Protein AF-0000000084455305 (afdb_homodimer)

InterPro domains:
  IPR021765 Mycotoxin biosynthesis protein UstYa-like [PF11807] (34-258)
  IPR021765 Mycotoxin biosynthesis protein UstYa-like [PTHR33365] (27-259)

Organism: NCBI:txid398673

Solvent-accessible surface area (backbone atoms only — not comparable to full-atom values): 34570 Å² total; per-residue (Å²): 124,93,73,87,70,77,91,76,73,86,67,73,79,70,74,70,83,78,81,81,77,76,79,75,76,79,77,73,81,69,67,64,62,62,54,54,55,52,48,51,52,51,51,48,51,50,50,49,49,52,49,50,50,50,48,52,51,50,52,49,51,50,48,51,52,46,49,53,42,45,58,50,32,46,56,46,40,59,69,58,50,50,57,36,60,54,48,50,71,67,37,44,78,42,71,57,54,78,73,45,87,61,49,77,40,83,42,77,44,84,48,53,61,77,64,86,48,57,88,48,49,70,96,44,71,69,27,50,52,53,50,52,64,67,26,46,53,48,20,36,75,43,44,44,67,54,36,42,72,70,73,42,60,56,78,56,40,44,46,37,85,98,33,87,58,32,27,53,31,31,34,43,32,29,50,51,37,32,32,53,51,49,46,54,48,50,59,41,34,69,72,73,44,67,80,54,79,81,49,69,68,56,50,33,50,48,35,36,35,53,48,50,53,50,52,51,44,41,28,62,46,43,59,42,71,31,41,32,30,35,35,56,99,46,84,42,53,39,77,40,67,45,45,79,37,45,18,40,49,36,69,61,51,50,54,50,47,64,70,72,29,46,61,42,73,56,55,53,66,48,69,86,84,72,88,72,45,63,40,83,62,57,62,69,56,51,52,48,43,67,75,34,58,73,56,71,70,46,74,78,76,74,116,130,84,78,89,76,88,74,86,72,92,73,77,87,74,75,81,81,74,78,82,80,80,79,78,77,81,76,76,82,71,68,64,65,63,54,54,56,50,49,50,53,50,51,49,50,51,51,50,50,52,49,49,50,50,48,51,52,50,52,51,50,51,47,50,51,48,48,54,42,45,60,50,30,49,56,48,40,56,68,59,50,50,57,34,60,54,49,49,72,68,36,43,79,43,72,57,55,78,73,44,89,60,49,78,40,83,40,76,45,83,48,54,63,76,62,85,50,58,86,50,50,71,96,44,71,70,28,49,52,52,49,51,65,68,25,46,53,50,20,37,75,41,44,45,65,54,37,41,71,70,74,43,58,55,77,56,40,44,47,37,86,98,33,88,56,32,25,54,30,30,35,43,31,29,50,51,37,32,33,52,50,49,47,54,49,50,58,41,35,70,73,73,44,68,79,52,80,84,49,69,68,56,50,33,49,48,35,35,34,53,47,50,52,50,52,52,43,42,27,63,46,44,60,43,72,32,42,33,28,37,34,55,98,47,81,41,51,40,77,40,68,46,46,79,38,45,18,40,48,37,70,61,50,51,53,48,47,64,70,72,29,47,63,43,72,57,56,53,65,49,69,86,84,72,87,72,42,63,40,84,60,57,63,69,55,51,52,50,43,66,76,34,58,73,56,73,66,47,76,77,76,74,118

pLDDT: mean 81.19, std 22.9, range [21.12, 98.88]

Structure (mmCIF, N/CA/C/O backbone):
data_AF-0000000084455305-model_v1
#
loop_
_entity.id
_entity.type
_entity.pdbx_description
1 polymer 'Tat pathway signal sequence'
#
loop_
_atom_site.group_PDB
_atom_site.id
_atom_site.type_symbol
_atom_site.label_atom_id
_atom_site.label_alt_id
_atom_site.label_comp_id
_atom_site.label_asym_id
_atom_site.label_entity_id
_atom_site.label_seq_id
_atom_site.pdbx_PDB_ins_code
_atom_site.Cartn_x
_atom_site.Cartn_y
_atom_site.Cartn_z
_atom_site.occupancy
_atom_site.B_iso_or_equiv
_atom_site.auth_seq_id
_atom_site.auth_comp_id
_atom_site.auth_asym_id
_atom_site.auth_atom_id
_atom_site.pdbx_PDB_model_num
ATOM 1 N N . MET A 1 1 ? 66.875 126.25 2.152 1 23.61 1 MET A N 1
ATOM 2 C CA . MET A 1 1 ? 66.312 126.75 3.385 1 23.61 1 MET A CA 1
ATOM 3 C C . MET A 1 1 ? 64.812 126.688 3.344 1 23.61 1 MET A C 1
ATOM 5 O O . MET A 1 1 ? 64.125 127.312 4.191 1 23.61 1 MET A O 1
ATOM 9 N N . PRO A 1 2 ? 64.125 125.875 2.492 1 25.73 2 PRO A N 1
ATOM 10 C CA . PRO A 1 2 ? 62.75 126.188 2.172 1 25.73 2 PRO A CA 1
ATOM 11 C C . PRO A 1 2 ? 61.812 125.875 3.318 1 25.73 2 PRO A C 1
ATOM 13 O O . PRO A 1 2 ? 61.656 124.75 3.701 1 25.73 2 PRO A O 1
ATOM 16 N N . SER A 1 3 ? 61.781 126.688 4.383 1 26.81 3 SER A N 1
ATOM 17 C CA . SER A 1 3 ? 61.344 126.75 5.773 1 26.81 3 SER A CA 1
ATOM 18 C C . SER A 1 3 ? 59.812 126.812 5.863 1 26.81 3 SER A C 1
ATOM 20 O O . SER A 1 3 ? 59.219 127.812 5.465 1 26.81 3 SER A O 1
ATOM 22 N N . PHE A 1 4 ? 59.219 125.625 5.598 1 26.62 4 PHE A N 1
ATOM 23 C CA . PHE A 1 4 ? 57.781 125.312 5.449 1 26.62 4 PHE A CA 1
ATOM 24 C C . PHE A 1 4 ? 57 125.688 6.691 1 26.62 4 PHE A C 1
ATOM 26 O O . PHE A 1 4 ? 57.25 125.188 7.785 1 26.62 4 PHE A O 1
ATOM 33 N N . VAL A 1 5 ? 56.375 126.812 6.746 1 22.62 5 VAL A N 1
ATOM 34 C CA . VAL A 1 5 ? 55.875 127.75 7.691 1 22.62 5 VAL A CA 1
ATOM 35 C C . VAL A 1 5 ? 54.719 127.188 8.484 1 22.62 5 VAL A C 1
ATOM 37 O O . VAL A 1 5 ? 54.719 127.25 9.719 1 22.62 5 VAL A O 1
ATOM 40 N N . ARG A 1 6 ? 53.531 127.312 7.887 1 21.53 6 ARG A N 1
ATOM 41 C CA . ARG A 1 6 ? 52.5 127.938 8.688 1 21.53 6 ARG A CA 1
ATOM 42 C C . ARG A 1 6 ? 51.875 127 9.703 1 21.53 6 ARG A C 1
ATOM 44 O O . ARG A 1 6 ? 51.844 127.312 10.898 1 21.53 6 ARG A O 1
ATOM 51 N N . SER A 1 7 ? 50.625 126.125 9.477 1 22.98 7 SER A N 1
ATOM 52 C CA . SER A 1 7 ? 49.344 126.688 9.891 1 22.98 7 SER A CA 1
ATOM 53 C C . SER A 1 7 ? 48.812 126 11.148 1 22.98 7 SER A C 1
ATOM 55 O O . SER A 1 7 ? 48.625 124.812 11.164 1 22.98 7 SER A O 1
ATOM 57 N N . SER A 1 8 ? 49.188 126.375 12.383 1 24.34 8 SER A N 1
ATOM 58 C CA . SER A 1 8 ? 49.156 125.75 13.727 1 24.34 8 SER A CA 1
ATOM 59 C C . SER A 1 8 ? 47.75 125.75 14.273 1 24.34 8 SER A C 1
ATOM 61 O O . SER A 1 8 ? 47.531 125.375 15.438 1 24.34 8 SER A O 1
ATOM 63 N N . ALA A 1 9 ? 46.812 126.5 13.625 1 23.28 9 ALA A N 1
ATOM 64 C CA . ALA A 1 9 ? 45.906 127.188 14.531 1 23.28 9 ALA A CA 1
ATOM 65 C C . ALA A 1 9 ? 44.969 126.25 15.234 1 23.28 9 ALA A C 1
ATOM 67 O O . ALA A 1 9 ? 44.281 126.562 16.203 1 23.28 9 ALA A O 1
ATOM 68 N N . TYR A 1 10 ? 44.562 125.062 14.68 1 23.94 10 TYR A N 1
ATOM 69 C CA . TYR A 1 10 ? 43.156 124.688 14.789 1 23.94 10 TYR A CA 1
ATOM 70 C C . TYR A 1 10 ? 42.844 124.125 16.172 1 23.94 10 TYR A C 1
ATOM 72 O O . TYR A 1 10 ? 42.906 122.938 16.406 1 23.94 10 TYR A O 1
ATOM 80 N N . ALA A 1 11 ? 43.5 124.625 17.281 1 21.12 11 ALA A N 1
ATOM 81 C CA . ALA A 1 11 ? 43.531 123.75 18.484 1 21.12 11 ALA A CA 1
ATOM 82 C C . ALA A 1 11 ? 42.156 123.688 19.109 1 21.12 11 ALA A C 1
ATOM 84 O O . ALA A 1 11 ? 41.906 122.812 19.938 1 21.12 11 ALA A O 1
ATOM 85 N N . ALA A 1 12 ? 41.344 124.75 18.953 1 23.36 12 ALA A N 1
ATOM 86 C CA . ALA A 1 12 ? 40.688 125.188 20.188 1 23.36 12 ALA A CA 1
ATOM 87 C C . ALA A 1 12 ? 39.562 124.25 20.578 1 23.36 12 ALA A C 1
ATOM 89 O O . ALA A 1 12 ? 39.125 124.312 21.734 1 23.36 12 ALA A O 1
ATOM 90 N N . LEU A 1 13 ? 38.875 123.75 19.594 1 24.19 13 LEU A N 1
ATOM 91 C CA . LEU A 1 13 ? 37.438 123.875 19.797 1 24.19 13 LEU A CA 1
ATOM 92 C C . LEU A 1 13 ? 36.969 122.875 20.844 1 24.19 13 LEU A C 1
ATOM 94 O O . LEU A 1 13 ? 35.781 122.75 21.125 1 24.19 13 LEU A O 1
ATOM 98 N N . ALA A 1 14 ? 37.844 122 21.438 1 22.69 14 ALA A N 1
ATOM 99 C CA . ALA A 1 14 ? 37.25 120.688 21.656 1 22.69 14 ALA A CA 1
ATOM 100 C C . ALA A 1 14 ? 36.25 120.688 22.797 1 22.69 14 ALA A C 1
ATOM 102 O O . ALA A 1 14 ? 35.531 119.75 23.016 1 22.69 14 ALA A O 1
ATOM 103 N N . LYS A 1 15 ? 36.406 121.688 23.719 1 24.78 15 LYS A N 1
ATOM 104 C CA . LYS A 1 15 ? 36.281 121 25.016 1 24.78 15 LYS A CA 1
ATOM 105 C C . LYS A 1 15 ? 34.812 120.75 25.312 1 24.78 15 LYS A C 1
ATOM 107 O O . LYS A 1 15 ? 34.5 119.938 26.188 1 24.78 15 LYS A O 1
ATOM 112 N N . GLN A 1 16 ? 33.938 121.5 24.719 1 22.86 16 GLN A N 1
ATOM 113 C CA . GLN A 1 16 ? 32.906 121.875 25.688 1 22.86 16 GLN A CA 1
ATOM 114 C C . GLN A 1 16 ? 32 120.688 25.984 1 22.86 16 GLN A C 1
ATOM 116 O O . GLN A 1 16 ? 31.125 120.75 26.844 1 22.86 16 GLN A O 1
ATOM 121 N N . ASP A 1 17 ? 31.891 119.688 25.172 1 24.72 17 ASP A N 1
ATOM 122 C CA . ASP A 1 17 ? 30.562 119.125 25.016 1 24.72 17 ASP A CA 1
ATOM 123 C C . ASP A 1 17 ? 30.109 118.438 26.312 1 24.72 17 ASP A C 1
ATOM 125 O O . ASP A 1 17 ? 30.859 117.688 26.922 1 24.72 17 ASP A O 1
ATOM 129 N N . GLU A 1 18 ? 29 118.938 26.969 1 25.97 18 GLU A N 1
ATOM 130 C CA . GLU A 1 18 ? 28.203 118.812 28.188 1 25.97 18 GLU A CA 1
ATOM 131 C C . GLU A 1 18 ? 27.703 117.375 28.406 1 25.97 18 GLU A C 1
ATOM 133 O O . GLU A 1 18 ? 27.656 116.625 27.469 1 25.97 18 GLU A O 1
ATOM 138 N N . ASP A 1 19 ? 27.047 117 29.672 1 25.22 19 ASP A N 1
ATOM 139 C CA . ASP A 1 19 ? 26.781 116 30.703 1 25.22 19 ASP A CA 1
ATOM 140 C C . ASP A 1 19 ? 25.594 115.125 30.312 1 25.22 19 ASP A C 1
ATOM 142 O O . ASP A 1 19 ? 24.656 114.938 31.094 1 25.22 19 ASP A O 1
ATOM 146 N N . ASP A 1 20 ? 25.312 114.75 29.203 1 26.58 20 ASP A N 1
ATOM 147 C CA . ASP A 1 20 ? 24.031 114.125 28.891 1 26.58 20 ASP A CA 1
ATOM 148 C C . ASP A 1 20 ? 23.844 112.875 29.719 1 26.58 20 ASP A C 1
ATOM 150 O O . ASP A 1 20 ? 24.656 111.938 29.656 1 26.58 20 ASP A O 1
ATOM 154 N N . ALA A 1 21 ? 23.156 113 30.875 1 30.22 21 ALA A N 1
ATOM 155 C CA . ALA A 1 21 ? 22.734 112 31.844 1 30.22 21 ALA A CA 1
ATOM 156 C C . ALA A 1 21 ? 21.953 110.875 31.156 1 30.22 21 ALA A C 1
ATOM 158 O O . ALA A 1 21 ? 21.047 111.125 30.359 1 30.22 21 ALA A O 1
ATOM 159 N N . SER A 1 22 ? 22.484 109.75 30.859 1 28.7 22 SER A N 1
ATOM 160 C CA . SER A 1 22 ? 22.078 108.5 30.234 1 28.7 22 SER A CA 1
ATOM 161 C C . SER A 1 22 ? 20.984 107.812 31.031 1 28.7 22 SER A C 1
ATOM 163 O O . SER A 1 22 ? 21.156 107.5 32.219 1 28.7 22 SER A O 1
ATOM 165 N N . SER A 1 23 ? 19.703 108.312 30.938 1 29.84 23 SER A N 1
ATOM 166 C CA . SER A 1 23 ? 18.531 107.625 31.5 1 29.84 23 SER A CA 1
ATOM 167 C C . SER A 1 23 ? 18.516 106.125 31.141 1 29.84 23 SER A C 1
ATOM 169 O O . SER A 1 23 ? 18.5 105.812 29.969 1 29.84 23 SER A O 1
ATOM 171 N N . THR A 1 24 ? 19.141 105.312 31.859 1 31.94 24 THR A N 1
ATOM 172 C CA . THR A 1 24 ? 19.203 103.875 31.703 1 31.94 24 THR A CA 1
ATOM 173 C C . THR A 1 24 ? 17.828 103.25 31.906 1 31.94 24 THR A C 1
ATOM 175 O O . THR A 1 24 ? 17.25 103.312 33 1 31.94 24 THR A O 1
ATOM 178 N N . GLU A 1 25 ? 16.844 103.5 31.031 1 31.45 25 GLU A N 1
ATOM 179 C CA . GLU A 1 25 ? 15.586 102.75 31.078 1 31.45 25 GLU A CA 1
ATOM 180 C C . GLU A 1 25 ? 15.836 101.25 31.266 1 31.45 25 GLU A C 1
ATOM 182 O O . GLU A 1 25 ? 16.75 100.688 30.656 1 31.45 25 GLU A O 1
ATOM 187 N N . THR A 1 26 ? 15.445 100.75 32.406 1 34.22 26 THR A N 1
ATOM 188 C CA . THR A 1 26 ? 15.422 99.375 32.938 1 34.22 26 THR A CA 1
ATOM 189 C C . THR A 1 26 ? 14.672 98.438 32 1 34.22 26 THR A C 1
ATOM 191 O O . THR A 1 26 ? 13.508 98.688 31.688 1 34.22 26 THR A O 1
ATOM 194 N N . LEU A 1 27 ? 15.312 98 30.969 1 34.84 27 LEU A N 1
ATOM 195 C CA . LEU A 1 27 ? 14.797 96.938 30.094 1 34.84 27 LEU A CA 1
ATOM 196 C C . LEU A 1 27 ? 14.273 95.75 30.891 1 34.84 27 LEU A C 1
ATOM 198 O O . LEU A 1 27 ? 15 95.188 31.719 1 34.84 27 LEU A O 1
ATOM 202 N N . MET A 1 28 ? 12.992 95.812 31.312 1 36 28 MET A N 1
ATOM 203 C CA . MET A 1 28 ? 12.258 94.688 31.922 1 36 28 MET A CA 1
ATOM 204 C C . MET A 1 28 ? 12.461 93.438 31.125 1 36 28 MET A C 1
ATOM 206 O O . MET A 1 28 ? 12.508 93.438 29.891 1 36 28 MET A O 1
ATOM 210 N N . PRO A 1 29 ? 13.039 92.375 31.766 1 41.41 29 PRO A N 1
ATOM 211 C CA . PRO A 1 29 ? 13.359 91.062 31.188 1 41.41 29 PRO A CA 1
ATOM 212 C C . PRO A 1 29 ? 12.125 90.312 30.672 1 41.41 29 PRO A C 1
ATOM 214 O O . PRO A 1 29 ? 11.25 90 31.453 1 41.41 29 PRO A O 1
ATOM 217 N N . MET A 1 30 ? 11.352 90.875 29.766 1 40.94 30 MET A N 1
ATOM 218 C CA . MET A 1 30 ? 10.219 90.125 29.219 1 40.94 30 MET A CA 1
ATOM 219 C C . MET A 1 30 ? 10.664 88.75 28.703 1 40.94 30 MET A C 1
ATOM 221 O O . MET A 1 30 ? 9.852 88 28.188 1 40.94 30 MET A O 1
ATOM 225 N N . SER A 1 31 ? 11.953 88.562 28.609 1 45.19 31 SER A N 1
ATOM 226 C CA . SER A 1 31 ? 12.312 87.5 27.656 1 45.19 31 SER A CA 1
ATOM 227 C C . SER A 1 31 ? 12.016 86.125 28.219 1 45.19 31 SER A C 1
ATOM 229 O O . SER A 1 31 ? 12.289 85.125 27.562 1 45.19 31 SER A O 1
ATOM 231 N N . THR A 1 32 ? 11.594 86.062 29.469 1 51.53 32 THR A N 1
ATOM 232 C CA . THR A 1 32 ? 11.742 84.688 29.969 1 51.53 32 THR A CA 1
ATOM 233 C C . THR A 1 32 ? 10.539 83.812 29.578 1 51.53 32 THR A C 1
ATOM 235 O O . THR A 1 32 ? 10.578 82.625 29.703 1 51.53 32 THR A O 1
ATOM 238 N N . GLU A 1 33 ? 9.406 84.438 29.25 1 52.19 33 GLU A N 1
ATOM 239 C CA . GLU A 1 33 ? 8.203 83.625 29.062 1 52.19 33 GLU A CA 1
ATOM 240 C C . GLU A 1 33 ? 8.242 82.875 27.719 1 52.19 33 GLU A C 1
ATOM 242 O O . GLU A 1 33 ? 7.672 81.75 27.578 1 52.19 33 GLU A O 1
ATOM 247 N N . ARG A 1 34 ? 8.898 83.5 26.75 1 54.41 34 ARG A N 1
ATOM 248 C CA . ARG A 1 34 ? 8.922 82.875 25.422 1 54.41 34 ARG A CA 1
ATOM 249 C C . ARG A 1 34 ? 9.766 81.625 25.391 1 54.41 34 ARG A C 1
ATOM 251 O O . ARG A 1 34 ? 9.477 80.688 24.641 1 54.41 34 ARG A O 1
ATOM 258 N N . THR A 1 35 ? 10.633 81.625 26.406 1 60.44 35 THR A N 1
ATOM 259 C CA . THR A 1 35 ? 11.555 80.5 26.391 1 60.44 35 THR A CA 1
ATOM 260 C C . THR A 1 35 ? 10.906 79.25 27 1 60.44 35 THR A C 1
ATOM 262 O O . THR A 1 35 ? 11.195 78.125 26.594 1 60.44 35 THR A O 1
ATOM 265 N N . ARG A 1 36 ? 9.922 79.562 27.812 1 60.22 36 ARG A N 1
ATOM 266 C CA . ARG A 1 36 ? 9.289 78.438 28.484 1 60.22 36 ARG A CA 1
ATOM 267 C C . ARG A 1 36 ? 8.289 77.75 27.562 1 60.22 36 ARG A C 1
ATOM 269 O O . ARG A 1 36 ? 8.195 76.5 27.547 1 60.22 36 ARG A O 1
ATOM 276 N N . HIS A 1 37 ? 7.66 78.562 26.734 1 60.44 37 HIS A N 1
ATOM 277 C CA . HIS A 1 37 ? 6.688 78 25.812 1 60.44 37 HIS A CA 1
ATOM 278 C C . HIS A 1 37 ? 7.379 77.188 24.703 1 60.44 37 HIS A C 1
ATOM 280 O O . HIS A 1 37 ? 6.898 76.125 24.312 1 60.44 37 HIS A O 1
ATOM 286 N N . SER A 1 38 ? 8.531 77.75 24.328 1 67 38 SER A N 1
ATOM 287 C CA . SER A 1 38 ? 9.289 77.062 23.266 1 67 38 SER A CA 1
ATOM 288 C C . SER A 1 38 ? 9.891 75.75 23.766 1 67 38 SER A C 1
ATOM 290 O O . SER A 1 38 ? 9.898 74.75 23.031 1 67 38 SER A O 1
ATOM 292 N N . ARG A 1 39 ? 10.148 75.688 24.984 1 67.69 39 ARG A N 1
ATOM 293 C CA . ARG A 1 39 ? 10.711 74.438 25.578 1 67.69 39 ARG A CA 1
ATOM 294 C C . ARG A 1 39 ? 9.633 73.375 25.75 1 67.69 39 ARG A C 1
ATOM 296 O O . ARG A 1 39 ? 9.891 72.188 25.547 1 67.69 39 ARG A O 1
ATOM 303 N N . LEU A 1 40 ? 8.469 73.812 25.953 1 67.06 40 LEU A N 1
ATOM 304 C CA . LEU A 1 40 ? 7.352 72.938 26.141 1 67.06 40 LEU A CA 1
ATOM 305 C C . LEU A 1 40 ? 6.918 72.312 24.828 1 67.06 40 LEU A C 1
ATOM 307 O O . LEU A 1 40 ? 6.602 71.125 24.766 1 67.06 40 LEU A O 1
ATOM 311 N N . VAL A 1 41 ? 7.016 73.125 23.812 1 71.12 41 VAL A N 1
ATOM 312 C CA . VAL A 1 41 ? 6.684 72.688 22.469 1 71.12 41 VAL A CA 1
ATOM 313 C C . VAL A 1 41 ? 7.75 71.688 21.984 1 71.12 41 VAL A C 1
ATOM 315 O O . VAL A 1 41 ? 7.43 70.625 21.422 1 71.12 41 VAL A O 1
ATOM 318 N N . TRP A 1 42 ? 8.977 72.062 22.281 1 75.56 42 TRP A N 1
ATOM 319 C CA . TRP A 1 42 ? 10.078 71.188 21.875 1 75.56 42 TRP A CA 1
ATOM 320 C C . TRP A 1 42 ? 10.062 69.875 22.672 1 75.56 42 TRP A C 1
ATOM 322 O O . TRP A 1 42 ? 10.32 68.812 22.109 1 75.56 42 TRP A O 1
ATOM 332 N N . CYS A 1 43 ? 9.672 69.938 23.953 1 72.06 43 CYS A N 1
ATOM 333 C CA . CYS A 1 43 ? 9.547 68.75 24.766 1 72.06 43 CYS A CA 1
ATOM 334 C C . CYS A 1 43 ? 8.391 67.875 24.297 1 72.06 43 CYS A C 1
ATOM 336 O O . CYS A 1 43 ? 8.5 66.625 24.266 1 72.06 43 CYS A O 1
ATOM 338 N N . SER A 1 44 ? 7.391 68.5 23.781 1 74.88 44 SER A N 1
ATOM 339 C CA . SER A 1 44 ? 6.25 67.75 23.266 1 74.88 44 SER A CA 1
ATOM 340 C C . SER A 1 44 ? 6.59 67.062 21.938 1 74.88 44 SER A C 1
ATOM 342 O O . SER A 1 44 ? 6.203 65.938 21.703 1 74.88 44 SER A O 1
ATOM 344 N N . ILE A 1 45 ? 7.367 67.688 21.125 1 75.31 45 ILE A N 1
ATOM 345 C CA . ILE A 1 45 ? 7.789 67.125 19.844 1 75.31 45 ILE A CA 1
ATOM 346 C C . ILE A 1 45 ? 8.75 66 20.078 1 75.31 45 ILE A C 1
ATOM 348 O O . ILE A 1 45 ? 8.641 64.938 19.438 1 75.31 45 ILE A O 1
ATOM 352 N N . MET A 1 46 ? 9.594 66.125 21.031 1 77.5 46 MET A N 1
ATOM 353 C CA . MET A 1 46 ? 10.523 65.062 21.359 1 77.5 46 MET A CA 1
ATOM 354 C C . MET A 1 46 ? 9.789 63.875 21.938 1 77.5 46 MET A C 1
ATOM 356 O O . MET A 1 46 ? 10.117 62.719 21.625 1 77.5 46 MET A O 1
ATOM 360 N N . LEU A 1 47 ? 8.734 64.125 22.703 1 74.75 47 LEU A N 1
ATOM 361 C CA . LEU A 1 47 ? 7.949 63.062 23.281 1 74.75 47 LEU A CA 1
ATOM 362 C C . LEU A 1 47 ? 7.148 62.344 22.219 1 74.75 47 LEU A C 1
ATOM 364 O O . LEU A 1 47 ? 7.043 61.094 22.234 1 74.75 47 LEU A O 1
ATOM 368 N N . ILE A 1 48 ? 6.703 63.031 21.234 1 73.94 48 ILE A N 1
ATOM 369 C CA . ILE A 1 48 ? 5.98 62.438 20.125 1 73.94 48 ILE A CA 1
ATOM 370 C C . ILE A 1 48 ? 6.938 61.625 19.266 1 73.94 48 ILE A C 1
ATOM 372 O O . ILE A 1 48 ? 6.609 60.5 18.859 1 73.94 48 ILE A O 1
ATOM 376 N N . ALA A 1 49 ? 8.117 62.156 19.109 1 78.69 49 ALA A N 1
ATOM 377 C CA . ALA A 1 49 ? 9.125 61.438 18.328 1 78.69 49 ALA A CA 1
ATOM 378 C C . ALA A 1 49 ? 9.57 60.156 19.031 1 78.69 49 ALA A C 1
ATOM 380 O O . ALA A 1 49 ? 9.672 59.125 18.406 1 78.69 49 ALA A O 1
ATOM 381 N N . VAL A 1 50 ? 9.812 60.25 20.297 1 77.12 50 VAL A N 1
ATOM 382 C CA . VAL A 1 50 ? 10.211 59.062 21.078 1 77.12 50 VAL A CA 1
ATOM 383 C C . VAL A 1 50 ? 9.078 58.062 21.109 1 77.12 50 VAL A C 1
ATOM 385 O O . VAL A 1 50 ? 9.312 56.844 20.938 1 77.12 50 VAL A O 1
ATOM 388 N N . ASN A 1 51 ? 7.863 58.562 21.188 1 75.06 51 ASN A N 1
ATOM 389 C CA . ASN A 1 51 ? 6.715 57.656 21.188 1 75.06 51 ASN A CA 1
ATOM 390 C C . ASN A 1 51 ? 6.531 57 19.812 1 75.06 51 ASN A C 1
ATOM 392 O O . ASN A 1 51 ? 6.199 55.812 19.734 1 75.06 51 ASN A O 1
ATOM 396 N N . SER A 1 52 ? 6.836 57.719 18.781 1 76.06 52 SER A N 1
ATOM 397 C CA . SER A 1 52 ? 6.734 57.188 17.438 1 76.06 52 SER A CA 1
ATOM 398 C C . SER A 1 52 ? 7.812 56.125 17.188 1 76.06 52 SER A C 1
ATOM 400 O O . SER A 1 52 ? 7.543 55.094 16.594 1 76.06 52 SER A O 1
ATOM 402 N N . ILE A 1 53 ? 8.977 56.406 17.672 1 78.62 53 ILE A N 1
ATOM 403 C CA . ILE A 1 53 ? 10.07 55.469 17.531 1 78.62 53 ILE A CA 1
ATOM 404 C C . ILE A 1 53 ? 9.773 54.219 18.359 1 78.62 53 ILE A C 1
ATOM 406 O O . ILE A 1 53 ? 9.969 53.094 17.891 1 78.62 53 ILE A O 1
ATOM 410 N N . LEU A 1 54 ? 9.227 54.406 19.531 1 75.56 54 LEU A N 1
ATOM 411 C CA . LEU A 1 54 ? 8.852 53.281 20.375 1 75.56 54 LEU A CA 1
ATOM 412 C C . LEU A 1 54 ? 7.73 52.469 19.734 1 75.56 54 LEU A C 1
ATOM 414 O O . LEU A 1 54 ? 7.73 51.25 19.812 1 75.56 54 LEU A O 1
ATOM 418 N N . LEU A 1 55 ? 6.871 53.156 19.031 1 75.81 55 LEU A N 1
ATOM 419 C CA . LEU A 1 55 ? 5.793 52.469 18.328 1 75.81 55 LEU A CA 1
ATOM 420 C C . LEU A 1 55 ? 6.336 51.656 17.156 1 75.81 55 LEU A C 1
ATOM 422 O O . LEU A 1 55 ? 5.914 50.531 16.938 1 75.81 55 LEU A O 1
ATOM 426 N N . VAL A 1 56 ? 7.324 52.156 16.469 1 76.75 56 VAL A N 1
ATOM 427 C CA . VAL A 1 56 ? 7.926 51.469 15.336 1 76.75 56 VAL A CA 1
ATOM 428 C C . VAL A 1 56 ? 8.711 50.25 15.836 1 76.75 56 VAL A C 1
ATOM 430 O O . VAL A 1 56 ? 8.633 49.156 15.258 1 76.75 56 VAL A O 1
ATOM 433 N N . ILE A 1 57 ? 9.367 50.438 16.922 1 76 57 ILE A N 1
ATOM 434 C CA . ILE A 1 57 ? 10.102 49.312 17.531 1 76 57 ILE A CA 1
ATOM 435 C C . ILE A 1 57 ? 9.125 48.25 18.016 1 76 57 ILE A C 1
ATOM 437 O O . ILE A 1 57 ? 9.352 47.062 17.828 1 76 57 ILE A O 1
ATOM 441 N N . LEU A 1 58 ? 8.031 48.688 18.562 1 75.62 58 LEU A N 1
ATOM 442 C CA . LEU A 1 58 ? 7.027 47.75 19.047 1 75.62 58 LEU A CA 1
ATOM 443 C C . LEU A 1 58 ? 6.359 47.031 17.906 1 75.62 58 LEU A C 1
ATOM 445 O O . LEU A 1 58 ? 6.145 45.812 17.984 1 75.62 58 LEU A O 1
ATOM 449 N N . VAL A 1 59 ? 6.129 47.656 16.828 1 74.12 59 VAL A N 1
ATOM 450 C CA . VAL A 1 59 ? 5.539 47.031 15.656 1 74.12 59 VAL A CA 1
ATOM 451 C C . VAL A 1 59 ? 6.539 46.062 15.039 1 74.12 59 VAL A C 1
ATOM 453 O O . VAL A 1 59 ? 6.176 44.938 14.672 1 74.12 59 VAL A O 1
ATOM 456 N N . GLY A 1 60 ? 7.805 46.469 14.945 1 74.25 60 GLY A N 1
ATOM 457 C CA . GLY A 1 60 ? 8.844 45.562 14.461 1 74.25 60 GLY A CA 1
ATOM 458 C C . GLY A 1 60 ? 9.023 44.344 15.344 1 74.25 60 GLY A C 1
ATOM 459 O O . GLY A 1 60 ? 9.156 43.219 14.844 1 74.25 60 GLY A O 1
ATOM 460 N N . ALA A 1 61 ? 9.016 44.562 16.625 1 75.5 61 ALA A N 1
ATOM 461 C CA . ALA A 1 61 ? 9.125 43.469 17.562 1 75.5 61 ALA A CA 1
ATOM 462 C C . ALA A 1 61 ? 7.93 42.531 17.469 1 75.5 61 ALA A C 1
ATOM 464 O O . ALA A 1 61 ? 8.094 41.281 17.5 1 75.5 61 ALA A O 1
ATOM 465 N N . VAL A 1 62 ? 6.797 43 17.203 1 69.81 62 VAL A N 1
ATOM 466 C CA . VAL A 1 62 ? 5.594 42.188 17.047 1 69.81 62 VAL A CA 1
ATOM 467 C C . VAL A 1 62 ? 5.672 41.406 15.742 1 69.81 62 VAL A C 1
ATOM 469 O O . VAL A 1 62 ? 5.312 40.219 15.703 1 69.81 62 VAL A O 1
ATOM 472 N N . LEU A 1 63 ? 6.262 42 14.781 1 67.94 63 LEU A N 1
ATOM 473 C CA . LEU A 1 63 ? 6.406 41.312 13.5 1 67.94 63 LEU A CA 1
ATOM 474 C C . LEU A 1 63 ? 7.445 40.188 13.586 1 67.94 63 LEU A C 1
ATOM 476 O O . LEU A 1 63 ? 7.25 39.094 13.039 1 67.94 63 LEU A O 1
ATOM 480 N N . VAL A 1 64 ? 8.531 40.5 14.133 1 66.06 64 VAL A N 1
ATOM 481 C CA . VAL A 1 64 ? 9.555 39.469 14.344 1 66.06 64 VAL A CA 1
ATOM 482 C C . VAL A 1 64 ? 9 38.344 15.234 1 66.06 64 VAL A C 1
ATOM 484 O O . VAL A 1 64 ? 9.18 37.156 14.938 1 66.06 64 VAL A O 1
ATOM 487 N N . LEU A 1 65 ? 8.367 38.688 16.25 1 62.94 65 LEU A N 1
ATOM 488 C CA . LEU A 1 65 ? 7.727 37.688 17.094 1 62.94 65 LEU A CA 1
ATOM 489 C C . LEU A 1 65 ? 6.676 36.906 16.312 1 62.94 65 LEU A C 1
ATOM 491 O O . LEU A 1 65 ? 6.551 35.719 16.484 1 62.94 65 LEU A O 1
ATOM 495 N N . PHE A 1 66 ? 6.059 37.562 15.445 1 59.31 66 PHE A N 1
ATOM 496 C CA . PHE A 1 66 ? 5.07 36.938 14.594 1 59.31 66 PHE A CA 1
ATOM 497 C C . PHE A 1 66 ? 5.742 35.969 13.617 1 59.31 66 PHE A C 1
ATOM 499 O O . PHE A 1 66 ? 5.25 34.844 13.398 1 59.31 66 PHE A O 1
ATOM 506 N N . SER A 1 67 ? 6.828 36.344 13.055 1 57.09 67 SER A N 1
ATOM 507 C CA . SER A 1 67 ? 7.559 35.5 12.117 1 57.09 67 SER A CA 1
ATOM 508 C C . SER A 1 67 ? 8.164 34.281 12.828 1 57.09 67 SER A C 1
ATOM 510 O O . SER A 1 67 ? 8.133 33.156 12.312 1 57.09 67 SER A O 1
ATOM 512 N N . ILE A 1 68 ? 8.883 34.531 13.758 1 57.5 68 ILE A N 1
ATOM 513 C CA . ILE A 1 68 ? 9.445 33.438 14.57 1 57.5 68 ILE A CA 1
ATOM 514 C C . ILE A 1 68 ? 8.312 32.562 15.102 1 57.5 68 ILE A C 1
ATOM 516 O O . ILE A 1 68 ? 8.422 31.344 15.094 1 57.5 68 ILE A O 1
ATOM 520 N N . GLN A 1 69 ? 7.328 33.125 15.469 1 53.06 69 GLN A N 1
ATOM 521 C CA . GLN A 1 69 ? 6.164 32.406 15.945 1 53.06 69 GLN A CA 1
ATOM 522 C C . GLN A 1 69 ? 5.512 31.609 14.805 1 53.06 69 GLN A C 1
ATOM 524 O O . GLN A 1 69 ? 5.039 30.484 15.016 1 53.06 69 GLN A O 1
ATOM 529 N N . ARG A 1 70 ? 5.535 32.188 13.633 1 52.25 70 ARG A N 1
ATOM 530 C CA . ARG A 1 70 ? 4.996 31.438 12.5 1 52.25 70 ARG A CA 1
ATOM 531 C C . ARG A 1 70 ? 5.84 30.203 12.203 1 52.25 70 ARG A C 1
ATOM 533 O O . ARG A 1 70 ? 5.301 29.125 11.945 1 52.25 70 ARG A O 1
ATOM 540 N N . SER A 1 71 ? 7.18 30.344 11.867 1 53.16 71 SER A N 1
ATOM 541 C CA . SER A 1 71 ? 8.047 29.188 11.656 1 53.16 71 SER A CA 1
ATOM 542 C C . SER A 1 71 ? 8 28.234 12.852 1 53.16 71 SER A C 1
ATOM 544 O O . SER A 1 71 ? 7.91 27.016 12.68 1 53.16 71 SER A O 1
ATOM 546 N N . SER A 1 72 ? 8.312 28.75 13.953 1 53.28 72 SER A N 1
ATOM 547 C CA . SER A 1 72 ? 8.164 27.984 15.18 1 53.28 72 SER A CA 1
ATOM 548 C C . SER A 1 72 ? 6.723 27.531 15.375 1 53.28 72 SER A C 1
ATOM 550 O O . SER A 1 72 ? 6.48 26.422 15.883 1 53.28 72 SER A O 1
ATOM 552 N N . GLN A 1 73 ? 5.91 28.281 14.898 1 49.91 73 GLN A N 1
ATOM 553 C CA . GLN A 1 73 ? 4.492 27.938 14.969 1 49.91 73 GLN A CA 1
ATOM 554 C C . GLN A 1 73 ? 4.16 26.797 14.016 1 49.91 73 GLN A C 1
ATOM 556 O O . GLN A 1 73 ? 3.361 25.922 14.344 1 49.91 73 GLN A O 1
ATOM 561 N N . GLN A 1 74 ? 4.805 26.906 12.734 1 51.16 74 GLN A N 1
ATOM 562 C CA . GLN A 1 74 ? 4.562 25.75 11.875 1 51.16 74 GLN A CA 1
ATOM 563 C C . GLN A 1 74 ? 5.043 24.453 12.531 1 51.16 74 GLN A C 1
ATOM 565 O O . GLN A 1 74 ? 4.348 23.438 12.508 1 51.16 74 GLN A O 1
ATOM 570 N N . GLN A 1 75 ? 6.406 24.453 12.883 1 53.94 75 GLN A N 1
ATOM 571 C CA . GLN A 1 75 ? 6.91 23.312 13.633 1 53.94 75 GLN A CA 1
ATOM 572 C C . GLN A 1 75 ? 6.07 23.062 14.875 1 53.94 75 GLN A C 1
ATOM 574 O O . GLN A 1 75 ? 5.746 21.906 15.195 1 53.94 75 GLN A O 1
ATOM 579 N N . SER A 1 76 ? 5.91 24.109 15.57 1 53.75 76 SER A N 1
ATOM 580 C CA . SER A 1 76 ? 5.066 24 16.75 1 53.75 76 SER A CA 1
ATOM 581 C C . SER A 1 76 ? 3.654 23.547 16.391 1 53.75 76 SER A C 1
ATOM 583 O O . SER A 1 76 ? 3.045 22.734 17.094 1 53.75 76 SER A O 1
ATOM 585 N N . LEU A 1 77 ? 3.244 24.078 15.32 1 53.72 77 LEU A N 1
ATOM 586 C CA . LEU A 1 77 ? 1.922 23.703 14.836 1 53.72 77 LEU A CA 1
ATOM 587 C C . LEU A 1 77 ? 1.906 22.234 14.406 1 53.72 77 LEU A C 1
ATOM 589 O O . LEU A 1 77 ? 0.96 21.5 14.711 1 53.72 77 LEU A O 1
ATOM 593 N N . LEU A 1 78 ? 2.934 21.875 13.617 1 57.47 78 LEU A N 1
ATOM 594 C CA . LEU A 1 78 ? 3.066 20.469 13.273 1 57.47 78 LEU A CA 1
ATOM 595 C C . LEU A 1 78 ? 3.16 19.609 14.523 1 57.47 78 LEU A C 1
ATOM 597 O O . LEU A 1 78 ? 2.645 18.484 14.555 1 57.47 78 LEU A O 1
ATOM 601 N N . ASP A 1 79 ? 3.889 20.234 15.422 1 58.03 79 ASP A N 1
ATOM 602 C CA . ASP A 1 79 ? 4.016 19.531 16.688 1 58.03 79 ASP A CA 1
ATOM 603 C C . ASP A 1 79 ? 2.668 19.438 17.406 1 58.03 79 ASP A C 1
ATOM 605 O O . ASP A 1 79 ? 2.453 18.531 18.219 1 58.03 79 ASP A O 1
ATOM 609 N N . THR A 1 80 ? 1.801 20.344 16.922 1 61.59 80 THR A N 1
ATOM 610 C CA . THR A 1 80 ? 0.542 20.375 17.656 1 61.59 80 THR A CA 1
ATOM 611 C C . THR A 1 80 ? -0.563 19.688 16.875 1 61.59 80 THR A C 1
ATOM 613 O O . THR A 1 80 ? -1.613 19.344 17.422 1 61.59 80 THR A O 1
ATOM 616 N N . ILE A 1 81 ? -0.156 19.453 15.641 1 71.19 81 ILE A N 1
ATOM 617 C CA . ILE A 1 81 ? -1.237 18.828 14.891 1 71.19 81 ILE A CA 1
ATOM 618 C C . ILE A 1 81 ? -1.448 17.391 15.383 1 71.19 81 ILE A C 1
ATOM 620 O O . ILE A 1 81 ? -0.491 16.625 15.516 1 71.19 81 ILE A O 1
ATOM 624 N N . ASN A 1 82 ? -2.721 17.203 15.695 1 86.31 82 ASN A N 1
ATOM 625 C CA . ASN A 1 82 ? -3.068 15.844 16.078 1 86.31 82 ASN A CA 1
ATOM 626 C C . ASN A 1 82 ? -2.967 14.875 14.906 1 86.31 82 ASN A C 1
ATOM 628 O O . ASN A 1 82 ? -3.145 15.273 13.758 1 86.31 82 ASN A O 1
ATOM 632 N N . THR A 1 83 ? -2.549 13.711 15.156 1 92.44 83 THR A N 1
ATOM 633 C CA . THR A 1 83 ? -2.301 12.664 14.164 1 92.44 83 THR A CA 1
ATOM 634 C C . THR A 1 83 ? -3.52 12.477 13.266 1 92.44 83 THR A C 1
ATOM 636 O O . THR A 1 83 ? -3.383 12.352 12.047 1 92.44 83 THR A O 1
ATOM 639 N N . ASN A 1 84 ? -4.684 12.547 13.812 1 95.31 84 ASN A N 1
ATOM 640 C CA . ASN A 1 84 ? -5.891 12.344 13.023 1 95.31 84 ASN A CA 1
ATOM 641 C C . ASN A 1 84 ? -6.094 13.453 12.008 1 95.31 84 ASN A C 1
ATOM 643 O O . ASN A 1 84 ? -6.473 13.195 10.859 1 95.31 84 ASN A O 1
ATOM 647 N N . SER A 1 85 ? -5.824 14.641 12.398 1 91.62 85 SER A N 1
ATOM 648 C CA . SER A 1 85 ? -5.965 15.766 11.477 1 91.62 85 SER A CA 1
ATOM 649 C C . SER A 1 85 ? -4.945 15.68 10.344 1 91.62 85 SER A C 1
ATOM 651 O O . SER A 1 85 ? -5.266 15.969 9.188 1 91.62 85 SER A O 1
ATOM 653 N N . LEU A 1 86 ? -3.801 15.312 10.742 1 93 86 LEU A N 1
ATOM 654 C CA . LEU A 1 86 ? -2.744 15.117 9.75 1 93 86 LEU A CA 1
ATOM 655 C C . LEU A 1 86 ? -3.148 14.078 8.719 1 93 86 LEU A C 1
ATOM 657 O O . LEU A 1 86 ? -3.037 14.312 7.516 1 93 86 LEU A O 1
ATOM 661 N N . LEU A 1 87 ? -3.666 12.977 9.18 1 95 87 LEU A N 1
ATOM 662 C CA . LEU A 1 87 ? -4.031 11.867 8.305 1 95 87 LEU A CA 1
ATOM 663 C C . LEU A 1 87 ? -5.266 12.211 7.477 1 95 87 LEU A C 1
ATOM 665 O O . LEU A 1 87 ? -5.375 11.797 6.32 1 95 87 LEU A O 1
ATOM 669 N N . GLN A 1 88 ? -6.148 12.938 8.07 1 93.88 88 GLN A N 1
ATOM 670 C CA . GLN A 1 88 ? -7.336 13.375 7.336 1 93.88 88 GLN A CA 1
ATOM 671 C C . GLN A 1 88 ? -6.957 14.227 6.129 1 93.88 88 GLN A C 1
ATOM 673 O O . GLN A 1 88 ? -7.574 14.117 5.066 1 93.88 88 GLN A O 1
ATOM 678 N N . LYS A 1 89 ? -5.957 15.016 6.324 1 91.62 89 LYS A N 1
ATOM 679 C CA . LYS A 1 89 ? -5.527 15.891 5.238 1 91.62 89 LYS A CA 1
ATOM 680 C C . LYS A 1 89 ? -4.797 15.102 4.156 1 91.62 89 LYS A C 1
ATOM 682 O O . LYS A 1 89 ? -4.855 15.461 2.977 1 91.62 89 LYS A O 1
ATOM 687 N N . ALA A 1 90 ? -4.195 14.055 4.527 1 93.06 90 ALA A N 1
ATOM 688 C CA . ALA A 1 90 ? -3.355 13.297 3.604 1 93.06 90 ALA A CA 1
ATOM 689 C C . ALA A 1 90 ? -4.129 12.141 2.977 1 93.06 90 ALA A C 1
ATOM 691 O O . ALA A 1 90 ? -3.568 11.352 2.215 1 93.06 90 ALA A O 1
ATOM 692 N N . SER A 1 91 ? -5.414 11.984 3.287 1 94.94 91 SER A N 1
ATOM 693 C CA . SER A 1 91 ? -6.188 10.836 2.834 1 94.94 91 SER A CA 1
ATOM 694 C C . SER A 1 91 ? -7.547 11.266 2.289 1 94.94 91 SER A C 1
ATOM 696 O O . SER A 1 91 ? -7.941 12.422 2.432 1 94.94 91 SER A O 1
ATOM 698 N N . GLY A 1 92 ? -8.172 10.336 1.628 1 95 92 GLY A N 1
ATOM 699 C CA . GLY A 1 92 ? -9.57 10.57 1.305 1 95 92 GLY A CA 1
ATOM 700 C C . GLY A 1 92 ? -10.469 10.609 2.529 1 95 92 GLY A C 1
ATOM 701 O O . GLY A 1 92 ? -10.055 10.219 3.621 1 95 92 GLY A O 1
ATOM 702 N N . TYR A 1 93 ? -11.688 11.078 2.342 1 96.88 93 TYR A N 1
ATOM 703 C CA . TYR A 1 93 ? -12.625 11.188 3.461 1 96.88 93 TYR A CA 1
ATOM 704 C C . TYR A 1 93 ? -12.906 9.812 4.062 1 96.88 93 TYR A C 1
ATOM 706 O O . TYR A 1 93 ? -13.156 8.852 3.334 1 96.88 93 TYR A O 1
ATOM 714 N N . SER A 1 94 ? -12.898 9.727 5.332 1 98 94 SER A N 1
ATOM 715 C CA . SER A 1 94 ? -13.328 8.578 6.117 1 98 94 SER A CA 1
ATOM 716 C C . SER A 1 94 ? -13.781 9 7.512 1 98 94 SER A C 1
ATOM 718 O O . SER A 1 94 ? -13.055 9.703 8.219 1 98 94 SER A O 1
ATOM 720 N N . PRO A 1 95 ? -14.953 8.57 7.91 1 98.31 95 PRO A N 1
ATOM 721 C CA . PRO A 1 95 ? -15.398 8.914 9.266 1 98.31 95 PRO A CA 1
ATOM 722 C C . PRO A 1 95 ? -14.547 8.25 10.344 1 98.31 95 PRO A C 1
ATOM 724 O O . PRO A 1 95 ? -14.672 8.594 11.523 1 98.31 95 PRO A O 1
ATOM 727 N N . VAL A 1 96 ? -13.719 7.316 9.969 1 98.25 96 VAL A N 1
ATOM 728 C CA . VAL A 1 96 ? -12.867 6.629 10.93 1 98.25 96 VAL A CA 1
ATOM 729 C C . VAL A 1 96 ? -11.938 7.637 11.602 1 98.25 96 VAL A C 1
ATOM 731 O O . VAL A 1 96 ? -11.602 7.488 12.781 1 98.25 96 VAL A O 1
ATOM 734 N N . PHE A 1 97 ? -11.555 8.641 10.906 1 97.38 97 PHE A N 1
ATOM 735 C CA . PHE A 1 97 ? -10.656 9.648 11.461 1 97.38 97 PHE A CA 1
ATOM 736 C C . PHE A 1 97 ? -11.312 10.391 12.617 1 97.38 97 PHE A C 1
ATOM 738 O O . PHE A 1 97 ? -10.625 10.961 13.461 1 97.38 97 PHE A O 1
ATOM 745 N N . ASP A 1 98 ? -12.641 10.391 12.711 1 96.62 98 ASP A N 1
ATOM 746 C CA . ASP A 1 98 ? -13.367 11.039 13.789 1 96.62 98 ASP A CA 1
ATOM 747 C C . ASP A 1 98 ? -13.703 10.047 14.906 1 96.62 98 ASP A C 1
ATOM 749 O O . ASP A 1 98 ? -14.008 10.445 16.031 1 96.62 98 ASP A O 1
ATOM 753 N N . ARG A 1 99 ? -13.609 8.805 14.562 1 97.62 99 ARG A N 1
ATOM 754 C CA . ARG A 1 99 ? -14.133 7.805 15.492 1 97.62 99 ARG A CA 1
ATOM 755 C C . ARG A 1 99 ? -13 7.062 16.188 1 97.62 99 ARG A C 1
ATOM 757 O O . ARG A 1 99 ? -13.211 6.426 17.219 1 97.62 99 ARG A O 1
ATOM 764 N N . TYR A 1 100 ? -11.852 7.117 15.633 1 97.75 100 TYR A N 1
ATOM 765 C CA . TYR A 1 100 ? -10.695 6.402 16.156 1 97.75 100 TYR A CA 1
ATOM 766 C C . TYR A 1 100 ? -9.477 7.32 16.234 1 97.75 100 TYR A C 1
ATOM 768 O O . TYR A 1 100 ? -9.242 8.133 15.328 1 97.75 100 TYR A O 1
ATOM 776 N N . THR A 1 101 ? -8.773 7.223 17.359 1 97.12 101 THR A N 1
ATOM 777 C CA . THR A 1 101 ? -7.555 8.016 17.516 1 97.12 101 THR A CA 1
ATOM 778 C C . THR A 1 101 ? -6.336 7.242 17.031 1 97.12 101 THR A C 1
ATOM 780 O O . THR A 1 101 ? -5.93 6.254 17.641 1 97.12 101 THR A O 1
ATOM 783 N N . PHE A 1 102 ? -5.746 7.785 15.992 1 97.19 102 PHE A N 1
ATOM 784 C CA . PHE A 1 102 ? -4.574 7.156 15.391 1 97.19 102 PHE A CA 1
ATOM 785 C C . PHE A 1 102 ? -3.307 7.566 16.125 1 97.19 102 PHE A C 1
ATOM 787 O O . PHE A 1 102 ? -3.246 8.648 16.719 1 97.19 102 PHE A O 1
ATOM 794 N N . SER A 1 103 ? -2.326 6.695 16.094 1 96.06 103 SER A N 1
ATOM 795 C CA . SER A 1 103 ? -0.966 6.984 16.531 1 96.06 103 SER A CA 1
ATOM 796 C C . SER A 1 103 ? 0.064 6.387 15.586 1 96.06 103 SER A C 1
ATOM 798 O O . SER A 1 103 ? -0.197 5.371 14.938 1 96.06 103 SER A O 1
ATOM 800 N N . PHE A 1 104 ? 1.166 7.098 15.461 1 96 104 PHE A N 1
ATOM 801 C CA . PHE A 1 104 ? 2.291 6.559 14.703 1 96 104 PHE A CA 1
ATOM 802 C C . PHE A 1 104 ? 3.211 5.746 15.609 1 96 104 PHE A C 1
ATOM 804 O O . PHE A 1 104 ? 3.334 6.039 16.797 1 96 104 PHE A O 1
ATOM 811 N N . GLU A 1 105 ? 3.789 4.758 15 1 96.5 105 GLU A N 1
ATOM 812 C CA . GLU A 1 105 ? 4.801 3.965 15.688 1 96.5 105 GLU A CA 1
ATOM 813 C C . GLU A 1 105 ? 5.984 3.66 14.773 1 96.5 105 GLU A C 1
ATOM 815 O O . GLU A 1 105 ? 5.816 3.514 13.562 1 96.5 105 GLU A O 1
ATOM 820 N N . LYS A 1 106 ? 7.125 3.611 15.398 1 95.38 106 LYS A N 1
ATOM 821 C CA . LYS A 1 106 ? 8.297 3.115 14.688 1 95.38 106 LYS A CA 1
ATOM 822 C C . LYS A 1 106 ? 8.328 1.59 14.68 1 95.38 106 LYS A C 1
ATOM 824 O O . LYS A 1 106 ? 8.273 0.958 15.734 1 95.38 106 LYS A O 1
ATOM 829 N N . VAL A 1 107 ? 8.352 1.058 13.5 1 96.25 107 VAL A N 1
ATOM 830 C CA . VAL A 1 107 ? 8.352 -0.393 13.352 1 96.25 107 VAL A CA 1
ATOM 831 C C . VAL A 1 107 ? 9.57 -0.83 12.539 1 96.25 107 VAL A C 1
ATOM 833 O O . VAL A 1 107 ? 9.852 -0.26 11.484 1 96.25 107 VAL A O 1
ATOM 836 N N . PHE A 1 108 ? 10.305 -1.821 13.102 1 95 108 PHE A N 1
ATOM 837 C CA . PHE A 1 108 ? 11.352 -2.443 12.305 1 95 108 PHE A CA 1
ATOM 838 C C . PHE A 1 108 ? 10.797 -3.59 11.469 1 95 108 PHE A C 1
ATOM 840 O O . PHE A 1 108 ? 10.383 -4.617 12.016 1 95 108 PHE A O 1
ATOM 847 N N . HIS A 1 109 ? 10.773 -3.398 10.18 1 94.62 109 HIS A N 1
ATOM 848 C CA . HIS A 1 109 ? 10.32 -4.438 9.258 1 94.62 109 HIS A CA 1
ATOM 849 C C . HIS A 1 109 ? 11.461 -5.371 8.883 1 94.62 109 HIS A C 1
ATOM 851 O O . HIS A 1 109 ? 12.453 -4.941 8.289 1 94.62 109 HIS A O 1
ATOM 857 N N . LYS A 1 110 ? 11.273 -6.609 9.234 1 92.62 110 LYS A N 1
ATOM 858 C CA . LYS A 1 110 ? 12.18 -7.652 8.758 1 92.62 110 LYS A CA 1
ATOM 859 C C . LYS A 1 110 ? 11.719 -8.211 7.414 1 92.62 110 LYS A C 1
ATOM 861 O O . LYS A 1 110 ? 10.586 -8.688 7.293 1 92.62 110 LYS A O 1
ATOM 866 N N . ASN A 1 111 ? 12.57 -8.117 6.398 1 90 111 ASN A N 1
ATOM 867 C CA . ASN A 1 111 ? 12.141 -8.602 5.094 1 90 111 ASN A CA 1
ATOM 868 C C . ASN A 1 111 ? 13.305 -9.188 4.305 1 90 111 ASN A C 1
ATOM 870 O O . ASN A 1 111 ? 13.469 -8.898 3.115 1 90 111 ASN A O 1
ATOM 874 N N . GLU A 1 112 ? 14.078 -9.984 4.98 1 87 112 GLU A N 1
ATOM 875 C CA . GLU A 1 112 ? 15.125 -10.742 4.301 1 87 112 GLU A CA 1
ATOM 876 C C . GLU A 1 112 ? 14.531 -11.766 3.336 1 87 112 GLU A C 1
ATOM 878 O O . GLU A 1 112 ? 13.367 -12.141 3.463 1 87 112 GLU A O 1
ATOM 883 N N . LEU A 1 113 ? 15.281 -12.148 2.422 1 84.62 113 LEU A N 1
ATOM 884 C CA . LEU A 1 113 ? 14.789 -13.086 1.422 1 84.62 113 LEU A CA 1
ATOM 885 C C . LEU A 1 113 ? 14.352 -14.398 2.072 1 84.62 113 LEU A C 1
ATOM 887 O O . LEU A 1 113 ? 13.273 -14.922 1.775 1 84.62 113 LEU A O 1
ATOM 891 N N . LEU A 1 114 ? 15.203 -14.891 2.979 1 83.56 114 LEU A N 1
ATOM 892 C CA . LEU A 1 114 ? 14.82 -16.094 3.719 1 83.56 114 LEU A CA 1
ATOM 893 C C . LEU A 1 114 ? 14.25 -15.727 5.086 1 83.56 114 LEU A C 1
ATOM 895 O O . LEU A 1 114 ? 14.773 -14.836 5.762 1 83.56 114 LEU A O 1
ATOM 899 N N . SER A 1 115 ? 13.148 -16.328 5.371 1 87.81 115 SER A N 1
ATOM 900 C CA . SER A 1 115 ? 12.5 -16.031 6.637 1 87.81 115 SER A CA 1
ATOM 901 C C . SER A 1 115 ? 11.742 -17.234 7.176 1 87.81 115 SER A C 1
ATOM 903 O O . SER A 1 115 ? 11.141 -18 6.406 1 87.81 115 SER A O 1
ATOM 905 N N . ASP A 1 116 ? 11.773 -17.312 8.5 1 88 116 ASP A N 1
ATOM 906 C CA . ASP A 1 116 ? 11.016 -18.375 9.148 1 88 116 ASP A CA 1
ATOM 907 C C . ASP A 1 116 ? 9.695 -17.844 9.703 1 88 116 ASP A C 1
ATOM 909 O O . ASP A 1 116 ? 9.016 -18.516 10.477 1 88 116 ASP A O 1
ATOM 913 N N . ASP A 1 117 ? 9.359 -16.688 9.336 1 93.44 117 ASP A N 1
ATOM 914 C CA . ASP A 1 117 ? 8.086 -16.109 9.75 1 93.44 117 ASP A CA 1
ATOM 915 C C . ASP A 1 117 ? 6.914 -16.969 9.289 1 93.44 117 ASP A C 1
ATOM 917 O O . ASP A 1 117 ? 6.91 -17.469 8.164 1 93.44 117 ASP A O 1
ATOM 921 N N . VAL A 1 118 ? 5.922 -17.125 10.109 1 96.75 118 VAL A N 1
ATOM 922 C CA . VAL A 1 118 ? 4.777 -18 9.836 1 96.75 118 VAL A CA 1
ATOM 923 C C . VAL A 1 118 ? 4.062 -17.531 8.57 1 96.75 118 VAL A C 1
ATOM 925 O O . VAL A 1 118 ? 3.549 -18.344 7.805 1 96.75 118 VAL A O 1
ATOM 928 N N . LEU A 1 119 ? 4.039 -16.25 8.305 1 97 119 LEU A N 1
ATOM 929 C CA . LEU A 1 119 ? 3.334 -15.695 7.156 1 97 119 LEU A CA 1
ATOM 930 C C . LEU A 1 119 ? 4.125 -15.922 5.871 1 97 119 LEU A C 1
ATOM 932 O O . LEU A 1 119 ? 3.604 -15.727 4.77 1 97 119 LEU A O 1
ATOM 936 N N . ARG A 1 120 ? 5.379 -16.438 6.004 1 95.5 120 ARG A N 1
ATOM 937 C CA . ARG A 1 120 ? 6.277 -16.609 4.867 1 95.5 120 ARG A CA 1
ATOM 938 C C . ARG A 1 120 ? 6.453 -18.094 4.52 1 95.5 120 ARG A C 1
ATOM 940 O O . ARG A 1 120 ? 7.285 -18.438 3.682 1 95.5 120 ARG A O 1
ATOM 947 N N . GLN A 1 121 ? 5.625 -18.906 5.16 1 95.19 121 GLN A N 1
ATOM 948 C CA . GLN A 1 121 ? 5.762 -20.328 4.941 1 95.19 121 GLN A CA 1
ATOM 949 C C . GLN A 1 121 ? 4.766 -20.828 3.896 1 95.19 121 GLN A C 1
ATOM 951 O O . GLN A 1 121 ? 3.732 -20.203 3.668 1 95.19 121 GLN A O 1
ATOM 956 N N . ARG A 1 122 ? 5.188 -21.969 3.299 1 95.12 122 ARG A N 1
ATOM 957 C CA . ARG A 1 122 ? 4.258 -22.656 2.414 1 95.12 122 ARG A CA 1
ATOM 958 C C . ARG A 1 122 ? 3.033 -23.156 3.18 1 95.12 122 ARG A C 1
ATOM 960 O O . ARG A 1 122 ? 3.025 -23.156 4.414 1 95.12 122 ARG A O 1
ATOM 967 N N . PRO A 1 123 ? 1.989 -23.578 2.449 1 96.81 123 PRO A N 1
ATOM 968 C CA . PRO A 1 123 ? 0.731 -23.906 3.117 1 96.81 123 PRO A CA 1
ATOM 969 C C . PRO A 1 123 ? 0.903 -24.984 4.195 1 96.81 123 PRO A C 1
ATOM 971 O O . PRO A 1 123 ? 1.462 -26.047 3.93 1 96.81 123 PRO A O 1
ATOM 974 N N . ASN A 1 124 ? 0.528 -24.703 5.375 1 97.19 124 ASN A N 1
ATOM 975 C CA . ASN A 1 124 ? 0.372 -25.578 6.531 1 97.19 124 ASN A CA 1
ATOM 976 C C . ASN A 1 124 ? -0.653 -25.031 7.52 1 97.19 124 ASN A C 1
ATOM 978 O O . ASN A 1 124 ? -1.15 -23.906 7.344 1 97.19 124 ASN A O 1
ATOM 982 N N . ASN A 1 125 ? -0.993 -25.703 8.508 1 97.62 125 ASN A N 1
ATOM 983 C CA . ASN A 1 125 ? -2.082 -25.312 9.391 1 97.62 125 ASN A CA 1
ATOM 984 C C . ASN A 1 125 ? -1.789 -23.984 10.094 1 97.62 125 ASN A C 1
ATOM 986 O O . ASN A 1 125 ? -2.65 -23.109 10.148 1 97.62 125 ASN A O 1
ATOM 990 N N . ALA A 1 126 ? -0.592 -23.844 10.578 1 98.06 126 ALA A N 1
ATOM 991 C CA . ALA A 1 126 ? -0.228 -22.625 11.305 1 98.06 126 ALA A CA 1
ATOM 992 C C . ALA A 1 126 ? -0.262 -21.406 10.383 1 98.06 126 ALA A C 1
ATOM 994 O O . ALA A 1 126 ? -0.763 -20.344 10.758 1 98.06 126 ALA A O 1
ATOM 995 N N . THR A 1 127 ? 0.244 -21.562 9.164 1 98 127 THR A N 1
ATOM 996 C CA . THR A 1 127 ? 0.265 -20.484 8.18 1 98 127 THR A CA 1
ATOM 997 C C . THR A 1 127 ? -1.151 -20.109 7.75 1 98 127 THR A C 1
ATOM 999 O O . THR A 1 127 ? -1.482 -18.938 7.637 1 98 127 THR A O 1
ATOM 1002 N N . GLU A 1 128 ? -2.002 -21.109 7.598 1 97.94 128 GLU A N 1
ATOM 1003 C CA . GLU A 1 128 ? -3.387 -20.875 7.207 1 97.94 128 GLU A CA 1
ATOM 1004 C C . GLU A 1 128 ? -4.137 -20.094 8.289 1 97.94 128 GLU A C 1
ATOM 1006 O O . GLU A 1 128 ? -4.883 -19.156 7.98 1 97.94 128 GLU A O 1
ATOM 1011 N N . GLU A 1 129 ? -3.93 -20.469 9.461 1 98.06 129 GLU A N 1
ATOM 1012 C CA . GLU A 1 129 ? -4.59 -19.781 10.562 1 98.06 129 GLU A CA 1
ATOM 1013 C C . GLU A 1 129 ? -4.121 -18.328 10.68 1 98.06 129 GLU A C 1
ATOM 1015 O O . GLU A 1 129 ? -4.934 -17.438 10.891 1 98.06 129 GLU A O 1
ATOM 1020 N N . ALA A 1 130 ? -2.83 -18.125 10.531 1 98.31 130 ALA A N 1
ATOM 1021 C CA . ALA A 1 130 ? -2.268 -16.781 10.625 1 98.31 130 ALA A CA 1
ATOM 1022 C C . ALA A 1 130 ? -2.807 -15.875 9.523 1 98.31 130 ALA A C 1
ATOM 1024 O O . ALA A 1 130 ? -3.207 -14.734 9.781 1 98.31 130 ALA A O 1
ATOM 1025 N N . TRP A 1 131 ? -2.846 -16.406 8.32 1 98.38 131 TRP A N 1
ATOM 1026 C CA . TRP A 1 131 ? -3.342 -15.625 7.191 1 98.38 131 TRP A CA 1
ATOM 1027 C C . TRP A 1 131 ? -4.844 -15.391 7.312 1 98.38 131 TRP A C 1
ATOM 1029 O O . TRP A 1 131 ? -5.34 -14.32 6.957 1 98.38 131 TRP A O 1
ATOM 1039 N N . HIS A 1 132 ? -5.555 -16.391 7.789 1 96.25 132 HIS A N 1
ATOM 1040 C CA . HIS A 1 132 ? -6.992 -16.25 7.984 1 96.25 132 HIS A CA 1
ATOM 1041 C C . HIS A 1 132 ? -7.309 -15.117 8.953 1 96.25 132 HIS A C 1
ATOM 1043 O O . HIS A 1 132 ? -8.18 -14.289 8.688 1 96.25 132 HIS A O 1
ATOM 1049 N N . GLU A 1 133 ? -6.633 -15.039 10 1 96.06 133 GLU A N 1
ATOM 1050 C CA . GLU A 1 133 ? -6.852 -13.992 10.992 1 96.06 133 GLU A CA 1
ATOM 1051 C C . GLU A 1 133 ? -6.449 -12.625 10.453 1 96.06 133 GLU A C 1
ATOM 1053 O O . GLU A 1 133 ? -7.168 -11.641 10.633 1 96.06 133 GLU A O 1
ATOM 1058 N N . LEU A 1 134 ? -5.348 -12.578 9.789 1 97.56 134 LEU A N 1
ATOM 1059 C CA . LEU A 1 134 ? -4.805 -11.32 9.297 1 97.56 134 LEU A CA 1
ATOM 1060 C C . LEU A 1 134 ? -5.691 -10.734 8.203 1 97.56 134 LEU A C 1
ATOM 1062 O O . LEU A 1 134 ? -5.867 -9.516 8.117 1 97.56 134 LEU A O 1
ATOM 1066 N N . SER A 1 135 ? -6.281 -11.609 7.391 1 97.19 135 SER A N 1
ATOM 1067 C CA . SER A 1 135 ? -6.969 -11.148 6.188 1 97.19 135 SER A CA 1
ATOM 1068 C C . SER A 1 135 ? -8.477 -11.141 6.383 1 97.19 135 SER A C 1
ATOM 1070 O O . SER A 1 135 ? -9.234 -11.055 5.414 1 97.19 135 SER A O 1
ATOM 1072 N N . LYS A 1 136 ? -8.898 -11.258 7.598 1 94.75 136 LYS A N 1
ATOM 1073 C CA . LYS A 1 136 ? -10.328 -11.188 7.883 1 94.75 136 LYS A CA 1
ATOM 1074 C C . LYS A 1 136 ? -10.906 -9.844 7.445 1 94.75 136 LYS A C 1
ATOM 1076 O O . LYS A 1 136 ? -10.344 -8.789 7.762 1 94.75 136 LYS A O 1
ATOM 1081 N N . LEU A 1 137 ? -11.984 -9.961 6.723 1 94.56 137 LEU A N 1
ATOM 1082 C CA . LEU A 1 137 ? -12.68 -8.75 6.297 1 94.56 137 LEU A CA 1
ATOM 1083 C C . LEU A 1 137 ? -13.586 -8.227 7.398 1 94.56 137 LEU A C 1
ATOM 1085 O O . LEU A 1 137 ? -14.281 -9 8.062 1 94.56 137 LEU A O 1
ATOM 1089 N N . SER A 1 138 ? -13.492 -6.977 7.629 1 91.56 138 SER A N 1
ATOM 1090 C CA . SER A 1 138 ? -14.352 -6.348 8.633 1 91.56 138 SER A CA 1
ATOM 1091 C C . SER A 1 138 ? -15.094 -5.152 8.047 1 91.56 138 SER A C 1
ATOM 1093 O O . SER A 1 138 ? -14.562 -4.43 7.203 1 91.56 138 SER A O 1
ATOM 1095 N N . THR A 1 139 ? -16.297 -5.039 8.547 1 97.12 139 THR A N 1
ATOM 1096 C CA . THR A 1 139 ? -17.203 -4.004 8.062 1 97.12 139 THR A CA 1
ATOM 1097 C C . THR A 1 139 ? -17.703 -3.146 9.219 1 97.12 139 THR A C 1
ATOM 1099 O O . THR A 1 139 ? -18.016 -3.664 10.297 1 97.12 139 THR A O 1
ATOM 1102 N N . ILE A 1 140 ? -17.719 -1.84 9 1 98.38 140 ILE A N 1
ATOM 1103 C CA . ILE A 1 140 ? -18.328 -0.928 9.961 1 98.38 140 ILE A CA 1
ATOM 1104 C C . ILE A 1 140 ? -19.594 -0.32 9.352 1 98.38 140 ILE A C 1
ATOM 1106 O O . ILE A 1 140 ? -19.859 -0.5 8.164 1 98.38 140 ILE A O 1
ATOM 1110 N N . THR A 1 141 ? -20.328 0.353 10.219 1 98.56 141 THR A N 1
ATOM 1111 C CA . THR A 1 141 ? -21.5 1.084 9.734 1 98.56 141 THR A CA 1
ATOM 1112 C C . THR A 1 141 ? -21.203 2.58 9.664 1 98.56 141 THR A C 1
ATOM 1114 O O . THR A 1 141 ? -20.531 3.131 10.547 1 98.56 141 THR A O 1
ATOM 1117 N N . ILE A 1 142 ? -21.734 3.219 8.609 1 98.69 142 ILE A N 1
ATOM 1118 C CA . ILE A 1 142 ? -21.562 4.66 8.477 1 98.69 142 ILE A CA 1
ATOM 1119 C C . ILE A 1 142 ? -22.922 5.312 8.219 1 98.69 142 ILE A C 1
ATOM 1121 O O . ILE A 1 142 ? -23.906 4.625 7.922 1 98.69 142 ILE A O 1
ATOM 1125 N N . SER A 1 143 ? -22.984 6.605 8.336 1 98.56 143 SER A N 1
ATOM 1126 C CA . SER A 1 143 ? -24.25 7.336 8.203 1 98.56 143 SER A CA 1
ATOM 1127 C C . SER A 1 143 ? -24.484 7.77 6.762 1 98.56 143 SER A C 1
ATOM 1129 O O . SER A 1 143 ? -23.578 7.711 5.93 1 98.56 143 SER A O 1
ATOM 1131 N N . ALA A 1 144 ? -25.734 8.18 6.535 1 98.5 144 ALA A N 1
ATOM 1132 C CA . ALA A 1 144 ? -26.062 8.758 5.238 1 98.5 144 ALA A CA 1
ATOM 1133 C C . ALA A 1 144 ? -25.219 9.992 4.949 1 98.5 144 ALA A C 1
ATOM 1135 O O . ALA A 1 144 ? -24.812 10.227 3.805 1 98.5 144 ALA A O 1
ATOM 1136 N N . ASP A 1 145 ? -24.969 10.734 5.938 1 98.31 145 ASP A N 1
ATOM 1137 C CA . ASP A 1 145 ? -24.125 11.906 5.777 1 98.31 145 ASP A CA 1
ATOM 1138 C C . ASP A 1 145 ? -22.703 11.516 5.348 1 98.31 145 ASP A C 1
ATOM 1140 O O . ASP A 1 145 ? -22.109 12.164 4.492 1 98.31 145 ASP A O 1
ATOM 1144 N N . ASP A 1 146 ? -22.203 10.461 5.934 1 98.44 146 ASP A N 1
ATOM 1145 C CA . ASP A 1 146 ? -20.891 9.953 5.531 1 98.44 146 ASP A CA 1
ATOM 1146 C C . ASP A 1 146 ? -20.891 9.547 4.059 1 98.44 146 ASP A C 1
ATOM 1148 O O . ASP A 1 146 ? -19.953 9.844 3.328 1 98.44 146 ASP A O 1
ATOM 1152 N N . VAL A 1 147 ? -21.922 8.828 3.627 1 98.38 147 VAL A N 1
ATOM 1153 C CA . VAL A 1 147 ? -22.047 8.406 2.236 1 98.38 147 VAL A CA 1
ATOM 1154 C C . VAL A 1 147 ? -22.031 9.625 1.319 1 98.38 147 VAL A C 1
ATOM 1156 O O . VAL A 1 147 ? -21.359 9.625 0.287 1 98.38 147 VAL A O 1
ATOM 1159 N N . ARG A 1 148 ? -22.703 10.688 1.689 1 97.88 148 ARG A N 1
ATOM 1160 C CA . ARG A 1 148 ? -22.75 11.914 0.904 1 97.88 148 ARG A CA 1
ATOM 1161 C C . ARG A 1 148 ? -21.375 12.562 0.839 1 97.88 148 ARG A C 1
ATOM 1163 O O . ARG A 1 148 ? -20.969 13.078 -0.207 1 97.88 148 ARG A O 1
ATOM 1170 N N . LYS A 1 149 ? -20.672 12.523 1.919 1 97.06 149 LYS A N 1
ATOM 1171 C CA . LYS A 1 149 ? -19.328 13.109 1.957 1 97.06 149 LYS A CA 1
ATOM 1172 C C . LYS A 1 149 ? -18.375 12.336 1.059 1 97.06 149 LYS A C 1
ATOM 1174 O O . LYS A 1 149 ? -17.328 12.867 0.645 1 97.06 149 LYS A O 1
ATOM 1179 N N . LEU A 1 150 ? -18.719 11.086 0.79 1 96.5 150 LEU A N 1
ATOM 1180 C CA . LEU A 1 150 ? -17.938 10.281 -0.137 1 96.5 150 LEU A CA 1
ATOM 1181 C C . LEU A 1 150 ? -18.312 10.578 -1.581 1 96.5 150 LEU A C 1
ATOM 1183 O O . LEU A 1 150 ? -17.766 9.977 -2.512 1 96.5 150 LEU A O 1
ATOM 1187 N N . GLY A 1 151 ? -19.234 11.461 -1.747 1 94.31 151 GLY A N 1
ATOM 1188 C CA . GLY A 1 151 ? -19.688 11.828 -3.078 1 94.31 151 GLY A CA 1
ATOM 1189 C C . GLY A 1 151 ? -20.703 10.859 -3.656 1 94.31 151 GLY A C 1
ATOM 1190 O O . GLY A 1 151 ? -20.875 10.789 -4.875 1 94.31 151 GLY A O 1
ATOM 1191 N N . GLN A 1 152 ? -21.281 10.07 -2.771 1 96.06 152 GLN A N 1
ATOM 1192 C CA . GLN A 1 152 ? -22.25 9.078 -3.234 1 96.06 152 GLN A CA 1
ATOM 1193 C C . GLN A 1 152 ? -23.656 9.406 -2.766 1 96.06 152 GLN A C 1
ATOM 1195 O O . GLN A 1 152 ? -23.844 10.211 -1.85 1 96.06 152 GLN A O 1
ATOM 1200 N N . ASP A 1 153 ? -24.609 8.844 -3.479 1 97.12 153 ASP A N 1
ATOM 1201 C CA . ASP A 1 153 ? -26.016 9.016 -3.139 1 97.12 153 ASP A CA 1
ATOM 1202 C C . ASP A 1 153 ? -26.516 7.879 -2.244 1 97.12 153 ASP A C 1
ATOM 1204 O O . ASP A 1 153 ? -26.625 6.734 -2.691 1 97.12 153 ASP A O 1
ATOM 1208 N N . PRO A 1 154 ? -26.906 8.219 -1.051 1 97.75 154 PRO A N 1
ATOM 1209 C CA . PRO A 1 154 ? -27.344 7.164 -0.139 1 97.75 154 PRO A CA 1
ATOM 1210 C C . PRO A 1 154 ? -28.5 6.332 -0.71 1 97.75 154 PRO A C 1
ATOM 1212 O O . PRO A 1 154 ? -28.609 5.145 -0.402 1 97.75 154 PRO A O 1
ATOM 1215 N N . ALA A 1 155 ? -29.266 6.902 -1.558 1 96.81 155 ALA A N 1
ATOM 1216 C CA . ALA A 1 155 ? -30.406 6.191 -2.127 1 96.81 155 ALA A CA 1
ATOM 1217 C C . ALA A 1 155 ? -29.953 5.07 -3.055 1 96.81 155 ALA A C 1
ATOM 1219 O O . ALA A 1 155 ? -30.734 4.184 -3.398 1 96.81 155 ALA A O 1
ATOM 1220 N N . LYS A 1 156 ? -28.688 5.082 -3.408 1 97.31 156 LYS A N 1
ATOM 1221 C CA . LYS A 1 156 ? -28.203 4.117 -4.387 1 97.31 156 LYS A CA 1
ATOM 1222 C C . LYS A 1 156 ? -27.203 3.152 -3.75 1 97.31 156 LYS A C 1
ATOM 1224 O O . LYS A 1 156 ? -26.531 2.4 -4.453 1 97.31 156 LYS A O 1
ATOM 1229 N N . ILE A 1 157 ? -27.062 3.238 -2.484 1 97.94 157 ILE A N 1
ATOM 1230 C CA . ILE A 1 157 ? -26.109 2.408 -1.746 1 97.94 157 ILE A CA 1
ATOM 1231 C C . ILE A 1 157 ? -26.875 1.403 -0.884 1 97.94 157 ILE A C 1
ATOM 1233 O O . ILE A 1 157 ? -27.906 1.73 -0.31 1 97.94 157 ILE A O 1
ATOM 1237 N N . THR A 1 158 ? -26.359 0.212 -0.811 1 97.94 158 THR A N 1
ATOM 1238 C CA . THR A 1 158 ? -26.953 -0.808 0.047 1 97.94 158 THR A CA 1
ATOM 1239 C C . THR A 1 158 ? -26.906 -0.379 1.51 1 97.94 158 THR A C 1
ATOM 1241 O O . THR A 1 158 ? -25.828 -0.085 2.043 1 97.94 158 THR A O 1
ATOM 1244 N N . HIS A 1 159 ? -28.078 -0.309 2.127 1 97.75 159 HIS A N 1
ATOM 1245 C CA . HIS A 1 159 ? -28.141 0.07 3.533 1 97.75 159 HIS A CA 1
ATOM 1246 C C . HIS A 1 159 ? -28.312 -1.154 4.426 1 97.75 159 HIS A C 1
ATOM 1248 O O . HIS A 1 159 ? -28.547 -2.258 3.936 1 97.75 159 HIS A O 1
ATOM 1254 N N . MET A 1 160 ? -28.125 -0.955 5.758 1 97.44 160 MET A N 1
ATOM 1255 C CA . MET A 1 160 ? -28.344 -2.008 6.742 1 97.44 160 MET A CA 1
ATOM 1256 C C . MET A 1 160 ? -29.812 -2.451 6.738 1 97.44 160 MET A C 1
ATOM 1258 O O . MET A 1 160 ? -30.719 -1.622 6.633 1 97.44 160 MET A O 1
ATOM 1262 N N . PRO A 1 161 ? -29.969 -3.807 6.809 1 95.69 161 PRO A N 1
ATOM 1263 C CA . PRO A 1 161 ? -31.359 -4.262 6.875 1 95.69 161 PRO A CA 1
ATOM 1264 C C . PRO A 1 161 ? -32.156 -3.578 7.988 1 95.69 161 PRO A C 1
ATOM 1266 O O . PRO A 1 161 ? -31.688 -3.52 9.133 1 95.69 161 PRO A O 1
ATOM 1269 N N . GLY A 1 162 ? -33.281 -3.023 7.609 1 94.81 162 GLY A N 1
ATOM 1270 C CA . GLY A 1 162 ? -34.188 -2.406 8.57 1 94.81 162 GLY A CA 1
ATOM 1271 C C . GLY A 1 162 ? -33.781 -0.989 8.938 1 94.81 162 GLY A C 1
ATOM 1272 O O . GLY A 1 162 ? -34.469 -0.329 9.727 1 94.81 162 GLY A O 1
ATOM 1273 N N . ASP A 1 163 ? -32.688 -0.497 8.438 1 95.56 163 ASP A N 1
ATOM 1274 C CA . ASP A 1 163 ? -32.219 0.854 8.75 1 95.56 163 ASP A CA 1
ATOM 1275 C C . ASP A 1 163 ? -31.703 1.561 7.504 1 95.56 163 ASP A C 1
ATOM 1277 O O . ASP A 1 163 ? -30.5 1.511 7.211 1 95.56 163 ASP A O 1
ATOM 1281 N N . PRO A 1 164 ? -32.5 2.326 6.871 1 94.56 164 PRO A N 1
ATOM 1282 C CA . PRO A 1 164 ? -32.125 2.971 5.609 1 94.56 164 PRO A CA 1
ATOM 1283 C C . PRO A 1 164 ? -31.125 4.113 5.805 1 94.56 164 PRO A C 1
ATOM 1285 O O . PRO A 1 164 ? -30.641 4.688 4.828 1 94.56 164 PRO A O 1
ATOM 1288 N N . ASN A 1 165 ? -30.766 4.422 7.012 1 95.62 165 ASN A N 1
ATOM 1289 C CA . ASN A 1 165 ? -29.844 5.52 7.258 1 95.62 165 ASN A CA 1
ATOM 1290 C C . ASN A 1 165 ? -28.484 5.012 7.75 1 95.62 165 ASN A C 1
ATOM 1292 O O . ASN A 1 165 ? -27.641 5.801 8.164 1 95.62 165 ASN A O 1
ATOM 1296 N N . SER A 1 166 ? -28.344 3.719 7.699 1 98 166 SER A N 1
ATOM 1297 C CA . SER A 1 166 ? -27.109 3.072 8.102 1 98 166 SER A CA 1
ATOM 1298 C C . SER A 1 166 ? -26.562 2.184 6.988 1 98 166 SER A C 1
ATOM 1300 O O . SER A 1 166 ? -27.297 1.409 6.383 1 98 166 SER A O 1
ATOM 1302 N N . PHE A 1 167 ? -25.266 2.316 6.742 1 98.69 167 PHE A N 1
ATOM 1303 C CA . PHE A 1 167 ? -24.688 1.666 5.578 1 98.69 167 PHE A CA 1
ATOM 1304 C C . PHE A 1 167 ? -23.453 0.858 5.969 1 98.69 167 PHE A C 1
ATOM 1306 O O . PHE A 1 167 ? -22.609 1.338 6.719 1 98.69 167 PHE A O 1
ATOM 1313 N N . PRO A 1 168 ? -23.359 -0.408 5.461 1 98.62 168 PRO A N 1
ATOM 1314 C CA . PRO A 1 168 ? -22.109 -1.161 5.668 1 98.62 168 PRO A CA 1
ATOM 1315 C C . PRO A 1 168 ? -20.953 -0.636 4.824 1 98.62 168 PRO A C 1
ATOM 1317 O O . PRO A 1 168 ? -21.156 -0.264 3.662 1 98.62 168 PRO A O 1
ATOM 1320 N N . ALA A 1 169 ? -19.797 -0.535 5.395 1 98.5 169 ALA A N 1
ATOM 1321 C CA . ALA A 1 169 ? -18.594 -0.071 4.711 1 98.5 169 ALA A CA 1
ATOM 1322 C C . ALA A 1 169 ? -17.375 -0.899 5.117 1 98.5 169 ALA A C 1
ATOM 1324 O O . ALA A 1 169 ? -17.094 -1.057 6.309 1 98.5 169 ALA A O 1
ATOM 1325 N N . MET A 1 170 ? -16.719 -1.425 4.121 1 97.69 170 MET A N 1
ATOM 1326 C CA . MET A 1 170 ? -15.492 -2.182 4.34 1 97.69 170 MET A CA 1
ATOM 1327 C C . MET A 1 170 ? -14.266 -1.27 4.273 1 97.69 170 MET A C 1
ATOM 1329 O O . MET A 1 170 ? -14.219 -0.346 3.461 1 97.69 170 MET A O 1
ATOM 1333 N N . LEU A 1 171 ? -13.305 -1.55 5.098 1 96.81 171 LEU A N 1
ATOM 1334 C CA . LEU A 1 171 ? -12.094 -0.741 5.09 1 96.81 171 LEU A CA 1
ATOM 1335 C C . LEU A 1 171 ? -11.117 -1.24 4.027 1 96.81 171 LEU A C 1
ATOM 1337 O O . LEU A 1 171 ? -10.938 -2.449 3.863 1 96.81 171 LEU A O 1
ATOM 1341 N N . SER A 1 172 ? -10.438 -0.289 3.418 1 97.12 172 SER A N 1
ATOM 1342 C CA . SER A 1 172 ? -9.492 -0.591 2.348 1 97.12 172 SER A CA 1
ATOM 1343 C C . SER A 1 172 ? -8.375 -1.507 2.838 1 97.12 172 SER A C 1
ATOM 1345 O O . SER A 1 172 ? -7.973 -2.436 2.135 1 97.12 172 SER A O 1
ATOM 1347 N N . VAL A 1 173 ? -7.867 -1.31 4.039 1 98.19 173 VAL A N 1
ATOM 1348 C CA . VAL A 1 173 ? -6.742 -2.102 4.531 1 98.19 173 VAL A CA 1
ATOM 1349 C C . VAL A 1 173 ? -7.16 -3.564 4.66 1 98.19 173 VAL A C 1
ATOM 1351 O O . VAL A 1 173 ? -6.371 -4.469 4.375 1 98.19 173 VAL A O 1
ATOM 1354 N N . THR A 1 174 ? -8.375 -3.838 5.102 1 97.62 174 THR A N 1
ATOM 1355 C CA . THR A 1 174 ? -8.805 -5.227 5.234 1 97.62 174 THR A CA 1
ATOM 1356 C C . THR A 1 174 ? -8.938 -5.883 3.863 1 97.62 174 THR A C 1
ATOM 1358 O O . THR A 1 174 ? -8.586 -7.051 3.691 1 97.62 174 THR A O 1
ATOM 1361 N N . HIS A 1 175 ? -9.414 -5.121 2.918 1 97.5 175 HIS A N 1
ATOM 1362 C CA . HIS A 1 175 ? -9.508 -5.664 1.565 1 97.5 175 HIS A CA 1
ATOM 1363 C C . HIS A 1 175 ? -8.125 -5.898 0.972 1 97.5 175 HIS A C 1
ATOM 1365 O O . HIS A 1 175 ? -7.906 -6.887 0.269 1 97.5 175 HIS A O 1
ATOM 1371 N N . GLN A 1 176 ? -7.172 -4.961 1.207 1 98.5 176 GLN A N 1
ATOM 1372 C CA . GLN A 1 176 ? -5.801 -5.152 0.755 1 98.5 176 GLN A CA 1
ATOM 1373 C C . GLN A 1 176 ? -5.227 -6.465 1.283 1 98.5 176 GLN A C 1
ATOM 1375 O O . GLN A 1 176 ? -4.672 -7.258 0.52 1 98.5 176 GLN A O 1
ATOM 1380 N N . LEU A 1 177 ? -5.426 -6.691 2.541 1 98.75 177 LEU A N 1
ATOM 1381 C CA . LEU A 1 177 ? -4.895 -7.898 3.17 1 98.75 177 LEU A CA 1
ATOM 1382 C C . LEU A 1 177 ? -5.602 -9.141 2.643 1 98.75 177 LEU A C 1
ATOM 1384 O O . LEU A 1 177 ? -4.973 -10.188 2.455 1 98.75 177 LEU A O 1
ATOM 1388 N N . HIS A 1 178 ? -6.859 -9.023 2.426 1 98.06 178 HIS A N 1
ATOM 1389 C CA . HIS A 1 178 ? -7.617 -10.102 1.798 1 98.06 178 HIS A CA 1
ATOM 1390 C C . HIS A 1 178 ? -7.066 -10.43 0.413 1 98.06 178 HIS A C 1
ATOM 1392 O O . HIS A 1 178 ? -6.867 -11.602 0.078 1 98.06 178 HIS A O 1
ATOM 1398 N N . CYS A 1 179 ? -6.812 -9.391 -0.37 1 98.38 179 CYS A N 1
ATOM 1399 C CA . CYS A 1 179 ? -6.258 -9.562 -1.707 1 98.38 179 CYS A CA 1
ATOM 1400 C C . CYS A 1 179 ? -4.887 -10.227 -1.648 1 98.38 179 CYS A C 1
ATOM 1402 O O . CYS A 1 179 ? -4.59 -11.117 -2.447 1 98.38 179 CYS A O 1
ATOM 1404 N N . ILE A 1 180 ? -4.027 -9.805 -0.722 1 98.88 180 ILE A N 1
ATOM 1405 C CA . ILE A 1 180 ? -2.688 -10.367 -0.611 1 98.88 180 ILE A CA 1
ATOM 1406 C C . ILE A 1 180 ? -2.785 -11.859 -0.274 1 98.88 180 ILE A C 1
ATOM 1408 O O . ILE A 1 180 ? -2.072 -12.68 -0.855 1 98.88 180 ILE A O 1
ATOM 1412 N N . ASN A 1 181 ? -3.678 -12.172 0.627 1 98.62 181 ASN A N 1
ATOM 1413 C CA . ASN A 1 181 ? -3.887 -13.586 0.953 1 98.62 181 ASN A CA 1
ATOM 1414 C C . ASN A 1 181 ? -4.41 -14.367 -0.249 1 98.62 181 ASN A C 1
ATOM 1416 O O . ASN A 1 181 ? -4.004 -15.508 -0.478 1 98.62 181 ASN A O 1
ATOM 1420 N N . HIS A 1 182 ? -5.305 -13.766 -0.98 1 98.06 182 HIS A N 1
ATOM 1421 C CA . HIS A 1 182 ? -5.844 -14.43 -2.158 1 98.06 182 HIS A CA 1
ATOM 1422 C C . HIS A 1 182 ? -4.754 -14.672 -3.201 1 98.06 182 HIS A C 1
ATOM 1424 O O . HIS A 1 182 ? -4.727 -15.719 -3.852 1 98.06 182 HIS A O 1
ATOM 1430 N N . LEU A 1 183 ? -3.879 -13.727 -3.373 1 98.69 183 LEU A N 1
ATOM 1431 C CA . LEU A 1 183 ? -2.742 -13.906 -4.27 1 98.69 183 LEU A CA 1
ATOM 1432 C C . LEU A 1 183 ? -1.845 -15.047 -3.789 1 98.69 183 LEU A C 1
ATOM 1434 O O . LEU A 1 183 ? -1.376 -15.852 -4.594 1 98.69 183 LEU A O 1
ATOM 1438 N N . ARG A 1 184 ? -1.589 -15.055 -2.459 1 98.62 184 ARG A N 1
ATOM 1439 C CA . ARG A 1 184 ? -0.811 -16.141 -1.882 1 98.62 184 ARG A CA 1
ATOM 1440 C C . ARG A 1 184 ? -1.423 -17.5 -2.23 1 98.62 184 ARG A C 1
ATOM 1442 O O . ARG A 1 184 ? -0.722 -18.406 -2.693 1 98.62 184 ARG A O 1
ATOM 1449 N N . MET A 1 185 ? -2.695 -17.641 -2.035 1 97.94 185 MET A N 1
ATOM 1450 C CA . MET A 1 185 ? -3.391 -18.891 -2.338 1 97.94 185 MET A CA 1
ATOM 1451 C C . MET A 1 185 ? -3.354 -19.188 -3.834 1 97.94 185 MET A C 1
ATOM 1453 O O . MET A 1 185 ? -3.262 -20.344 -4.238 1 97.94 185 MET A O 1
ATOM 1457 N N . GLY A 1 186 ? -3.438 -18.094 -4.617 1 97.88 186 GLY A N 1
ATOM 1458 C CA . GLY A 1 186 ? -3.336 -18.266 -6.059 1 97.88 186 GLY A CA 1
ATOM 1459 C C . GLY A 1 186 ? -1.996 -18.812 -6.504 1 97.88 186 GLY A C 1
ATOM 1460 O O . GLY A 1 186 ? -1.933 -19.641 -7.422 1 97.88 186 GLY A O 1
ATOM 1461 N N . LEU A 1 187 ? -0.943 -18.344 -5.918 1 97.75 187 LEU A N 1
ATOM 1462 C CA . LEU A 1 187 ? 0.402 -18.812 -6.23 1 97.75 187 LEU A CA 1
ATOM 1463 C C . LEU A 1 187 ? 0.549 -20.297 -5.914 1 97.75 187 LEU A C 1
ATOM 1465 O O . LEU A 1 187 ? 1.255 -21.016 -6.621 1 97.75 187 LEU A O 1
ATOM 1469 N N . GLU A 1 188 ? -0.17 -20.719 -4.871 1 96.56 188 GLU A N 1
ATOM 1470 C CA . GLU A 1 188 ? -0.165 -22.125 -4.441 1 96.56 188 GLU A CA 1
ATOM 1471 C C . GLU A 1 188 ? -1.329 -22.891 -5.055 1 96.56 188 GLU A C 1
ATOM 1473 O O . GLU A 1 188 ? -1.988 -23.672 -4.375 1 96.56 188 GLU A O 1
ATOM 1478 N N . GLY A 1 189 ? -1.62 -22.594 -6.309 1 93.38 189 GLY A N 1
ATOM 1479 C CA . GLY A 1 189 ? -2.758 -23.172 -7 1 93.38 189 GLY A CA 1
ATOM 1480 C C . GLY A 1 189 ? -2.799 -24.688 -6.91 1 93.38 189 GLY A C 1
ATOM 1481 O O . GLY A 1 189 ? -3.869 -25.281 -6.75 1 93.38 189 GLY A O 1
ATOM 1482 N N . ALA A 1 190 ? -1.636 -25.375 -7.023 1 91 190 ALA A N 1
ATOM 1483 C CA . ALA A 1 190 ? -1.594 -26.828 -6.945 1 91 190 ALA A CA 1
ATOM 1484 C C . ALA A 1 190 ? -2.193 -27.328 -5.633 1 91 190 ALA A C 1
ATOM 1486 O O . ALA A 1 190 ? -2.875 -28.359 -5.605 1 91 190 ALA A O 1
ATOM 1487 N N . HIS A 1 191 ? -1.943 -26.594 -4.594 1 93.94 191 HIS A N 1
ATOM 1488 C CA . HIS A 1 191 ? -2.443 -26.969 -3.277 1 93.94 191 HIS A CA 1
ATOM 1489 C C . HIS A 1 191 ? -3.939 -26.703 -3.158 1 93.94 191 HIS A C 1
ATOM 1491 O O . HIS A 1 191 ? -4.695 -27.578 -2.713 1 93.94 191 HIS A O 1
ATOM 1497 N N . TYR A 1 192 ? -4.406 -25.594 -3.66 1 95.25 192 TYR A N 1
ATOM 1498 C CA . TYR A 1 192 ? -5.754 -25.141 -3.332 1 95.25 192 TYR A CA 1
ATOM 1499 C C . TYR A 1 192 ? -6.75 -25.578 -4.398 1 95.25 192 TYR A C 1
ATOM 1501 O O . TYR A 1 192 ? -7.941 -25.734 -4.117 1 95.25 192 TYR A O 1
ATOM 1509 N N . LEU A 1 193 ? -6.242 -25.766 -5.594 1 93.5 193 LEU A N 1
ATOM 1510 C CA . LEU A 1 193 ? -7.148 -26.188 -6.656 1 93.5 193 LEU A CA 1
ATOM 1511 C C . LEU A 1 193 ? -7.215 -27.703 -6.742 1 93.5 193 LEU A C 1
ATOM 1513 O O . LEU A 1 193 ? -8.078 -28.25 -7.43 1 93.5 193 LEU A O 1
ATOM 1517 N N . ARG A 1 194 ? -6.293 -28.375 -6.082 1 92.31 194 ARG A N 1
ATOM 1518 C CA . ARG A 1 194 ? -6.273 -29.828 -5.977 1 92.31 194 ARG A CA 1
ATOM 1519 C C . ARG A 1 194 ? -6.359 -30.484 -7.355 1 92.31 194 ARG A C 1
ATOM 1521 O O . ARG A 1 194 ? -7.184 -31.359 -7.578 1 92.31 194 ARG A O 1
ATOM 1528 N N . GLY A 1 195 ? -5.629 -29.969 -8.328 1 87.69 195 GLY A N 1
ATOM 1529 C CA . GLY A 1 195 ? -5.516 -30.562 -9.641 1 87.69 195 GLY A CA 1
ATOM 1530 C C . GLY A 1 195 ? -6.48 -29.969 -10.656 1 87.69 195 GLY A C 1
ATOM 1531 O O . GLY A 1 195 ? -6.426 -30.312 -11.836 1 87.69 195 GLY A O 1
ATOM 1532 N N . LYS A 1 196 ? -7.328 -29.109 -10.266 1 91.62 196 LYS A N 1
ATOM 1533 C CA . LYS A 1 196 ? -8.266 -28.469 -11.188 1 91.62 196 LYS A CA 1
ATOM 1534 C C . LYS A 1 196 ? -7.645 -27.219 -11.82 1 91.62 196 LYS A C 1
ATOM 1536 O O . LYS A 1 196 ? -6.727 -26.625 -11.258 1 91.62 196 LYS A O 1
ATOM 1541 N N . GLU A 1 197 ? -8.219 -26.984 -13 1 90.44 197 GLU A N 1
ATOM 1542 C CA . GLU A 1 197 ? -7.812 -25.734 -13.648 1 90.44 197 GLU A CA 1
ATOM 1543 C C . GLU A 1 197 ? -8.469 -24.531 -12.992 1 90.44 197 GLU A C 1
ATOM 1545 O O . GLU A 1 197 ? -9.609 -24.609 -12.531 1 90.44 197 GLU A O 1
ATOM 1550 N N . ARG A 1 198 ? -7.75 -23.469 -13.023 1 92 198 ARG A N 1
ATOM 1551 C CA . ARG A 1 198 ? -8.297 -22.234 -12.469 1 92 198 ARG A CA 1
ATOM 1552 C C . ARG A 1 198 ? -9.414 -21.672 -13.344 1 92 198 ARG A C 1
ATOM 1554 O O . ARG A 1 198 ? -9.266 -21.578 -14.562 1 92 198 ARG A O 1
ATOM 1561 N N . SER A 1 199 ? -10.508 -21.297 -12.727 1 87.81 199 SER A N 1
ATOM 1562 C CA . SER A 1 199 ? -11.633 -20.75 -13.477 1 87.81 199 SER A CA 1
ATOM 1563 C C . SER A 1 199 ? -11.344 -19.328 -13.945 1 87.81 199 SER A C 1
ATOM 1565 O O . SER A 1 199 ? -10.484 -18.641 -13.375 1 87.81 199 SER A O 1
ATOM 1567 N N . ARG A 1 200 ? -12.016 -18.875 -14.945 1 86 200 ARG A N 1
ATOM 1568 C CA . ARG A 1 200 ? -11.906 -17.5 -15.398 1 86 200 ARG A CA 1
ATOM 1569 C C . ARG A 1 200 ? -12.25 -16.516 -14.273 1 86 200 ARG A C 1
ATOM 1571 O O . ARG A 1 200 ? -11.609 -15.484 -14.125 1 86 200 ARG A O 1
ATOM 1578 N N . HIS A 1 201 ? -13.266 -16.859 -13.5 1 86.69 201 HIS A N 1
ATOM 1579 C CA . HIS A 1 201 ? -13.68 -16.031 -12.375 1 86.69 201 HIS A CA 1
ATOM 1580 C C . HIS A 1 201 ? -12.547 -15.867 -11.367 1 86.69 201 HIS A C 1
ATOM 1582 O O . HIS A 1 201 ? -12.305 -14.758 -10.875 1 86.69 201 HIS A O 1
ATOM 1588 N N . ASP A 1 202 ? -11.906 -16.938 -11.117 1 91.56 202 ASP A N 1
ATOM 1589 C CA . ASP A 1 202 ? -10.781 -16.891 -10.188 1 91.56 202 ASP A CA 1
ATOM 1590 C C . ASP A 1 202 ? -9.641 -16.031 -10.75 1 91.56 202 ASP A C 1
ATOM 1592 O O . ASP A 1 202 ? -9.023 -15.266 -10.016 1 91.56 202 ASP A O 1
ATOM 1596 N N . TRP A 1 203 ? -9.391 -16.156 -12.062 1 93.06 203 TRP A N 1
ATOM 1597 C CA . TRP A 1 203 ? -8.375 -15.32 -12.695 1 93.06 203 TRP A CA 1
ATOM 1598 C C . TRP A 1 203 ? -8.75 -13.844 -12.594 1 93.06 203 TRP A C 1
ATOM 1600 O O . TRP A 1 203 ? -7.898 -13 -12.289 1 93.06 203 TRP A O 1
ATOM 1610 N N . GLU A 1 204 ? -10 -13.539 -12.812 1 90.94 204 GLU A N 1
ATOM 1611 C CA . GLU A 1 204 ? -10.453 -12.156 -12.727 1 90.94 204 GLU A CA 1
ATOM 1612 C C . GLU A 1 204 ? -10.266 -11.602 -11.312 1 90.94 204 GLU A C 1
ATOM 1614 O O . GLU A 1 204 ? -9.914 -10.438 -11.141 1 90.94 204 GLU A O 1
ATOM 1619 N N . HIS A 1 205 ? -10.492 -12.492 -10.352 1 93.56 205 HIS A N 1
ATOM 1620 C CA . HIS A 1 205 ? -10.289 -12.07 -8.969 1 93.56 205 HIS A CA 1
ATOM 1621 C C . HIS A 1 205 ? -8.812 -11.789 -8.688 1 93.56 205 HIS A C 1
ATOM 1623 O O . HIS A 1 205 ? -8.477 -10.789 -8.055 1 93.56 205 HIS A O 1
ATOM 1629 N N . LEU A 1 206 ? -7.965 -12.641 -9.164 1 97.31 206 LEU A N 1
ATOM 1630 C CA . LEU A 1 206 ? -6.535 -12.461 -8.953 1 97.31 206 LEU A CA 1
ATOM 1631 C C . LEU A 1 206 ? -6.047 -11.172 -9.609 1 97.31 206 LEU A C 1
ATOM 1633 O O . LEU A 1 206 ? -5.301 -10.398 -9 1 97.31 206 LEU A O 1
ATOM 1637 N N . TYR A 1 207 ? -6.52 -10.906 -10.797 1 96.5 207 TYR A N 1
ATOM 1638 C CA . TYR A 1 207 ? -6.086 -9.703 -11.5 1 96.5 207 TYR A CA 1
ATOM 1639 C C . TYR A 1 207 ? -6.727 -8.461 -10.883 1 96.5 207 TYR A C 1
ATOM 1641 O O . TYR A 1 207 ? -6.133 -7.379 -10.906 1 96.5 207 TYR A O 1
ATOM 1649 N N . HIS A 1 208 ? -7.922 -8.602 -10.359 1 95.75 208 HIS A N 1
ATOM 1650 C CA . HIS A 1 208 ? -8.5 -7.535 -9.547 1 95.75 208 HIS A CA 1
ATOM 1651 C C . HIS A 1 208 ? -7.594 -7.188 -8.367 1 95.75 208 HIS A C 1
ATOM 1653 O O . HIS A 1 208 ? -7.344 -6.008 -8.102 1 95.75 208 HIS A O 1
ATOM 1659 N N . CYS A 1 209 ? -7.113 -8.242 -7.66 1 98.06 209 CYS A N 1
ATOM 1660 C CA . CYS A 1 209 ? -6.246 -8.047 -6.504 1 98.06 209 CYS A CA 1
ATOM 1661 C C . CYS A 1 209 ? -4.949 -7.355 -6.906 1 98.06 209 CYS A C 1
ATOM 1663 O O . CYS A 1 209 ? -4.52 -6.402 -6.258 1 98.06 209 CYS A O 1
ATOM 1665 N N . LEU A 1 210 ? -4.344 -7.777 -8.039 1 98.56 210 LEU A N 1
ATOM 1666 C CA . LEU A 1 210 ? -3.105 -7.184 -8.531 1 98.56 210 LEU A CA 1
ATOM 1667 C C . LEU A 1 210 ? -3.309 -5.711 -8.875 1 98.56 210 LEU A C 1
ATOM 1669 O O . LEU A 1 210 ? -2.504 -4.863 -8.484 1 98.56 210 LEU A O 1
ATOM 1673 N N . HIS A 1 211 ? -4.355 -5.461 -9.508 1 97.88 211 HIS A N 1
ATOM 1674 C CA . HIS A 1 211 ? -4.641 -4.098 -9.938 1 97.88 211 HIS A CA 1
ATOM 1675 C C . HIS A 1 211 ? -4.938 -3.189 -8.75 1 97.88 211 HIS A C 1
ATOM 1677 O O . HIS A 1 211 ? -4.465 -2.053 -8.695 1 97.88 211 HIS A O 1
ATOM 1683 N N . PHE A 1 212 ? -5.723 -3.697 -7.855 1 98 212 PHE A N 1
ATOM 1684 C CA . PHE A 1 212 ? -6.062 -2.928 -6.664 1 98 212 PHE A CA 1
ATOM 1685 C C . PHE A 1 212 ? -4.805 -2.564 -5.879 1 98 212 PHE A C 1
ATOM 1687 O O . PHE A 1 212 ? -4.617 -1.407 -5.5 1 98 212 PHE A O 1
ATOM 1694 N N . LEU A 1 213 ? -3.896 -3.514 -5.68 1 98.75 213 LEU A N 1
ATOM 1695 C CA . LEU A 1 213 ? -2.658 -3.268 -4.949 1 98.75 213 LEU A CA 1
ATOM 1696 C C . LEU A 1 213 ? -1.758 -2.303 -5.715 1 98.75 213 LEU A C 1
ATOM 1698 O O . LEU A 1 213 ? -1.046 -1.498 -5.109 1 98.75 213 LEU A O 1
ATOM 1702 N N . THR A 1 214 ? -1.769 -2.357 -7.062 1 98.69 214 THR A N 1
ATOM 1703 C CA . THR A 1 214 ? -1.032 -1.405 -7.887 1 98.69 214 THR A CA 1
ATOM 1704 C C . THR A 1 214 ? -1.547 0.014 -7.668 1 98.69 214 THR A C 1
ATOM 1706 O O . THR A 1 214 ? -0.759 0.945 -7.488 1 98.69 214 THR A O 1
ATOM 1709 N N . GLN A 1 215 ? -2.859 0.122 -7.629 1 98.12 215 GLN A N 1
ATOM 1710 C CA . GLN A 1 215 ? -3.475 1.426 -7.406 1 98.12 215 GLN A CA 1
ATOM 1711 C C . GLN A 1 215 ? -3.135 1.965 -6.02 1 98.12 215 GLN A C 1
ATOM 1713 O O . GLN A 1 215 ? -2.848 3.154 -5.863 1 98.12 215 GLN A O 1
ATOM 1718 N N . ILE A 1 216 ? -3.104 1.071 -5.043 1 98.5 216 ILE A N 1
ATOM 1719 C CA . ILE A 1 216 ? -2.77 1.474 -3.68 1 98.5 216 ILE A CA 1
ATOM 1720 C C . ILE A 1 216 ? -1.307 1.908 -3.615 1 98.5 216 ILE A C 1
ATOM 1722 O O . ILE A 1 216 ? -0.986 2.947 -3.033 1 98.5 216 ILE A O 1
ATOM 1726 N N . ALA A 1 217 ? -0.403 1.149 -4.246 1 98.69 217 ALA A N 1
ATOM 1727 C CA . ALA A 1 217 ? 1.023 1.462 -4.234 1 98.69 217 ALA A CA 1
ATOM 1728 C C . ALA A 1 217 ? 1.297 2.807 -4.898 1 98.69 217 ALA A C 1
ATOM 1730 O O . ALA A 1 217 ? 2.012 3.646 -4.348 1 98.69 217 ALA A O 1
ATOM 1731 N N . THR A 1 218 ? 0.7 3.057 -6.07 1 98.38 218 THR A N 1
ATOM 1732 C CA . THR A 1 218 ? 0.931 4.309 -6.781 1 98.38 218 THR A CA 1
ATOM 1733 C C . THR A 1 218 ? 0.257 5.473 -6.062 1 98.38 218 THR A C 1
ATOM 1735 O O . THR A 1 218 ? 0.759 6.598 -6.086 1 98.38 218 THR A O 1
ATOM 1738 N N . CYS A 1 219 ? -0.854 5.184 -5.387 1 98.44 219 CYS A N 1
ATOM 1739 C CA . CYS A 1 219 ? -1.554 6.234 -4.652 1 98.44 219 CYS A CA 1
ATOM 1740 C C . CYS A 1 219 ? -0.708 6.742 -3.492 1 98.44 219 CYS A C 1
ATOM 1742 O O . CYS A 1 219 ? -0.608 7.953 -3.277 1 98.44 219 CYS A O 1
ATOM 1744 N N . HIS A 1 220 ? -0.086 5.852 -2.777 1 98.06 220 HIS A N 1
ATOM 1745 C CA . HIS A 1 220 ? 0.738 6.238 -1.638 1 98.06 220 HIS A CA 1
ATOM 1746 C C . HIS A 1 220 ? 2.09 6.777 -2.094 1 98.06 220 HIS A C 1
ATOM 1748 O O . HIS A 1 220 ? 2.615 7.727 -1.505 1 98.06 220 HIS A O 1
ATOM 1754 N N . SER A 1 221 ? 2.662 6.133 -3.174 1 97.94 221 SER A N 1
ATOM 1755 C CA . SER A 1 221 ? 3.951 6.547 -3.717 1 97.94 221 SER A CA 1
ATOM 1756 C C . SER A 1 221 ? 4.996 6.695 -2.613 1 97.94 221 SER A C 1
ATOM 1758 O O . SER A 1 221 ? 5.637 7.742 -2.498 1 97.94 221 SER A O 1
ATOM 1760 N N . ASP A 1 222 ? 5.227 5.586 -1.917 1 97.69 222 ASP A N 1
ATOM 1761 C CA . ASP A 1 222 ? 6.109 5.566 -0.753 1 97.69 222 ASP A CA 1
ATOM 1762 C C . ASP A 1 222 ? 7.551 5.875 -1.151 1 97.69 222 ASP A C 1
ATOM 1764 O O . ASP A 1 222 ? 8.094 5.25 -2.062 1 97.69 222 ASP A O 1
ATOM 1768 N N . VAL A 1 223 ? 8.172 6.77 -0.363 1 97.88 223 VAL A N 1
ATOM 1769 C CA . VAL A 1 223 ? 9.539 7.148 -0.705 1 97.88 223 VAL A CA 1
ATOM 1770 C C . VAL A 1 223 ? 10.484 6.73 0.418 1 97.88 223 VAL A C 1
ATOM 1772 O O . VAL A 1 223 ? 11.539 7.34 0.608 1 97.88 223 VAL A O 1
ATOM 1775 N N . ASP A 1 224 ? 10.039 5.785 1.226 1 97.19 224 ASP A N 1
ATOM 1776 C CA . ASP A 1 224 ? 11.016 5.102 2.072 1 97.19 224 ASP A CA 1
ATOM 1777 C C . ASP A 1 224 ? 12.141 4.496 1.236 1 97.19 224 ASP A C 1
ATOM 1779 O O . ASP A 1 224 ? 11.938 4.168 0.065 1 97.19 224 ASP A O 1
ATOM 1783 N N . LEU A 1 225 ? 13.305 4.359 1.896 1 97.44 225 LEU A N 1
ATOM 1784 C CA . LEU A 1 225 ? 14.477 4.02 1.095 1 97.44 225 LEU A CA 1
ATOM 1785 C C . LEU A 1 225 ? 14.977 2.621 1.435 1 97.44 225 LEU A C 1
ATOM 1787 O O . LEU A 1 225 ? 14.969 2.219 2.602 1 97.44 225 LEU A O 1
ATOM 1791 N N . ILE A 1 226 ? 15.414 1.926 0.412 1 97.25 226 ILE A N 1
ATOM 1792 C CA . ILE A 1 226 ? 16.109 0.643 0.516 1 97.25 226 ILE A CA 1
ATOM 1793 C C . ILE A 1 226 ? 17.562 0.809 0.115 1 97.25 226 ILE A C 1
ATOM 1795 O O . ILE A 1 226 ? 17.875 1.209 -1.012 1 97.25 226 ILE A O 1
ATOM 1799 N N . LEU A 1 227 ? 18.422 0.537 1.066 1 97.88 227 LEU A N 1
ATOM 1800 C CA . LEU A 1 227 ? 19.859 0.679 0.821 1 97.88 227 LEU A CA 1
ATOM 1801 C C . LEU A 1 227 ? 20.484 -0.654 0.411 1 97.88 227 LEU A C 1
ATOM 1803 O O . LEU A 1 227 ? 19.766 -1.627 0.169 1 97.88 227 LEU A O 1
ATOM 1807 N N . TRP A 1 228 ? 21.812 -0.643 0.207 1 97.44 228 TRP A N 1
ATOM 1808 C CA . TRP A 1 228 ? 22.516 -1.797 -0.336 1 97.44 228 TRP A CA 1
ATOM 1809 C C . TRP A 1 228 ? 23.672 -2.201 0.571 1 97.44 228 TRP A C 1
ATOM 1811 O O . TRP A 1 228 ? 24.359 -1.344 1.146 1 97.44 228 TRP A O 1
ATOM 1821 N N . HIS A 1 229 ? 23.875 -3.506 0.637 1 96.19 229 HIS A N 1
ATOM 1822 C CA . HIS A 1 229 ? 24.938 -4.066 1.468 1 96.19 229 HIS A CA 1
ATOM 1823 C C . HIS A 1 229 ? 25.828 -5.004 0.665 1 96.19 229 HIS A C 1
ATOM 1825 O O . HIS A 1 229 ? 25.359 -5.691 -0.243 1 96.19 229 HIS A O 1
ATOM 1831 N N . TRP A 1 230 ? 27.078 -4.973 1.016 1 95.44 230 TRP A N 1
ATOM 1832 C CA . TRP A 1 230 ? 27.969 -6.07 0.632 1 95.44 230 TRP A CA 1
ATOM 1833 C C . TRP A 1 230 ? 27.875 -7.219 1.635 1 95.44 230 TRP A C 1
ATOM 1835 O O . TRP A 1 230 ? 27.828 -6.988 2.846 1 95.44 230 TRP A O 1
ATOM 1845 N N . TYR A 1 231 ? 27.75 -8.398 1.119 1 91.38 231 TYR A N 1
ATOM 1846 C CA . TYR A 1 231 ? 27.719 -9.578 1.972 1 91.38 231 TYR A CA 1
ATOM 1847 C C . TYR A 1 231 ? 28.938 -10.461 1.715 1 91.38 231 TYR A C 1
ATOM 1849 O O . TYR A 1 231 ? 29.453 -10.508 0.593 1 91.38 231 TYR A O 1
ATOM 1857 N N . GLU A 1 232 ? 29.25 -11.133 2.822 1 88.56 232 GLU A N 1
ATOM 1858 C CA . GLU A 1 232 ? 30.359 -12.07 2.703 1 88.56 232 GLU A CA 1
ATOM 1859 C C . GLU A 1 232 ? 30.094 -13.109 1.617 1 88.56 232 GLU A C 1
ATOM 1861 O O . GLU A 1 232 ? 28.969 -13.602 1.486 1 88.56 232 GLU A O 1
ATOM 1866 N N . ASN A 1 233 ? 31.094 -13.344 0.782 1 79.56 233 ASN A N 1
ATOM 1867 C CA . ASN A 1 233 ? 31.094 -14.406 -0.223 1 79.56 233 ASN A CA 1
ATOM 1868 C C . ASN A 1 233 ? 30.109 -14.102 -1.354 1 79.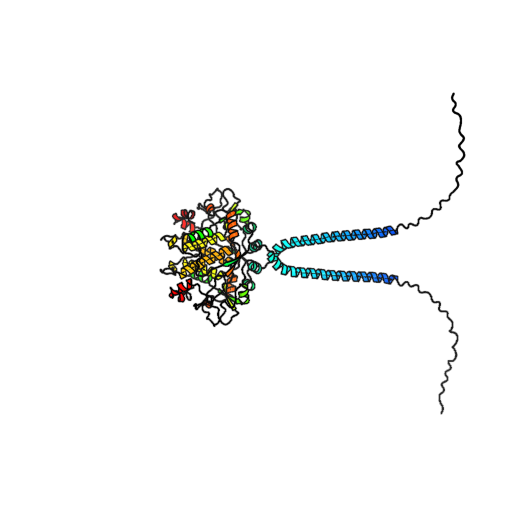56 233 ASN A C 1
ATOM 1870 O O . ASN A 1 233 ? 29.672 -15.016 -2.059 1 79.56 233 ASN A O 1
ATOM 1874 N N . MET A 1 234 ? 29.672 -12.867 -1.418 1 83.31 234 MET A N 1
ATOM 1875 C CA . MET A 1 234 ? 28.859 -12.477 -2.559 1 83.31 234 MET A CA 1
ATOM 1876 C C . MET A 1 234 ? 29.578 -11.477 -3.445 1 83.31 234 MET A C 1
ATOM 1878 O O . MET A 1 234 ? 30.281 -10.594 -2.945 1 83.31 234 MET A O 1
ATOM 1882 N N . ILE A 1 235 ? 29.359 -11.617 -4.684 1 83.81 235 ILE A N 1
ATOM 1883 C CA . ILE A 1 235 ? 30.094 -10.812 -5.66 1 83.81 235 ILE A CA 1
ATOM 1884 C C . ILE A 1 235 ? 29.375 -9.469 -5.852 1 83.81 235 ILE A C 1
ATOM 1886 O O . ILE A 1 235 ? 30.031 -8.43 -5.984 1 83.81 235 ILE A O 1
ATOM 1890 N N . GLN A 1 236 ? 28.094 -9.516 -5.797 1 90.06 236 GLN A N 1
ATOM 1891 C CA . GLN A 1 236 ? 27.312 -8.312 -6.016 1 90.06 236 GLN A CA 1
ATOM 1892 C C . GLN A 1 236 ? 26.703 -7.797 -4.711 1 90.06 236 GLN A C 1
ATOM 1894 O O . GLN A 1 236 ? 26.391 -8.586 -3.812 1 90.06 236 GLN A O 1
ATOM 1899 N N . PRO A 1 237 ? 26.594 -6.465 -4.641 1 94.88 237 PRO A N 1
ATOM 1900 C CA . PRO A 1 237 ? 25.828 -5.984 -3.494 1 94.88 237 PRO A CA 1
ATOM 1901 C C . PRO A 1 237 ? 24.359 -6.41 -3.547 1 94.88 237 PRO A C 1
ATOM 1903 O O . PRO A 1 237 ? 23.828 -6.672 -4.629 1 94.88 237 PRO A O 1
ATOM 1906 N N . GLN A 1 238 ? 23.812 -6.531 -2.363 1 92.06 238 GLN A N 1
ATOM 1907 C CA . GLN A 1 238 ? 22.406 -6.93 -2.256 1 92.06 238 GLN A CA 1
ATOM 1908 C C . GLN A 1 238 ? 21.578 -5.84 -1.586 1 92.06 238 GLN A C 1
ATOM 1910 O O . GLN A 1 238 ? 22.047 -5.168 -0.664 1 92.06 238 GLN A O 1
ATOM 1915 N N . PRO A 1 239 ? 20.344 -5.691 -2.082 1 94.56 239 PRO A N 1
ATOM 1916 C CA . PRO A 1 239 ? 19.469 -4.758 -1.371 1 94.56 239 PRO A CA 1
ATOM 1917 C C . PRO A 1 239 ? 19.125 -5.227 0.039 1 94.56 239 PRO A C 1
ATOM 1919 O O . PRO A 1 239 ? 18.953 -6.426 0.265 1 94.56 239 PRO A O 1
ATOM 1922 N N . GLU A 1 240 ? 19.109 -4.289 0.926 1 93.94 240 GLU A N 1
ATOM 1923 C CA . GLU A 1 240 ? 18.656 -4.555 2.289 1 93.94 240 GLU A CA 1
ATOM 1924 C C . GLU A 1 240 ? 17.219 -4.125 2.488 1 93.94 240 GLU A C 1
ATOM 1926 O O . GLU A 1 240 ? 16.938 -2.943 2.703 1 93.94 240 GLU A O 1
ATOM 1931 N N . PHE A 1 241 ? 16.328 -5.09 2.58 1 93.62 241 PHE A N 1
ATOM 1932 C CA . PHE A 1 241 ? 14.898 -4.789 2.564 1 93.62 241 PHE A CA 1
ATOM 1933 C C . PHE A 1 241 ? 14.383 -4.531 3.977 1 93.62 241 PHE A C 1
ATOM 1935 O O . PHE A 1 241 ? 13.273 -4.027 4.156 1 93.62 241 PHE A O 1
ATOM 1942 N N . SER A 1 242 ? 15.188 -4.906 4.969 1 93.12 242 SER A N 1
ATOM 1943 C CA . SER A 1 242 ? 14.781 -4.656 6.348 1 93.12 242 SER A CA 1
ATOM 1944 C C . SER A 1 242 ? 15.156 -3.242 6.781 1 93.12 242 SER A C 1
ATOM 1946 O O . SER A 1 242 ? 16.172 -2.703 6.355 1 93.12 242 SER A O 1
ATOM 1948 N N . GLY A 1 243 ? 14.328 -2.664 7.613 1 92.44 243 GLY A N 1
ATOM 1949 C CA . GLY A 1 243 ? 14.617 -1.322 8.094 1 92.44 243 GLY A CA 1
ATOM 1950 C C . GLY A 1 243 ? 13.492 -0.73 8.922 1 92.44 243 GLY A C 1
ATOM 1951 O O . GLY A 1 243 ? 12.477 -1.389 9.156 1 92.44 243 GLY A O 1
ATOM 1952 N N . ASP A 1 244 ? 13.742 0.508 9.312 1 92.94 244 ASP A N 1
ATOM 1953 C CA . ASP A 1 244 ? 12.781 1.219 10.148 1 92.94 244 ASP A CA 1
ATOM 1954 C C . ASP A 1 244 ? 11.742 1.945 9.297 1 92.94 244 ASP A C 1
ATOM 1956 O O . ASP A 1 244 ? 12.086 2.572 8.297 1 92.94 244 ASP A O 1
ATOM 1960 N N . PHE A 1 245 ? 10.539 1.792 9.742 1 95.44 245 PHE A N 1
ATOM 1961 C CA . PHE A 1 245 ? 9.414 2.488 9.133 1 95.44 245 PHE A CA 1
ATOM 1962 C C . PHE A 1 245 ? 8.602 3.236 10.18 1 95.44 245 PHE A C 1
ATOM 1964 O O . PHE A 1 245 ? 8.617 2.873 11.359 1 95.44 245 PHE A O 1
ATOM 1971 N N . GLN A 1 246 ? 7.992 4.316 9.742 1 96.81 246 GLN A N 1
ATOM 1972 C CA . GLN A 1 246 ? 6.949 4.949 10.539 1 96.81 246 GLN A CA 1
ATOM 1973 C C . GLN A 1 246 ? 5.562 4.504 10.086 1 96.81 246 GLN A C 1
ATOM 1975 O O . GLN A 1 246 ? 5.152 4.781 8.961 1 96.81 246 GLN A O 1
ATOM 1980 N N . CYS A 1 247 ? 4.934 3.807 11.031 1 98.06 247 CYS A N 1
ATOM 1981 C CA . CYS A 1 247 ? 3.676 3.174 10.641 1 98.06 247 CYS A CA 1
ATOM 1982 C C . CYS A 1 247 ? 2.527 3.662 11.516 1 98.06 247 CYS A C 1
ATOM 1984 O O . CYS A 1 247 ? 2.74 4.074 12.656 1 98.06 247 CYS A O 1
ATOM 1986 N N . ARG A 1 248 ? 1.312 3.686 10.867 1 97.75 248 ARG A N 1
ATOM 1987 C CA . ARG A 1 248 ? 0.115 3.752 11.703 1 97.75 248 ARG A CA 1
ATOM 1988 C C . ARG A 1 248 ? -0.03 2.494 12.555 1 97.75 248 ARG A C 1
ATOM 1990 O O . ARG A 1 248 ? 0.387 1.409 12.141 1 97.75 248 ARG A O 1
ATOM 1997 N N . ASN A 1 249 ? -0.583 2.639 13.75 1 97.69 249 ASN A N 1
ATOM 1998 C CA . ASN A 1 249 ? -0.787 1.492 14.633 1 97.69 249 ASN A CA 1
ATOM 1999 C C . ASN A 1 249 ? -1.908 0.589 14.125 1 97.69 249 ASN A C 1
ATOM 2001 O O . ASN A 1 249 ? -3.072 0.775 14.484 1 97.69 249 ASN A O 1
ATOM 2005 N N . PHE A 1 250 ? -1.562 -0.4 13.367 1 98.12 250 PHE A N 1
ATOM 2006 C CA . PHE A 1 250 ? -2.531 -1.294 12.742 1 98.12 250 PHE A CA 1
ATOM 2007 C C . PHE A 1 250 ? -3.26 -2.121 13.797 1 98.12 250 PHE A C 1
ATOM 2009 O O . PHE A 1 250 ? -4.473 -2.326 13.695 1 98.12 250 PHE A O 1
ATOM 2016 N N . ASP A 1 251 ? -2.512 -2.658 14.758 1 97.38 251 ASP A N 1
ATOM 2017 C CA . ASP A 1 251 ? -3.117 -3.508 15.773 1 97.38 251 ASP A CA 1
ATOM 2018 C C . ASP A 1 251 ? -4.211 -2.762 16.531 1 97.38 251 ASP A C 1
ATOM 2020 O O . ASP A 1 251 ? -5.27 -3.324 16.828 1 97.38 251 ASP A O 1
ATOM 2024 N N . GLY A 1 252 ? -3.945 -1.516 16.875 1 97.81 252 GLY A N 1
ATOM 2025 C CA . GLY A 1 252 ? -4.965 -0.697 17.5 1 97.81 252 GLY A CA 1
ATOM 2026 C C . GLY A 1 252 ? -6.191 -0.49 16.625 1 97.81 252 GLY A C 1
ATOM 2027 O O . GLY A 1 252 ? -7.324 -0.612 17.109 1 97.81 252 GLY A O 1
ATOM 2028 N N . LEU A 1 253 ? -5.965 -0.181 15.367 1 97.94 253 LEU A N 1
ATOM 2029 C CA . LEU A 1 253 ? -7.07 0.012 14.438 1 97.94 253 LEU A CA 1
ATOM 2030 C C . LEU A 1 253 ? -7.887 -1.269 14.289 1 97.94 253 LEU A C 1
ATOM 2032 O O . LEU A 1 253 ? -9.117 -1.236 14.352 1 97.94 253 LEU A O 1
ATOM 2036 N N . LYS A 1 254 ? -7.188 -2.359 14.086 1 97.19 254 LYS A N 1
ATOM 2037 C CA . LYS A 1 254 ? -7.859 -3.645 13.922 1 97.19 254 LYS A CA 1
ATOM 2038 C C . LYS A 1 254 ? -8.719 -3.98 15.133 1 97.19 254 LYS A C 1
ATOM 2040 O O . LYS A 1 254 ? -9.867 -4.414 14.992 1 97.19 254 LYS A O 1
ATOM 2045 N N . SER A 1 255 ? -8.188 -3.832 16.281 1 96.69 255 SER A N 1
ATOM 2046 C CA . SER A 1 255 ? -8.938 -4.078 17.516 1 96.69 255 SER A CA 1
ATOM 2047 C C . SER A 1 255 ? -10.188 -3.205 17.578 1 96.69 255 SER A C 1
ATOM 2049 O O . SER A 1 255 ? -11.266 -3.678 17.953 1 96.69 255 SER A O 1
ATOM 2051 N N . TRP A 1 256 ? -10.023 -1.975 17.25 1 98.12 256 TRP A N 1
ATOM 2052 C CA . TRP A 1 256 ? -11.164 -1.058 17.266 1 98.12 256 TRP A CA 1
ATOM 2053 C C . TRP A 1 256 ? -12.219 -1.487 16.25 1 98.12 256 TRP A C 1
ATOM 2055 O O . TRP A 1 256 ? -13.406 -1.55 16.562 1 98.12 256 TRP A O 1
ATOM 2065 N N . VAL A 1 257 ? -11.812 -1.811 15.031 1 97.31 257 VAL A N 1
ATOM 2066 C CA . VAL A 1 257 ? -12.734 -2.223 13.977 1 97.31 257 VAL A CA 1
ATOM 2067 C C . VAL A 1 257 ? -13.484 -3.479 14.406 1 97.31 257 VAL A C 1
ATOM 2069 O O . VAL A 1 257 ? -14.695 -3.586 14.203 1 97.31 257 VAL A O 1
ATOM 2072 N N . ASP A 1 258 ? -12.797 -4.375 15.039 1 94.31 258 ASP A N 1
ATOM 2073 C CA . ASP A 1 258 ? -13.414 -5.613 15.5 1 94.31 258 ASP A CA 1
ATOM 2074 C C . ASP A 1 258 ? -14.438 -5.336 16.609 1 94.31 258 ASP A C 1
ATOM 2076 O O . ASP A 1 258 ? -15.414 -6.07 16.75 1 94.31 258 ASP A O 1
ATOM 2080 N N . SER A 1 259 ? -14.227 -4.355 17.359 1 96.38 259 SER A N 1
ATOM 2081 C CA . SER A 1 259 ? -15.109 -4.047 18.469 1 96.38 259 SER A CA 1
ATOM 2082 C C . SER A 1 259 ? -16.375 -3.357 18 1 96.38 259 SER A C 1
ATOM 2084 O O . SER A 1 259 ? -17.453 -3.57 18.578 1 96.38 259 SER A O 1
ATOM 2086 N N . VAL A 1 260 ? -16.281 -2.539 16.969 1 96.94 260 VAL A N 1
ATOM 2087 C CA . VAL A 1 260 ? -17.438 -1.719 16.594 1 96.94 260 VAL A CA 1
ATOM 2088 C C . VAL A 1 260 ? -18.109 -2.297 15.352 1 96.94 260 VAL A C 1
ATOM 2090 O O . VAL A 1 260 ? -19.25 -1.937 15.031 1 96.94 260 VAL A O 1
ATOM 2093 N N . GLY A 1 261 ? -17.359 -3.125 14.641 1 96.56 261 GLY A N 1
ATOM 2094 C CA . GLY A 1 261 ? -17.859 -3.613 13.359 1 96.56 261 GLY A CA 1
ATOM 2095 C C . GLY A 1 261 ? -18.438 -5.008 13.445 1 96.56 261 GLY A C 1
ATOM 2096 O O . GLY A 1 261 ? -18.906 -5.434 14.508 1 96.56 261 GLY A O 1
ATOM 2097 N N . PHE A 1 262 ? -18.609 -5.629 12.266 1 96 262 PHE A N 1
ATOM 2098 C CA . PHE A 1 262 ? -19.156 -6.98 12.148 1 96 262 PHE A CA 1
ATOM 2099 C C . PHE A 1 262 ? -18.547 -7.691 10.938 1 96 262 PHE A C 1
ATOM 2101 O O . PHE A 1 262 ? -17.922 -7.062 10.086 1 96 262 PHE A O 1
ATOM 2108 N N . PRO A 1 263 ? -18.688 -9.023 10.906 1 93.69 263 PRO A N 1
ATOM 2109 C CA . PRO A 1 263 ? -18.109 -9.766 9.781 1 93.69 263 PRO A CA 1
ATOM 2110 C C . PRO A 1 263 ? -18.703 -9.359 8.438 1 93.69 263 PRO A C 1
ATOM 2112 O O . PRO A 1 263 ? -19.922 -9.305 8.289 1 93.69 263 PRO A O 1
ATOM 2115 N N . THR A 1 264 ? -17.781 -9.094 7.531 1 95.12 264 THR A N 1
ATOM 2116 C CA . THR A 1 264 ? -18.203 -8.672 6.199 1 95.12 264 THR A CA 1
ATOM 2117 C C . THR A 1 264 ? -19.094 -9.734 5.555 1 95.12 264 THR A C 1
ATOM 2119 O O . THR A 1 264 ? -19.984 -9.414 4.758 1 95.12 264 THR A O 1
ATOM 2122 N N . SER A 1 265 ? -18.922 -10.984 5.891 1 92.31 265 SER A N 1
ATOM 2123 C CA . SER A 1 265 ? -19.703 -12.086 5.336 1 92.31 265 SER A CA 1
ATOM 2124 C C . SER A 1 265 ? -21.188 -11.891 5.59 1 92.31 265 SER A C 1
ATOM 2126 O O . SER A 1 265 ? -22.031 -12.367 4.812 1 92.31 265 SER A O 1
ATOM 2128 N N . ASP A 1 266 ? -21.531 -11.148 6.598 1 94.75 266 ASP A N 1
ATOM 2129 C CA . ASP A 1 266 ? -22.938 -10.914 6.922 1 94.75 266 ASP A CA 1
ATOM 2130 C C . ASP A 1 266 ? -23.625 -10.078 5.848 1 94.75 266 ASP A C 1
ATOM 2132 O O . ASP A 1 266 ? -24.828 -10.188 5.637 1 94.75 266 ASP A O 1
ATOM 2136 N N . VAL A 1 267 ? -22.859 -9.25 5.199 1 95.88 267 VAL A N 1
ATOM 2137 C CA . VAL A 1 267 ? -23.438 -8.359 4.195 1 95.88 267 VAL A CA 1
ATOM 2138 C C . VAL A 1 267 ? -23.969 -9.172 3.021 1 95.88 267 VAL A C 1
ATOM 2140 O O . VAL A 1 267 ? -25 -8.836 2.439 1 95.88 267 VAL A O 1
ATOM 2143 N N . TRP A 1 268 ? -23.328 -10.219 2.764 1 91.81 268 TRP A N 1
ATOM 2144 C CA . TRP A 1 268 ? -23.719 -11.062 1.639 1 91.81 268 TRP A CA 1
ATOM 2145 C C . TRP A 1 268 ? -25.062 -11.75 1.916 1 91.81 268 TRP A C 1
ATOM 2147 O O . TRP A 1 268 ? -25.688 -12.289 1.003 1 91.81 268 TRP A O 1
ATOM 2157 N N . TYR A 1 269 ? -25.5 -11.703 3.16 1 92 269 TYR A N 1
ATOM 2158 C CA . TYR A 1 269 ? -26.766 -12.336 3.52 1 92 269 TYR A CA 1
ATOM 2159 C C . TYR A 1 269 ? -27.875 -11.305 3.635 1 92 269 TYR A C 1
ATOM 2161 O O . TYR A 1 269 ? -29 -11.641 4 1 92 269 TYR A O 1
ATOM 2169 N N . PHE A 1 270 ? -27.547 -10.102 3.326 1 95.69 270 PHE A N 1
ATOM 2170 C CA . PHE A 1 270 ? -28.609 -9.102 3.314 1 95.69 270 PHE A CA 1
ATOM 2171 C C . PHE A 1 270 ? -29.688 -9.477 2.311 1 95.69 270 PHE A C 1
ATOM 2173 O O . PHE A 1 270 ? -29.391 -9.992 1.229 1 95.69 270 PHE A O 1
ATOM 2180 N N . LYS A 1 271 ? -30.922 -9.281 2.715 1 93.31 271 LYS A N 1
ATOM 2181 C CA . LYS A 1 271 ? -32.062 -9.492 1.827 1 93.31 271 LYS A CA 1
ATOM 2182 C C . LYS A 1 271 ? -32.656 -8.164 1.376 1 93.31 271 LYS A C 1
ATOM 2184 O O . LYS A 1 271 ? -32.688 -7.195 2.141 1 93.31 271 LYS A O 1
ATOM 2189 N N . ARG A 1 272 ? -33.156 -8.203 0.193 1 92.88 272 ARG A N 1
ATOM 2190 C CA . ARG A 1 272 ? -33.812 -7.02 -0.33 1 92.88 272 ARG A CA 1
ATOM 2191 C C . ARG A 1 272 ? -35.125 -6.754 0.425 1 92.88 272 ARG A C 1
ATOM 2193 O O . ARG A 1 272 ? -35.844 -7.688 0.771 1 92.88 272 ARG A O 1
ATOM 2200 N N . GLU A 1 273 ? -35.344 -5.496 0.687 1 92 273 GLU A N 1
ATOM 2201 C CA . GLU A 1 273 ? -36.531 -5.098 1.402 1 92 273 GLU A CA 1
ATOM 2202 C C . GLU A 1 273 ? -37.531 -4.406 0.47 1 92 273 GLU A C 1
ATOM 2204 O O . GLU A 1 273 ? -38.656 -4.078 0.876 1 92 273 GLU A O 1
ATOM 2209 N N . GLY A 1 274 ? -37.156 -4.242 -0.728 1 90.94 274 GLY A N 1
ATOM 2210 C CA . GLY A 1 274 ? -38 -3.525 -1.685 1 90.94 274 GLY A CA 1
ATOM 2211 C C . GLY A 1 274 ? -37.594 -2.062 -1.825 1 90.94 274 GLY A C 1
ATOM 2212 O O . GLY A 1 274 ? -37.281 -1.405 -0.836 1 90.94 274 GLY A O 1
ATOM 2213 N N . GLY A 1 275 ? -37.562 -1.586 -3.035 1 89.38 275 GLY A N 1
ATOM 2214 C CA . GLY A 1 275 ? -37.312 -0.176 -3.291 1 89.38 275 GLY A CA 1
ATOM 2215 C C . GLY A 1 275 ? -35.844 0.147 -3.477 1 89.38 275 GLY A C 1
ATOM 2216 O O . GLY A 1 275 ? -35.469 1.303 -3.707 1 89.38 275 GLY A O 1
ATOM 2217 N N . GLU A 1 276 ? -34.969 -0.808 -3.363 1 92.38 276 GLU A N 1
ATOM 2218 C CA . GLU A 1 276 ? -33.531 -0.581 -3.541 1 92.38 276 GLU A CA 1
ATOM 2219 C C . GLU A 1 276 ? -33.219 -0.211 -4.984 1 92.38 276 GLU A C 1
ATOM 2221 O O . GLU A 1 276 ? -33.875 -0.65 -5.914 1 92.38 276 GLU A O 1
ATOM 2226 N N . HIS A 1 277 ? -32.219 0.653 -5.09 1 94.88 277 HIS A N 1
ATOM 2227 C CA . HIS A 1 277 ? -31.703 0.951 -6.418 1 94.88 277 HIS A CA 1
ATOM 2228 C C . HIS A 1 277 ? -30.891 -0.213 -6.961 1 94.88 277 HIS A C 1
ATOM 2230 O O . HIS A 1 277 ? -29.984 -0.714 -6.281 1 94.88 277 HIS A O 1
ATOM 2236 N N . ASP A 1 278 ? -31.172 -0.605 -8.227 1 94.44 278 ASP A N 1
ATOM 2237 C CA . ASP A 1 278 ? -30.422 -1.658 -8.906 1 94.44 278 ASP A CA 1
ATOM 2238 C C . ASP A 1 278 ? -29.438 -1.068 -9.922 1 94.44 278 ASP A C 1
ATOM 2240 O O . ASP A 1 278 ? -29.859 -0.505 -10.938 1 94.44 278 ASP A O 1
ATOM 2244 N N . TRP A 1 279 ? -28.188 -1.26 -9.664 1 94.12 279 TRP A N 1
ATOM 2245 C CA . TRP A 1 279 ? -27.188 -0.849 -10.648 1 94.12 279 TRP A CA 1
ATOM 2246 C C . TRP A 1 279 ? -27.156 -1.819 -11.828 1 94.12 279 TRP A C 1
ATOM 2248 O O . TRP A 1 279 ? -27.406 -3.018 -11.656 1 94.12 279 TRP A O 1
ATOM 2258 N N . PRO A 1 280 ? -26.859 -1.271 -12.992 1 89.94 280 PRO A N 1
ATOM 2259 C CA . PRO A 1 280 ? -26.734 -2.195 -14.117 1 89.94 280 PRO A CA 1
ATOM 2260 C C . PRO A 1 280 ? -25.484 -3.074 -14.023 1 89.94 280 PRO A C 1
ATOM 2262 O O . PRO A 1 280 ? -24.453 -2.641 -13.5 1 89.94 280 PRO A O 1
ATOM 2265 N N . VAL A 1 281 ? -25.625 -4.293 -14.445 1 85.25 281 VAL A N 1
ATOM 2266 C CA . VAL A 1 281 ? -24.5 -5.215 -14.484 1 85.25 281 VAL A CA 1
ATOM 2267 C C . VAL A 1 281 ? -23.75 -5.055 -15.805 1 85.25 281 VAL A C 1
ATOM 2269 O O . VAL A 1 281 ? -24.359 -4.836 -16.859 1 85.25 281 VAL A O 1
ATOM 2272 N N . ASP A 1 282 ? -22.453 -5.07 -15.625 1 79.44 282 ASP A N 1
ATOM 2273 C CA . ASP A 1 282 ? -21.656 -5.105 -16.859 1 79.44 282 ASP A CA 1
ATOM 2274 C C . ASP A 1 282 ? -22.109 -6.238 -17.766 1 79.44 282 ASP A C 1
ATOM 2276 O O . ASP A 1 282 ? -22.141 -7.402 -17.359 1 79.44 282 ASP A O 1
ATOM 2280 N N . PRO A 1 283 ? -22.422 -5.859 -18.984 1 79.19 283 PRO A N 1
ATOM 2281 C CA . PRO A 1 283 ? -22.922 -6.887 -19.906 1 79.19 283 PRO A CA 1
ATOM 2282 C C . PRO A 1 283 ? -21.953 -8.055 -20.062 1 79.19 283 PRO A C 1
ATOM 2284 O O . PRO A 1 283 ? -22.391 -9.211 -20.188 1 79.19 283 PRO A O 1
ATOM 2287 N N . ALA A 1 284 ? -20.734 -7.703 -20.078 1 75.81 284 ALA A N 1
ATOM 2288 C CA . ALA A 1 284 ? -19.734 -8.766 -20.203 1 75.81 284 ALA A CA 1
ATOM 2289 C C . ALA A 1 284 ? -19.797 -9.719 -19.016 1 75.81 284 ALA A C 1
ATOM 2291 O O . ALA A 1 284 ? -19.656 -10.938 -19.188 1 75.81 284 ALA A O 1
ATOM 2292 N N . TYR A 1 285 ? -20.047 -9.234 -17.922 1 77.94 285 TYR A N 1
ATOM 2293 C CA . TYR A 1 285 ? -20.141 -10.062 -16.734 1 77.94 285 TYR A CA 1
ATOM 2294 C C . TYR A 1 285 ? -21.406 -10.891 -16.734 1 77.94 285 TYR A C 1
ATOM 2296 O O . TYR A 1 285 ? -21.406 -12.062 -16.344 1 77.94 285 TYR A O 1
ATOM 2304 N N . LEU A 1 286 ? -22.422 -10.297 -17.234 1 76.06 286 LEU A N 1
ATOM 2305 C CA . LEU A 1 286 ? -23.688 -11.016 -17.344 1 76.06 286 LEU A CA 1
ATOM 2306 C C . LEU A 1 286 ? -23.562 -12.203 -18.297 1 76.06 286 LEU A C 1
ATOM 2308 O O . LEU A 1 286 ? -24.078 -13.289 -18 1 76.06 286 LEU A O 1
ATOM 2312 N N . GLU A 1 287 ? -22.922 -11.867 -19.344 1 78.19 287 GLU A N 1
ATOM 2313 C CA . GLU A 1 287 ? -22.688 -12.938 -20.312 1 78.19 287 GLU A CA 1
ATOM 2314 C C . GLU A 1 287 ? -21.844 -14.055 -19.703 1 78.19 287 GLU A C 1
ATOM 2316 O O . GLU A 1 287 ? -22.125 -15.242 -19.906 1 78.19 287 GLU A O 1
ATOM 2321 N N . TYR A 1 288 ? -20.891 -13.703 -18.969 1 76.44 288 TYR A N 1
ATOM 2322 C CA . TYR A 1 288 ? -20.062 -14.688 -18.297 1 76.44 288 TYR A CA 1
ATOM 2323 C C . TYR A 1 288 ? -20.875 -15.523 -17.312 1 76.44 288 TYR A C 1
ATOM 2325 O O . TYR A 1 288 ? -20.75 -16.75 -17.281 1 76.44 288 TYR A O 1
ATOM 2333 N N . LEU A 1 289 ? -21.688 -14.891 -16.531 1 74.62 289 LEU A N 1
ATOM 2334 C CA . LEU A 1 289 ? -22.5 -15.586 -15.547 1 74.62 289 LEU A CA 1
ATOM 2335 C C . LEU A 1 289 ? -23.484 -16.531 -16.234 1 74.62 289 LEU A C 1
ATOM 2337 O O . LEU A 1 289 ? -23.797 -17.609 -15.711 1 74.62 289 LEU A O 1
ATOM 2341 N N . ARG A 1 290 ? -23.922 -16.109 -17.391 1 76.88 290 ARG A N 1
ATOM 2342 C CA . ARG A 1 290 ? -24.828 -16.953 -18.156 1 76.88 290 ARG A CA 1
ATOM 2343 C C . ARG A 1 290 ? -24.141 -18.219 -18.641 1 76.88 290 ARG A C 1
ATOM 2345 O O . ARG A 1 290 ? -24.734 -19.297 -18.625 1 76.88 290 ARG A O 1
ATOM 2352 N N . GLN A 1 291 ? -22.938 -18.062 -18.969 1 79.19 291 GLN A N 1
ATOM 2353 C CA . GLN A 1 291 ? -22.172 -19.172 -19.516 1 79.19 291 GLN A CA 1
ATOM 2354 C C . GLN A 1 291 ? -21.656 -20.094 -18.406 1 79.19 291 GLN A C 1
A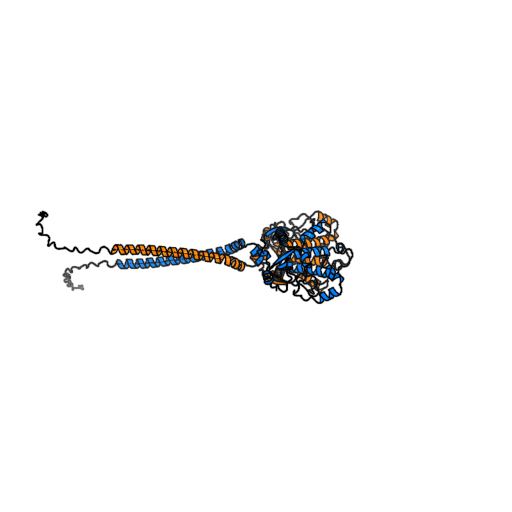TOM 2356 O O . GLN A 1 291 ? -21.297 -21.234 -18.656 1 79.19 291 GLN A O 1
ATOM 2361 N N . HIS A 1 292 ? -21.609 -19.562 -17.234 1 76.44 292 HIS A N 1
ATOM 2362 C CA . HIS A 1 292 ? -21.078 -20.328 -16.109 1 76.44 292 HIS A CA 1
ATOM 2363 C C . HIS A 1 292 ? -22.031 -20.297 -14.922 1 76.44 292 HIS A C 1
ATOM 2365 O O . HIS A 1 292 ? -21.672 -19.797 -13.859 1 76.44 292 HIS A O 1
ATOM 2371 N N . PRO A 1 293 ? -23.172 -20.922 -15.031 1 70.44 293 PRO A N 1
ATOM 2372 C CA . PRO A 1 293 ? -24.188 -20.844 -13.984 1 70.44 293 PRO A CA 1
ATOM 2373 C C . PRO A 1 293 ? -23.719 -21.422 -12.648 1 70.44 293 PRO A C 1
ATOM 2375 O O . PRO A 1 293 ? -24.219 -21.047 -11.594 1 70.44 293 PRO A O 1
ATOM 2378 N N . GLU A 1 294 ? -22.734 -22.297 -12.742 1 65 294 GLU A N 1
ATOM 2379 C CA . GLU A 1 294 ? -22.188 -22.891 -11.523 1 65 294 GLU A CA 1
ATOM 2380 C C . GLU A 1 294 ? -21.484 -21.844 -10.672 1 65 294 GLU A C 1
ATOM 2382 O O . GLU A 1 294 ? -21.344 -22 -9.461 1 65 294 GLU A O 1
ATOM 2387 N N . GLU A 1 295 ? -21.062 -20.859 -11.375 1 60.44 295 GLU A N 1
ATOM 2388 C CA . GLU A 1 295 ? -20.328 -19.812 -10.672 1 60.44 295 GLU A CA 1
ATOM 2389 C C . GLU A 1 295 ? -21.266 -18.844 -9.969 1 60.44 295 GLU A C 1
ATOM 2391 O O . GLU A 1 295 ? -20.859 -18.094 -9.086 1 60.44 295 GLU A O 1
ATOM 2396 N N . ASN A 1 296 ? -22.484 -18.672 -10.453 1 56.22 296 ASN A N 1
ATOM 2397 C CA . ASN A 1 296 ? -23.469 -17.797 -9.82 1 56.22 296 ASN A CA 1
ATOM 2398 C C . ASN A 1 296 ? -23.719 -18.203 -8.367 1 56.22 296 ASN A C 1
ATOM 2400 O O . ASN A 1 296 ? -24.047 -17.359 -7.531 1 56.22 296 ASN A O 1
ATOM 2404 N N . LYS A 1 297 ? -23.625 -19.547 -8.039 1 48.84 297 LYS A N 1
ATOM 2405 C CA . LYS A 1 297 ? -23.938 -20.078 -6.719 1 48.84 297 LYS A CA 1
ATOM 2406 C C . LYS A 1 297 ? -22.719 -20.016 -5.805 1 48.84 297 LYS A C 1
ATOM 2408 O O . LYS A 1 297 ? -22.828 -20.234 -4.594 1 48.84 297 LYS A O 1
ATOM 2413 N N . SER A 1 298 ? -21.547 -20 -6.316 1 45.34 298 SER A N 1
ATOM 2414 C CA . SER A 1 298 ? -20.344 -20.297 -5.551 1 45.34 298 SER A CA 1
ATOM 2415 C C . SER A 1 298 ? -19.812 -19.047 -4.867 1 45.34 298 SER A C 1
ATOM 2417 O O . SER A 1 298 ? -18.922 -19.125 -4.008 1 45.34 298 SER A O 1
ATOM 2419 N N . ASP A 1 299 ? -19.906 -17.859 -5.312 1 46.41 299 ASP A N 1
ATOM 2420 C CA . ASP A 1 299 ? -19.312 -16.703 -4.645 1 46.41 299 ASP A CA 1
ATOM 2421 C C . ASP A 1 299 ? -19.781 -16.609 -3.195 1 46.41 299 ASP A C 1
ATOM 2423 O O . ASP A 1 299 ? -19.297 -15.758 -2.439 1 46.41 299 ASP A O 1
ATOM 2427 N N . SER A 1 300 ? -20.844 -17.297 -2.754 1 41.06 300 SER A N 1
ATOM 2428 C CA . SER A 1 300 ? -21.391 -17.188 -1.411 1 41.06 300 SER A CA 1
ATOM 2429 C C . SER A 1 300 ? -20.531 -17.922 -0.391 1 41.06 300 SER A C 1
ATOM 2431 O O . SER A 1 300 ? -20.516 -17.562 0.788 1 41.06 300 SER A O 1
ATOM 2433 N N . GLU A 1 301 ? -19.906 -19.094 -0.721 1 38.81 301 GLU A N 1
ATOM 2434 C CA . GLU A 1 301 ? -19.422 -20 0.319 1 38.81 301 GLU A CA 1
ATOM 2435 C C . GLU A 1 301 ? -17.922 -19.828 0.542 1 38.81 301 GLU A C 1
ATOM 2437 O O . GLU A 1 301 ? -17.391 -20.234 1.587 1 38.81 301 GLU A O 1
ATOM 2442 N N . GLU A 1 302 ? -17.062 -19.516 -0.479 1 40.47 302 GLU A N 1
ATOM 2443 C CA . GLU A 1 302 ? -15.641 -19.797 -0.292 1 40.47 302 GLU A CA 1
ATOM 2444 C C . GLU A 1 302 ? -14.852 -18.531 -0.003 1 40.47 302 GLU A C 1
ATOM 2446 O O . GLU A 1 302 ? -13.625 -18.578 0.167 1 40.47 302 GLU A O 1
ATOM 2451 N N . ASP A 1 303 ? -15.281 -17.406 -0.331 1 38.62 303 ASP A N 1
ATOM 2452 C CA . ASP A 1 303 ? -14.352 -16.328 0.01 1 38.62 303 ASP A CA 1
ATOM 2453 C C . ASP A 1 303 ? -14.531 -15.891 1.464 1 38.62 303 ASP A C 1
ATOM 2455 O O . ASP A 1 303 ? -15.656 -15.742 1.941 1 38.62 303 ASP A O 1
ATOM 2459 N N . MET B 1 1 ? -68.312 81.875 94.75 1 24.22 1 MET B N 1
ATOM 2460 C CA . MET B 1 1 ? -67.938 82.688 93.625 1 24.22 1 MET B CA 1
ATOM 2461 C C . MET B 1 1 ? -66.5 83.25 93.812 1 24.22 1 MET B C 1
ATOM 2463 O O . MET B 1 1 ? -66.125 84.188 93.062 1 24.22 1 MET B O 1
ATOM 2467 N N . PRO B 1 2 ? -65.562 82.625 94.25 1 25.53 2 PRO B N 1
ATOM 2468 C CA . PRO B 1 2 ? -64.5 83.312 94.938 1 25.53 2 PRO B CA 1
ATOM 2469 C C . PRO B 1 2 ? -63.375 83.75 94 1 25.53 2 PRO B C 1
ATOM 2471 O O . PRO B 1 2 ? -62.344 84.312 94.438 1 25.53 2 PRO B O 1
ATOM 2474 N N . SER B 1 3 ? -63.531 83.812 92.625 1 23.92 3 SER B N 1
ATOM 2475 C CA . SER B 1 3 ? -62.438 83.062 92 1 23.92 3 SER B CA 1
ATOM 2476 C C . SER B 1 3 ? -61.125 83.812 92.125 1 23.92 3 SER B C 1
ATOM 2478 O O . SER B 1 3 ? -61.125 85.062 92.375 1 23.92 3 SER B O 1
ATOM 2480 N N . PHE B 1 4 ? -60.094 83.375 91.25 1 24.3 4 PHE B N 1
ATOM 2481 C CA . PHE B 1 4 ? -58.688 83.062 91.25 1 24.3 4 PHE B CA 1
ATOM 2482 C C . PHE B 1 4 ? -57.844 84.312 91 1 24.3 4 PHE B C 1
ATOM 2484 O O . PHE B 1 4 ? -58.219 85.188 90.188 1 24.3 4 PHE B O 1
ATOM 2491 N N . VAL B 1 5 ? -56.688 84.562 91.562 1 24.44 5 VAL B N 1
ATOM 2492 C CA . VAL B 1 5 ? -55.75 85.312 92.375 1 24.44 5 VAL B CA 1
ATOM 2493 C C . VAL B 1 5 ? -54.594 85.812 91.5 1 24.44 5 VAL B C 1
ATOM 2495 O O . VAL B 1 5 ? -53.812 86.688 91.875 1 24.44 5 VAL B O 1
ATOM 2498 N N . ARG B 1 6 ? -54.5 85.25 90.188 1 25.98 6 ARG B N 1
ATOM 2499 C CA . ARG B 1 6 ? -53.062 85.062 90 1 25.98 6 ARG B CA 1
ATOM 2500 C C . ARG B 1 6 ? -52.375 86.438 89.688 1 25.98 6 ARG B C 1
ATOM 2502 O O . ARG B 1 6 ? -52.875 87.25 88.875 1 25.98 6 ARG B O 1
ATOM 2509 N N . SER B 1 7 ? -51.344 86.875 90.375 1 23.78 7 SER B N 1
ATOM 2510 C CA . SER B 1 7 ? -50.719 88.188 90.688 1 23.78 7 SER B CA 1
ATOM 2511 C C . SER B 1 7 ? -49.75 88.625 89.625 1 23.78 7 SER B C 1
ATOM 2513 O O . SER B 1 7 ? -49.312 89.812 89.625 1 23.78 7 SER B O 1
ATOM 2515 N N . SER B 1 8 ? -49.281 87.75 88.688 1 23.94 8 SER B N 1
ATOM 2516 C CA . SER B 1 8 ? -47.812 87.75 88.5 1 23.94 8 SER B CA 1
ATOM 2517 C C . SER B 1 8 ? -47.375 89.062 87.875 1 23.94 8 SER B C 1
ATOM 2519 O O . SER B 1 8 ? -48.031 89.625 87 1 23.94 8 SER B O 1
ATOM 2521 N N . ALA B 1 9 ? -46.219 89.75 88.25 1 23.67 9 ALA B N 1
ATOM 2522 C CA . ALA B 1 9 ? -45.531 91 88.438 1 23.67 9 ALA B CA 1
ATOM 2523 C C . ALA B 1 9 ? -44.812 91.375 87.125 1 23.67 9 ALA B C 1
ATOM 2525 O O . ALA B 1 9 ? -44.562 92.562 86.875 1 23.67 9 ALA B O 1
ATOM 2526 N N . TYR B 1 10 ? -44.281 90.375 86.312 1 24.52 10 TYR B N 1
ATOM 2527 C CA . TYR B 1 10 ? -42.938 90.562 85.812 1 24.52 10 TYR B CA 1
ATOM 2528 C C . TYR B 1 10 ? -42.938 91.562 84.688 1 24.52 10 TYR B C 1
ATOM 2530 O O . TYR B 1 10 ? -43.469 91.312 83.625 1 24.52 10 TYR B O 1
ATOM 2538 N N . ALA B 1 11 ? -42.969 92.812 84.875 1 21.16 11 ALA B N 1
ATOM 2539 C CA . ALA B 1 11 ? -43.312 94 84.062 1 21.16 11 ALA B CA 1
ATOM 2540 C C . ALA B 1 11 ? -42.281 94.188 82.938 1 21.16 11 ALA B C 1
ATOM 2542 O O . ALA B 1 11 ? -42.688 94.312 81.812 1 21.16 11 ALA B O 1
ATOM 2543 N N . ALA B 1 12 ? -41.031 94.75 83.188 1 22.95 12 ALA B N 1
ATOM 2544 C CA . ALA B 1 12 ? -40.719 96.062 82.688 1 22.95 12 ALA B CA 1
ATOM 2545 C C . ALA B 1 12 ? -39.812 96 81.438 1 22.95 12 ALA B C 1
ATOM 2547 O O . ALA B 1 12 ? -39.594 97 80.75 1 22.95 12 ALA B O 1
ATOM 2548 N N . LEU B 1 13 ? -38.969 95 81.25 1 25.11 13 LEU B N 1
ATOM 2549 C CA . LEU B 1 13 ? -37.594 95.312 80.812 1 25.11 13 LEU B CA 1
ATOM 2550 C C . LEU B 1 13 ? -37.562 95.625 79.312 1 25.11 13 LEU B C 1
ATOM 2552 O O . LEU B 1 13 ? -37.406 94.688 78.5 1 25.11 13 LEU B O 1
ATOM 2556 N N . ALA B 1 14 ? -38.312 96.375 78.625 1 25.47 14 ALA B N 1
ATOM 2557 C CA . ALA B 1 14 ? -38.531 96.312 77.188 1 25.47 14 ALA B CA 1
ATOM 2558 C C . ALA B 1 14 ? -37.344 96.938 76.438 1 25.47 14 ALA B C 1
ATOM 2560 O O . ALA B 1 14 ? -37.438 97.188 75.188 1 25.47 14 ALA B O 1
ATOM 2561 N N . LYS B 1 15 ? -36.312 97.438 77.25 1 27.16 15 LYS B N 1
ATOM 2562 C CA . LYS B 1 15 ? -35.812 98.688 76.625 1 27.16 15 LYS B CA 1
ATOM 2563 C C . LYS B 1 15 ? -35.188 98.375 75.312 1 27.16 15 LYS B C 1
ATOM 2565 O O . LYS B 1 15 ? -35.5 99 74.25 1 27.16 15 LYS B O 1
ATOM 2570 N N . GLN B 1 16 ? -33.781 98.312 75.188 1 25.56 16 GLN B N 1
ATOM 2571 C CA . GLN B 1 16 ? -32.844 99.188 74.5 1 25.56 16 GLN B CA 1
ATOM 2572 C C . GLN B 1 16 ? -32.312 98.625 73.25 1 25.56 16 GLN B C 1
ATOM 2574 O O . GLN B 1 16 ? -31.266 99.062 72.75 1 25.56 16 GLN B O 1
ATOM 2579 N N . ASP B 1 17 ? -32.75 97.625 72.625 1 24.83 17 ASP B N 1
ATOM 2580 C CA . ASP B 1 17 ? -31.875 96.688 71.875 1 24.83 17 ASP B CA 1
ATOM 2581 C C . ASP B 1 17 ? -31.469 97.312 70.5 1 24.83 17 ASP B C 1
ATOM 2583 O O . ASP B 1 17 ? -30.969 96.562 69.688 1 24.83 17 ASP B O 1
ATOM 2587 N N . GLU B 1 18 ? -31.734 98.5 70.125 1 23.11 18 GLU B N 1
ATOM 2588 C CA . GLU B 1 18 ? -32.031 98.562 68.688 1 23.11 18 GLU B CA 1
ATOM 2589 C C . GLU B 1 18 ? -30.781 98.312 67.875 1 23.11 18 GLU B C 1
ATOM 2591 O O . GLU B 1 18 ? -30.812 97.562 66.875 1 23.11 18 GLU B O 1
ATOM 2596 N N . ASP B 1 19 ? -29.734 99.188 67.812 1 26.16 19 ASP B N 1
ATOM 2597 C CA . ASP B 1 19 ? -29.359 99.812 66.5 1 26.16 19 ASP B CA 1
ATOM 2598 C C . ASP B 1 19 ? -28.188 99.062 65.875 1 26.16 19 ASP B C 1
ATOM 2600 O O . ASP B 1 19 ? -27.594 99.5 64.938 1 26.16 19 ASP B O 1
ATOM 2604 N N . ASP B 1 20 ? -27.625 98 66.312 1 27.61 20 ASP B N 1
ATOM 2605 C CA . ASP B 1 20 ? -26.219 97.75 66 1 27.61 20 ASP B CA 1
ATOM 2606 C C . ASP B 1 20 ? -26.031 97.438 64.562 1 27.61 20 ASP B C 1
ATOM 2608 O O . ASP B 1 20 ? -26.734 96.625 63.969 1 27.61 20 ASP B O 1
ATOM 2612 N N . ALA B 1 21 ? -25.266 98.375 63.781 1 32.34 21 ALA B N 1
ATOM 2613 C CA . ALA B 1 21 ? -24.859 98.562 62.406 1 32.34 21 ALA B CA 1
ATOM 2614 C C . ALA B 1 21 ? -24 97.375 61.906 1 32.34 21 ALA B C 1
ATOM 2616 O O . ALA B 1 21 ? -23.109 96.938 62.625 1 32.34 21 ALA B O 1
ATOM 2617 N N . SER B 1 22 ? -24.469 96.562 61 1 29.23 22 SER B N 1
ATOM 2618 C CA . SER B 1 22 ? -24.109 95.25 60.344 1 29.23 22 SER B CA 1
ATOM 2619 C C . SER B 1 22 ? -22.875 95.438 59.469 1 29.23 22 SER B C 1
ATOM 2621 O O . SER B 1 22 ? -22.906 96.188 58.5 1 29.23 22 SER B O 1
ATOM 2623 N N . SER B 1 23 ? -21.641 95.75 60 1 29.77 23 SER B N 1
ATOM 2624 C CA . SER B 1 23 ? -20.438 95.875 59.188 1 29.77 23 SER B CA 1
ATOM 2625 C C . SER B 1 23 ? -20.25 94.625 58.312 1 29.77 23 SER B C 1
ATOM 2627 O O . SER B 1 23 ? -20.203 93.5 58.844 1 29.77 23 SER B O 1
ATOM 2629 N N . THR B 1 24 ? -20.734 94.562 57.062 1 32.22 24 THR B N 1
ATOM 2630 C CA . THR B 1 24 ? -20.703 93.562 56.062 1 32.22 24 THR B CA 1
ATOM 2631 C C . THR B 1 24 ? -19.281 93.25 55.594 1 32.22 24 THR B C 1
ATOM 2633 O O . THR B 1 24 ? -18.609 94.125 55.031 1 32.22 24 THR B O 1
ATOM 2636 N N . GLU B 1 25 ? -18.375 92.688 56.375 1 32 25 GLU B N 1
ATOM 2637 C CA . GLU B 1 25 ? -17.047 92.312 55.906 1 32 25 GLU B CA 1
ATOM 2638 C C . GLU B 1 25 ? -17.125 91.438 54.688 1 32 25 GLU B C 1
ATOM 2640 O O . GLU B 1 25 ? -17.969 90.562 54.562 1 32 25 GLU B O 1
ATOM 2645 N N . THR B 1 26 ? -16.641 91.938 53.5 1 35.53 26 THR B N 1
ATOM 2646 C CA . THR B 1 26 ? -16.484 91.438 52.156 1 35.53 26 THR B CA 1
ATOM 2647 C C . THR B 1 26 ? -15.641 90.188 52.156 1 35.53 26 THR B C 1
ATOM 2649 O O . THR B 1 26 ? -14.5 90.188 52.625 1 35.53 26 THR B O 1
ATOM 2652 N N . LEU B 1 27 ? -16.188 89.062 52.469 1 35.53 27 LEU B N 1
ATOM 2653 C CA . LEU B 1 27 ? -15.578 87.75 52.375 1 35.53 27 LEU B CA 1
ATOM 2654 C C . LEU B 1 27 ? -14.984 87.5 51 1 35.53 27 LEU B C 1
ATOM 2656 O O . LEU B 1 27 ? -15.68 87.625 49.969 1 35.53 27 LEU B O 1
ATOM 2660 N N . MET B 1 28 ? -13.711 87.875 50.75 1 37.06 28 MET B N 1
ATOM 2661 C CA . MET B 1 28 ? -12.898 87.562 49.562 1 37.06 28 MET B CA 1
ATOM 2662 C C . MET B 1 28 ? -13 86.125 49.188 1 37.06 28 MET B C 1
ATOM 2664 O O . MET B 1 28 ? -13.023 85.25 50.062 1 37.06 28 MET B O 1
ATOM 2668 N N . PRO B 1 29 ? -13.477 85.75 47.906 1 41.81 29 PRO B N 1
ATOM 2669 C CA . PRO B 1 29 ? -13.75 84.438 47.344 1 41.81 29 PRO B CA 1
ATOM 2670 C C . PRO B 1 29 ? -12.492 83.562 47.219 1 41.81 29 PRO B C 1
ATOM 2672 O O . PRO B 1 29 ? -11.594 83.938 46.438 1 41.81 29 PRO B O 1
ATOM 2675 N N . MET B 1 30 ? -11.758 83.25 48.188 1 40.97 30 MET B N 1
ATOM 2676 C CA . MET B 1 30 ? -10.602 82.375 48.094 1 40.97 30 MET B CA 1
ATOM 2677 C C . MET B 1 30 ? -10.984 81.062 47.438 1 40.97 30 MET B C 1
ATOM 2679 O O . MET B 1 30 ? -10.141 80.188 47.25 1 40.97 30 MET B O 1
ATOM 2683 N N . SER B 1 31 ? -12.25 80.812 47.219 1 45.88 31 SER B N 1
ATOM 2684 C CA . SER B 1 31 ? -12.586 79.375 47.125 1 45.88 31 SER B CA 1
ATOM 2685 C C . SER B 1 31 ? -12.242 78.812 45.75 1 45.88 31 SER B C 1
ATOM 2687 O O . SER B 1 31 ? -12.484 77.625 45.469 1 45.88 31 SER B O 1
ATOM 2689 N N . THR B 1 32 ? -11.773 79.688 44.812 1 51.31 32 THR B N 1
ATOM 2690 C CA . THR B 1 32 ? -11.898 79.125 43.469 1 51.31 32 THR B CA 1
ATOM 2691 C C . THR B 1 32 ? -10.703 78.188 43.156 1 51.31 32 THR B C 1
ATOM 2693 O O . THR B 1 32 ? -10.734 77.438 42.188 1 51.31 32 THR B O 1
ATOM 2696 N N . GLU B 1 33 ? -9.562 78.375 43.75 1 51.84 33 GLU B N 1
ATOM 2697 C CA . GLU B 1 33 ? -8.359 77.688 43.281 1 51.84 33 GLU B CA 1
ATOM 2698 C C . GLU B 1 33 ? -8.406 76.188 43.656 1 51.84 33 GLU B C 1
ATOM 2700 O O . GLU B 1 33 ? -7.809 75.312 42.969 1 51.84 33 GLU B O 1
ATOM 2705 N N . ARG B 1 34 ? -9.078 75.875 44.719 1 55.59 34 ARG B N 1
ATOM 2706 C CA . ARG B 1 34 ? -9.109 74.438 45.188 1 55.59 34 ARG B CA 1
ATOM 2707 C C . ARG B 1 34 ? -9.953 73.625 44.25 1 55.59 34 ARG B C 1
ATOM 2709 O O . ARG B 1 34 ? -9.68 72.438 44.062 1 55.59 34 ARG B O 1
ATOM 2716 N N . THR B 1 35 ? -10.797 74.375 43.5 1 60.06 35 THR B N 1
ATOM 2717 C CA . THR B 1 35 ? -11.711 73.625 42.688 1 60.06 35 THR B CA 1
ATOM 2718 C C . THR B 1 35 ? -11.047 73.188 41.375 1 60.06 35 THR B C 1
ATOM 2720 O O . THR B 1 35 ? -11.344 72.125 40.812 1 60.06 35 THR B O 1
ATOM 2723 N N . ARG B 1 36 ? -10.047 74 41.031 1 60.16 36 ARG B N 1
ATOM 2724 C CA . ARG B 1 36 ? -9.406 73.688 39.75 1 60.16 36 ARG B CA 1
ATOM 2725 C C . ARG B 1 36 ? -8.43 72.562 39.906 1 60.16 36 ARG B C 1
ATOM 2727 O O . ARG B 1 36 ? -8.336 71.688 39 1 60.16 36 ARG B O 1
ATOM 2734 N N . HIS B 1 37 ? -7.809 72.5 41.031 1 60.47 37 HIS B N 1
ATOM 2735 C CA . HIS B 1 37 ? -6.859 71.438 41.281 1 60.47 37 HIS B CA 1
ATOM 2736 C C . HIS B 1 37 ? -7.578 70.062 41.438 1 60.47 37 HIS B C 1
ATOM 2738 O O . HIS B 1 37 ? -7.105 69.062 40.938 1 60.47 37 HIS B O 1
ATOM 2744 N N . SER B 1 38 ? -8.742 70.188 42.062 1 66.69 38 SER B N 1
ATOM 2745 C CA . SER B 1 38 ? -9.523 69 42.281 1 66.69 38 SER B CA 1
ATOM 2746 C C . SER B 1 38 ? -10.117 68.438 41 1 66.69 38 SER B C 1
ATOM 2748 O O . SER B 1 38 ? -10.156 67.25 40.781 1 66.69 38 SER B O 1
ATOM 2750 N N . ARG B 1 39 ? -10.352 69.25 40.094 1 67.62 39 ARG B N 1
ATOM 2751 C CA . ARG B 1 39 ? -10.914 68.875 38.781 1 67.62 39 ARG B CA 1
ATOM 2752 C C . ARG B 1 39 ? -9.844 68.25 37.906 1 67.62 39 ARG B C 1
ATOM 2754 O O . ARG B 1 39 ? -10.109 67.312 37.188 1 67.62 39 ARG B O 1
ATOM 2761 N N . LEU B 1 40 ? -8.672 68.688 38.094 1 66.75 40 LEU B N 1
ATOM 2762 C CA . LEU B 1 40 ? -7.562 68.188 37.312 1 66.75 40 LEU B CA 1
ATOM 2763 C C . LEU B 1 40 ? -7.156 66.75 37.75 1 66.75 40 LEU B C 1
ATOM 2765 O O . LEU B 1 40 ? -6.848 65.938 36.938 1 66.75 40 LEU B O 1
ATOM 2769 N N . VAL B 1 41 ? -7.25 66.625 39.031 1 71.06 41 VAL B N 1
ATOM 2770 C CA . VAL B 1 41 ? -6.941 6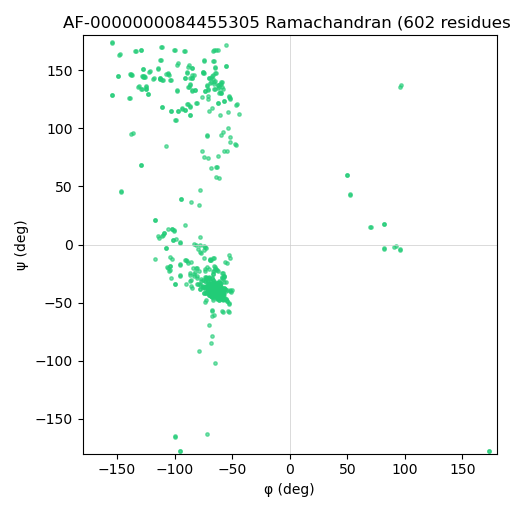5.312 39.625 1 71.06 41 VAL B CA 1
ATOM 2771 C C . VAL B 1 41 ? -8.023 64.312 39.219 1 71.06 41 VAL B C 1
ATOM 2773 O O . VAL B 1 41 ? -7.719 63.156 38.844 1 71.06 41 VAL B O 1
ATOM 2776 N N . TRP B 1 42 ? -9.234 64.75 39.25 1 75.56 42 TRP B N 1
ATOM 2777 C CA . TRP B 1 42 ? -10.352 63.906 38.906 1 75.56 42 TRP B CA 1
ATOM 2778 C C . TRP B 1 42 ? -10.32 63.562 37.406 1 75.56 42 TRP B C 1
ATOM 2780 O O . TRP B 1 42 ? -10.602 62.438 37 1 75.56 42 TRP B O 1
ATOM 2790 N N . CYS B 1 43 ? -9.922 64.562 36.594 1 71.75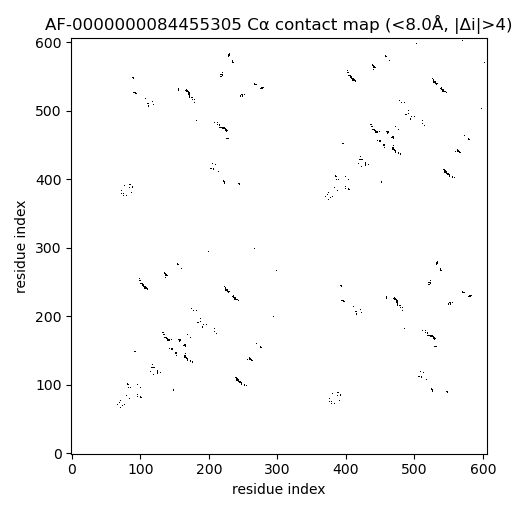 43 CYS B N 1
ATOM 2791 C CA . CYS B 1 43 ? -9.781 64.312 35.156 1 71.75 43 CYS B CA 1
ATOM 2792 C C . CYS B 1 43 ? -8.641 63.344 34.875 1 71.75 43 CYS B C 1
ATOM 2794 O O . CYS B 1 43 ? -8.758 62.5 34 1 71.75 43 CYS B O 1
ATOM 2796 N N . SER B 1 44 ? -7.621 63.406 35.656 1 74.44 44 SER B N 1
ATOM 2797 C CA . SER B 1 44 ? -6.496 62.5 35.5 1 74.44 44 SER B CA 1
ATOM 2798 C C . SER B 1 44 ? -6.867 61.062 35.906 1 74.44 44 SER B C 1
ATOM 2800 O O . SER B 1 44 ? -6.492 60.094 35.25 1 74.44 44 SER B O 1
ATOM 2802 N N . ILE B 1 45 ? -7.676 60.906 36.906 1 75.31 45 ILE B N 1
ATOM 2803 C CA . ILE B 1 45 ? -8.125 59.594 37.375 1 75.31 45 ILE B CA 1
ATOM 2804 C C . ILE B 1 45 ? -9.086 59 36.375 1 75.31 45 ILE B C 1
ATOM 2806 O O . ILE B 1 45 ? -9 57.812 36.062 1 75.31 45 ILE B O 1
ATOM 2810 N N . MET B 1 46 ? -9.922 59.812 35.844 1 77.38 46 MET B N 1
ATOM 2811 C CA . MET B 1 46 ? -10.852 59.344 34.812 1 77.38 46 MET B CA 1
ATOM 2812 C C . MET B 1 46 ? -10.102 58.906 33.562 1 77.38 46 MET B C 1
ATOM 2814 O O . MET B 1 46 ? -10.445 57.906 32.938 1 77.38 46 MET B O 1
ATOM 2818 N N . LEU B 1 47 ? -9.031 59.625 33.25 1 74.38 47 LEU B N 1
ATOM 2819 C CA . LEU B 1 47 ? -8.234 59.312 32.062 1 74.38 47 LEU B CA 1
ATOM 2820 C C . LEU B 1 47 ? -7.457 58 32.281 1 74.38 47 LEU B C 1
ATOM 2822 O O . LEU B 1 47 ? -7.359 57.188 31.375 1 74.38 47 LEU B O 1
ATOM 2826 N N . ILE B 1 48 ? -7.031 57.781 33.469 1 73.62 48 ILE B N 1
ATOM 2827 C CA . ILE B 1 48 ? -6.332 56.531 33.812 1 73.62 48 ILE B CA 1
ATOM 2828 C C . ILE B 1 48 ? -7.309 55.375 33.781 1 73.62 48 ILE B C 1
ATOM 2830 O O . ILE B 1 48 ? -6.992 54.281 33.281 1 73.62 48 ILE B O 1
ATOM 2834 N N . ALA B 1 49 ? -8.484 55.625 34.281 1 78.75 49 ALA B N 1
ATOM 2835 C CA . ALA B 1 49 ? -9.5 54.594 34.281 1 78.75 49 ALA B CA 1
ATOM 2836 C C . ALA B 1 49 ? -9.938 54.25 32.875 1 78.75 49 ALA B C 1
ATOM 2838 O O . ALA B 1 49 ? -10.055 53.062 32.531 1 78.75 49 ALA B O 1
ATOM 2839 N N . VAL B 1 50 ? -10.164 55.188 32.031 1 76.56 50 VAL B N 1
ATOM 2840 C CA . VAL B 1 50 ? -10.555 54.969 30.656 1 76.56 50 VAL B CA 1
ATOM 2841 C C . VAL B 1 50 ? -9.422 54.281 29.906 1 76.56 50 VAL B C 1
ATOM 2843 O O . VAL B 1 50 ? -9.656 53.312 29.156 1 76.56 50 VAL B O 1
ATOM 2846 N N . ASN B 1 51 ? -8.203 54.656 30.219 1 74.12 51 ASN B N 1
ATOM 2847 C CA . ASN B 1 51 ? -7.055 54 29.578 1 74.12 51 ASN B CA 1
ATOM 2848 C C . ASN B 1 51 ? -6.895 52.562 30.047 1 74.12 51 ASN B C 1
ATOM 2850 O O . ASN B 1 51 ? -6.562 51.688 29.25 1 74.12 51 ASN B O 1
ATOM 2854 N N . SER B 1 52 ? -7.203 52.344 31.281 1 75.5 52 SER B N 1
ATOM 2855 C CA . SER B 1 52 ? -7.121 50.969 31.812 1 75.5 52 SER B CA 1
ATOM 2856 C C . SER B 1 52 ? -8.211 50.094 31.203 1 75.5 52 SER B C 1
ATOM 2858 O O . SER B 1 52 ? -7.949 48.938 30.859 1 75.5 52 SER B O 1
ATOM 2860 N N . ILE B 1 53 ? -9.367 50.625 31.094 1 78.19 53 ILE B N 1
ATOM 2861 C CA . ILE B 1 53 ? -10.469 49.875 30.484 1 78.19 53 ILE B CA 1
ATOM 2862 C C . ILE B 1 53 ? -10.156 49.625 29.016 1 78.19 53 ILE B C 1
ATOM 2864 O O . ILE B 1 53 ? -10.367 48.5 28.516 1 78.19 53 ILE B O 1
ATOM 2868 N N . LEU B 1 54 ? -9.609 50.594 28.375 1 75 54 LEU B N 1
ATOM 2869 C CA . LEU B 1 54 ? -9.219 50.438 26.969 1 75 54 LEU B CA 1
ATOM 2870 C C . LEU B 1 54 ? -8.109 49.406 26.828 1 75 54 LEU B C 1
ATOM 2872 O O . LEU B 1 54 ? -8.109 48.594 25.891 1 75 54 LEU B O 1
ATOM 2876 N N . LEU B 1 55 ? -7.262 49.312 27.812 1 75.38 55 LEU B N 1
ATOM 2877 C CA . LEU B 1 55 ? -6.195 48.312 27.828 1 75.38 55 LEU B CA 1
ATOM 2878 C C . LEU B 1 55 ? -6.762 46.938 28.047 1 75.38 55 LEU B C 1
ATOM 2880 O O . LEU B 1 55 ? -6.348 45.969 27.375 1 75.38 55 LEU B O 1
ATOM 2884 N N . VAL B 1 56 ? -7.762 46.781 28.891 1 76.19 56 VAL B N 1
ATOM 2885 C CA . VAL B 1 56 ? -8.383 45.5 29.156 1 76.19 56 VAL B CA 1
ATOM 2886 C C . VAL B 1 56 ? -9.164 45.031 27.922 1 76.19 56 VAL B C 1
ATOM 2888 O O . VAL B 1 56 ? -9.109 43.875 27.547 1 76.19 56 VAL B O 1
ATOM 2891 N N . ILE B 1 57 ? -9.82 45.938 27.297 1 75.5 57 ILE B N 1
ATOM 2892 C CA . ILE B 1 57 ? -10.555 45.625 26.078 1 75.5 57 ILE B CA 1
ATOM 2893 C C . ILE B 1 57 ? -9.57 45.25 24.984 1 75.5 57 ILE B C 1
ATOM 2895 O O . ILE B 1 57 ? -9.797 44.281 24.25 1 75.5 57 ILE B O 1
ATOM 2899 N N . LEU B 1 58 ? -8.461 45.906 24.922 1 74.94 58 LEU B N 1
ATOM 2900 C CA . LEU B 1 58 ? -7.453 45.625 23.906 1 74.94 58 LEU B CA 1
ATOM 2901 C C . LEU B 1 58 ? -6.801 44.25 24.188 1 74.94 58 LEU B C 1
ATOM 2903 O O . LEU B 1 58 ? -6.586 43.469 23.25 1 74.94 58 LEU B O 1
ATOM 2907 N N . VAL B 1 59 ? -6.582 43.938 25.406 1 73.44 59 VAL B N 1
ATOM 2908 C CA . VAL B 1 59 ? -6.008 42.656 25.766 1 73.44 59 VAL B CA 1
ATOM 2909 C C . VAL B 1 59 ? -7.016 41.531 25.469 1 73.44 59 VAL B C 1
ATOM 2911 O O . VAL B 1 59 ? -6.66 40.5 24.922 1 73.44 59 VAL B O 1
ATOM 2914 N N . GLY B 1 60 ? -8.273 41.75 25.828 1 74.06 60 GLY B N 1
ATOM 2915 C CA . GLY B 1 60 ? -9.32 40.781 25.516 1 74.06 60 GLY B CA 1
ATOM 2916 C C . GLY B 1 60 ? -9.5 40.594 24.016 1 74.06 60 GLY B C 1
ATOM 2917 O O . GLY B 1 60 ? -9.641 39.438 23.562 1 74.06 60 GLY B O 1
ATOM 2918 N N . ALA B 1 61 ? -9.477 41.625 23.312 1 75.12 61 ALA B N 1
ATOM 2919 C CA . ALA B 1 61 ? -9.586 41.562 21.844 1 75.12 61 ALA B CA 1
ATOM 2920 C C . ALA B 1 61 ? -8.391 40.812 21.25 1 75.12 61 ALA B C 1
ATOM 2922 O O . ALA B 1 61 ? -8.555 40 20.344 1 75.12 61 ALA B O 1
ATOM 2923 N N . VAL B 1 62 ? -7.262 40.969 21.781 1 69.44 62 VAL B N 1
ATOM 2924 C CA . VAL B 1 62 ? -6.066 40.25 21.312 1 69.44 62 VAL B CA 1
ATOM 2925 C C . VAL B 1 62 ? -6.164 38.781 21.656 1 69.44 62 VAL B C 1
ATOM 2927 O O . VAL B 1 62 ? -5.812 37.938 20.844 1 69.44 62 VAL B O 1
ATOM 2930 N N . LEU B 1 63 ? -6.777 38.5 22.734 1 67.75 63 LEU B N 1
ATOM 2931 C CA . LEU B 1 63 ? -6.938 37.125 23.141 1 67.75 63 LEU B CA 1
ATOM 2932 C C . LEU B 1 63 ? -7.984 36.438 22.266 1 67.75 63 LEU B C 1
ATOM 2934 O O . LEU B 1 63 ? -7.801 35.281 21.875 1 67.75 63 LEU B O 1
ATOM 2938 N N . VAL B 1 64 ? -9.062 37.031 22.125 1 66.06 64 VAL B N 1
ATOM 2939 C CA . VAL B 1 64 ? -10.086 36.469 21.234 1 66.06 64 VAL B CA 1
ATOM 2940 C C . VAL B 1 64 ? -9.531 36.344 19.812 1 66.06 64 VAL B C 1
ATOM 2942 O O . VAL B 1 64 ? -9.719 35.312 19.172 1 66.06 64 VAL B O 1
ATOM 2945 N N 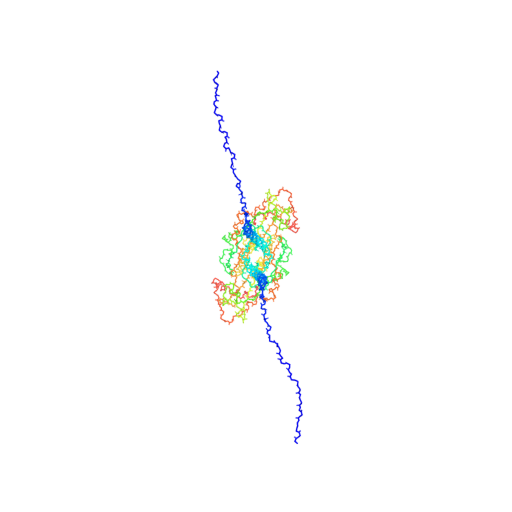. LEU B 1 65 ? -8.891 37.281 19.359 1 62.53 65 LEU B N 1
ATOM 2946 C CA . LEU B 1 65 ? -8.242 37.219 18.062 1 62.53 65 LEU B CA 1
ATOM 2947 C C . LEU B 1 65 ? -7.203 36.094 18.047 1 62.53 65 LEU B C 1
ATOM 2949 O O . LEU B 1 65 ? -7.086 35.375 17.047 1 62.53 65 LEU B O 1
ATOM 2953 N N . PHE B 1 66 ? -6.602 35.906 19.109 1 59.25 66 PHE B N 1
ATOM 2954 C CA . PHE B 1 66 ? -5.633 34.844 19.25 1 59.25 66 PHE B CA 1
ATOM 2955 C C . PHE B 1 66 ? -6.324 33.469 19.219 1 59.25 66 PHE B C 1
ATOM 2957 O O . PHE B 1 66 ? -5.84 32.531 18.578 1 59.25 66 PHE B O 1
ATOM 2964 N N . SER B 1 67 ? -7.398 33.344 19.891 1 57.38 67 SER B N 1
ATOM 2965 C CA . SER B 1 67 ? -8.141 32.094 19.922 1 57.38 67 SER B CA 1
ATOM 2966 C C . SER B 1 67 ? -8.75 31.781 18.562 1 57.38 67 SER B C 1
ATOM 2968 O O . SER B 1 67 ? -8.734 30.625 18.109 1 57.38 67 SER B O 1
ATOM 2970 N N . ILE B 1 68 ? -9.477 32.594 18.094 1 56.88 68 ILE B N 1
ATOM 2971 C CA . ILE B 1 68 ? -10.031 32.438 16.75 1 56.88 68 ILE B CA 1
ATOM 2972 C C . ILE B 1 68 ? -8.898 32.219 15.75 1 56.88 68 ILE B C 1
ATOM 2974 O O . ILE B 1 68 ? -9.016 31.359 14.859 1 56.88 68 ILE B O 1
ATOM 2978 N N . GLN B 1 69 ? -7.891 32.844 15.898 1 52.5 69 GLN B N 1
ATOM 2979 C CA . GLN B 1 69 ? -6.723 32.656 15.047 1 52.5 69 GLN B CA 1
ATOM 2980 C C . GLN B 1 69 ? -6.094 31.297 15.273 1 52.5 69 GLN B C 1
ATOM 2982 O O . GLN B 1 69 ? -5.613 30.656 14.328 1 52.5 69 GLN B O 1
ATOM 2987 N N . ARG B 1 70 ? -6.16 30.812 16.484 1 51.41 70 ARG B N 1
ATOM 2988 C CA . ARG B 1 70 ? -5.633 29.484 16.734 1 51.41 70 ARG B CA 1
ATOM 2989 C C . ARG B 1 70 ? -6.477 28.422 16.031 1 51.41 70 ARG B C 1
ATOM 2991 O O . ARG B 1 70 ? -5.938 27.484 15.43 1 51.41 70 ARG B O 1
ATOM 2998 N N . SER B 1 71 ? -7.805 28.266 16.359 1 52.22 71 SER B N 1
ATOM 2999 C CA . SER B 1 71 ? -8.656 27.328 15.656 1 52.22 71 SER B CA 1
ATOM 3000 C C . SER B 1 71 ? -8.609 27.547 14.148 1 52.22 71 SER B C 1
ATOM 3002 O O . SER B 1 71 ? -8.508 26.594 13.375 1 52.22 71 SER B O 1
ATOM 3004 N N . SER B 1 72 ? -8.945 28.703 13.758 1 52.5 72 SER B N 1
ATOM 3005 C CA . SER B 1 72 ? -8.781 29.094 12.359 1 52.5 72 SER B CA 1
ATOM 3006 C C . SER B 1 72 ? -7.328 28.953 11.914 1 52.5 72 SER B C 1
ATOM 3008 O O . SER B 1 72 ? -7.055 28.609 10.758 1 52.5 72 SER B O 1
ATOM 3010 N N . GLN B 1 73 ? -6.516 29.078 12.797 1 48.78 73 GLN B N 1
ATOM 3011 C CA . GLN B 1 73 ? -5.09 28.922 12.539 1 48.78 73 GLN B CA 1
ATOM 3012 C C . GLN B 1 73 ? -4.719 27.469 12.312 1 48.78 73 GLN B C 1
ATOM 3014 O O . GLN B 1 73 ? -3.885 27.156 11.461 1 48.78 73 GLN B O 1
ATOM 3019 N N . GLN B 1 74 ? -5.367 26.562 13.219 1 50.03 74 GLN B N 1
ATOM 3020 C CA . GLN B 1 74 ? -5.078 25.156 12.898 1 50.03 74 GLN B CA 1
ATOM 3021 C C . GLN B 1 74 ? -5.512 24.812 11.477 1 50.03 74 GLN B C 1
ATOM 3023 O O . GLN B 1 74 ? -4.777 24.156 10.742 1 50.03 74 GLN B O 1
ATOM 3028 N N . GLN B 1 75 ? -6.883 25.031 11.211 1 53.09 75 GLN B N 1
ATOM 3029 C CA . GLN B 1 75 ? -7.34 24.859 9.836 1 53.09 75 GLN B CA 1
ATOM 3030 C C . GLN B 1 75 ? -6.504 25.688 8.867 1 53.09 75 GLN B C 1
ATOM 3032 O O . GLN B 1 75 ? -6.129 25.219 7.797 1 53.09 75 GLN B O 1
ATOM 3037 N N . SER B 1 76 ? -6.391 26.922 9.219 1 53.22 76 SER B N 1
ATOM 3038 C CA . SER B 1 76 ? -5.551 27.781 8.406 1 53.22 76 SER B CA 1
ATOM 3039 C C . SER B 1 76 ? -4.113 27.281 8.359 1 53.22 76 SER B C 1
ATOM 3041 O O . SER B 1 76 ? -3.457 27.344 7.32 1 53.22 76 SER B O 1
ATOM 3043 N N . LEU B 1 77 ? -3.715 26.812 9.453 1 53.09 77 LEU B N 1
ATOM 3044 C CA . LEU B 1 77 ? -2.367 26.266 9.516 1 53.09 77 LEU B CA 1
ATOM 3045 C C . LEU B 1 77 ? -2.264 25 8.656 1 53.09 77 LEU B C 1
ATOM 3047 O O . LEU B 1 77 ? -1.277 24.812 7.941 1 53.09 77 LEU B O 1
ATOM 3051 N N . LEU B 1 78 ? -3.295 24.125 8.844 1 57.03 78 LEU B N 1
ATOM 3052 C CA . LEU B 1 78 ? -3.34 22.969 7.969 1 57.03 78 LEU B CA 1
ATOM 3053 C C . LEU B 1 78 ? -3.385 23.391 6.504 1 57.03 78 LEU B C 1
ATOM 3055 O O . LEU B 1 78 ? -2.801 22.734 5.641 1 57.03 78 LEU B O 1
ATOM 3059 N N . ASP B 1 79 ? -4.16 24.453 6.406 1 57.97 79 ASP B N 1
ATOM 3060 C CA . ASP B 1 79 ? -4.25 24.984 5.047 1 57.97 79 ASP B CA 1
ATOM 3061 C C . ASP B 1 79 ? -2.9 25.516 4.582 1 57.97 79 ASP B C 1
ATOM 3063 O O . ASP B 1 79 ? -2.637 25.594 3.381 1 57.97 79 ASP B O 1
ATOM 3067 N N . THR B 1 80 ? -2.084 25.75 5.617 1 60.75 80 THR B N 1
ATOM 3068 C CA . THR B 1 80 ? -0.825 26.391 5.234 1 60.75 80 THR B CA 1
ATOM 3069 C C . THR B 1 80 ? 0.305 25.359 5.211 1 60.75 80 THR B C 1
ATOM 3071 O O . THR B 1 80 ? 1.38 25.625 4.668 1 60.75 80 THR B O 1
ATOM 3074 N N . ILE B 1 81 ? -0.081 24.234 5.785 1 69.69 81 ILE B N 1
ATOM 3075 C CA . ILE B 1 81 ? 1.021 23.281 5.785 1 69.69 81 ILE B CA 1
ATOM 3076 C C . ILE B 1 81 ? 1.271 22.781 4.363 1 69.69 81 ILE B C 1
ATOM 3078 O O . ILE B 1 81 ? 0.338 22.375 3.672 1 69.69 81 ILE B O 1
ATOM 3082 N N . ASN B 1 82 ? 2.525 22.969 4.031 1 86.12 82 ASN B N 1
ATOM 3083 C CA . ASN B 1 82 ? 2.908 22.438 2.723 1 86.12 82 ASN B CA 1
ATOM 3084 C C . ASN B 1 82 ? 2.848 20.922 2.688 1 86.12 82 ASN B C 1
ATOM 3086 O O . ASN B 1 82 ? 3.031 20.266 3.715 1 86.12 82 ASN B O 1
ATOM 3090 N N . THR B 1 83 ? 2.439 20.375 1.626 1 92.31 83 THR B N 1
ATOM 3091 C CA . THR B 1 83 ? 2.234 18.953 1.41 1 92.31 83 THR B CA 1
ATOM 3092 C C . THR B 1 83 ? 3.469 18.156 1.829 1 92.31 83 THR B C 1
ATOM 3094 O O . THR B 1 83 ? 3.354 17.125 2.48 1 92.31 83 THR B O 1
ATOM 3097 N N . ASN B 1 84 ? 4.621 18.672 1.562 1 95.25 84 ASN B N 1
ATOM 3098 C CA . ASN B 1 84 ? 5.848 17.953 1.899 1 95.25 84 ASN B CA 1
ATOM 3099 C C . ASN B 1 84 ? 6.035 17.844 3.41 1 95.25 84 ASN B C 1
ATOM 3101 O O . ASN B 1 84 ? 6.438 16.797 3.912 1 95.25 84 ASN B O 1
ATOM 3105 N N . SER B 1 85 ? 5.727 18.875 4.102 1 91.44 85 SER B N 1
ATOM 3106 C CA . SER B 1 85 ? 5.852 18.844 5.555 1 91.44 85 SER B CA 1
ATOM 3107 C C . SER B 1 85 ? 4.852 17.859 6.168 1 91.44 85 SER B C 1
ATOM 3109 O O . SER B 1 85 ? 5.18 17.141 7.109 1 91.44 85 SER B O 1
ATOM 3111 N N . LEU B 1 86 ? 3.703 17.922 5.621 1 92.88 86 LEU B N 1
ATOM 3112 C CA . LEU B 1 86 ? 2.666 17 6.07 1 92.88 86 LEU B CA 1
ATOM 3113 C C . LEU B 1 86 ? 3.107 15.555 5.887 1 92.88 86 LEU B C 1
ATOM 3115 O O . LEU B 1 86 ? 3.006 14.75 6.812 1 92.88 86 LEU B O 1
ATOM 3119 N N . LEU B 1 87 ? 3.65 15.258 4.746 1 94.94 87 LEU B N 1
ATOM 3120 C CA . LEU B 1 87 ? 4.059 13.898 4.414 1 94.94 87 LEU B CA 1
ATOM 3121 C C . LEU B 1 87 ? 5.289 13.484 5.211 1 94.94 87 LEU B C 1
ATOM 3123 O O . LEU B 1 87 ? 5.43 12.328 5.602 1 94.94 87 LEU B O 1
ATOM 3127 N N . GLN B 1 88 ? 6.148 14.422 5.422 1 93.81 88 GLN B N 1
ATOM 3128 C CA . GLN B 1 88 ? 7.332 14.148 6.227 1 93.81 88 GLN B CA 1
ATOM 3129 C C . GLN B 1 88 ? 6.953 13.711 7.637 1 93.81 88 GLN B C 1
ATOM 3131 O O . GLN B 1 88 ? 7.582 12.82 8.211 1 93.81 88 GLN B O 1
ATOM 3136 N N . LYS B 1 89 ? 5.941 14.336 8.141 1 91.62 89 LYS B N 1
ATOM 3137 C CA . LYS B 1 89 ? 5.504 14.008 9.492 1 91.62 89 LYS B CA 1
ATOM 3138 C C . LYS B 1 89 ? 4.812 12.648 9.531 1 91.62 89 LYS B C 1
ATOM 3140 O O . LYS B 1 89 ? 4.879 11.938 10.539 1 91.62 89 LYS B O 1
ATOM 3145 N N . ALA B 1 90 ? 4.227 12.273 8.469 1 93.12 90 ALA B N 1
ATOM 3146 C CA . ALA B 1 90 ? 3.422 11.062 8.438 1 93.12 90 ALA B CA 1
ATOM 3147 C C . ALA B 1 90 ? 4.238 9.875 7.926 1 93.12 90 ALA B C 1
ATOM 3149 O O . ALA B 1 90 ? 3.711 8.773 7.773 1 93.12 90 ALA B O 1
ATOM 3150 N N . SER B 1 91 ? 5.516 10.055 7.613 1 94.94 91 SER B N 1
ATOM 3151 C CA . SER B 1 91 ? 6.328 9.016 6.996 1 94.94 91 SER B CA 1
ATOM 3152 C C . SER B 1 91 ? 7.684 8.883 7.688 1 94.94 91 SER B C 1
ATOM 3154 O O . SER B 1 91 ? 8.047 9.727 8.516 1 94.94 91 SER B O 1
ATOM 3156 N N . GLY B 1 92 ? 8.352 7.809 7.379 1 94.94 92 GLY B N 1
ATOM 3157 C CA . GLY B 1 92 ? 9.75 7.734 7.777 1 94.94 92 GLY B CA 1
ATOM 3158 C C . GLY B 1 92 ? 10.625 8.75 7.07 1 94.94 92 GLY B C 1
ATOM 3159 O O . GLY B 1 92 ? 10.211 9.352 6.078 1 94.94 92 GLY B O 1
ATOM 3160 N N . TYR B 1 93 ? 11.836 8.914 7.566 1 96.81 93 TYR B N 1
ATOM 3161 C CA . TYR B 1 93 ? 12.742 9.883 6.973 1 96.81 93 TYR B CA 1
ATOM 3162 C C . TYR B 1 93 ? 13.062 9.516 5.527 1 96.81 93 TYR B C 1
ATOM 3164 O O . TYR B 1 93 ? 13.344 8.359 5.219 1 96.81 93 TYR B O 1
ATOM 3172 N N . SER B 1 94 ? 13.023 10.477 4.68 1 97.94 94 SER B N 1
ATOM 3173 C CA . SER B 1 94 ? 13.477 10.398 3.295 1 97.94 94 SER B CA 1
ATOM 3174 C C . SER B 1 94 ? 13.891 11.766 2.77 1 97.94 94 SER B C 1
ATOM 3176 O O . SER B 1 94 ? 13.141 12.734 2.877 1 97.94 94 SER B O 1
ATOM 3178 N N . PRO B 1 95 ? 15.086 11.844 2.201 1 98.31 95 PRO B N 1
ATOM 3179 C CA . PRO B 1 95 ? 15.508 13.133 1.637 1 98.31 95 PRO B CA 1
ATOM 3180 C C . PRO B 1 95 ? 14.656 13.555 0.441 1 98.31 95 PRO B C 1
ATOM 3182 O O . PRO B 1 95 ? 14.75 14.695 -0.016 1 98.31 95 PRO B O 1
ATOM 3185 N N . VAL B 1 96 ? 13.852 12.664 -0.067 1 98.25 96 VAL B N 1
ATOM 3186 C CA . VAL B 1 96 ? 13.008 12.977 -1.213 1 98.25 96 VAL B CA 1
ATOM 3187 C C . VAL B 1 96 ? 12.039 14.102 -0.849 1 98.25 96 VAL B C 1
ATOM 3189 O O . VAL B 1 96 ? 11.695 14.93 -1.695 1 98.25 96 VAL B O 1
ATOM 3192 N N . PHE B 1 97 ? 11.648 14.164 0.372 1 97.31 97 PHE B N 1
ATOM 3193 C CA . PHE B 1 97 ? 10.711 15.188 0.811 1 97.31 97 PHE B CA 1
ATOM 3194 C C . PHE B 1 97 ? 11.328 16.578 0.684 1 97.31 97 PHE B C 1
ATOM 3196 O O . PHE B 1 97 ? 10.617 17.578 0.598 1 97.31 97 PHE B O 1
ATOM 3203 N N . ASP B 1 98 ? 12.648 16.688 0.644 1 96.56 98 ASP B N 1
ATOM 3204 C CA . ASP B 1 98 ? 13.344 17.953 0.497 1 96.56 98 ASP B CA 1
ATOM 3205 C C . ASP B 1 98 ? 13.688 18.234 -0.966 1 96.56 98 ASP B C 1
ATOM 3207 O O . ASP B 1 98 ? 13.969 19.375 -1.343 1 96.56 98 ASP B O 1
ATOM 3211 N N . ARG B 1 99 ? 13.641 17.203 -1.733 1 97.56 99 ARG B N 1
ATOM 3212 C CA . ARG B 1 99 ? 14.172 17.328 -3.084 1 97.56 99 ARG B CA 1
ATOM 3213 C C . ARG B 1 99 ? 13.055 17.391 -4.117 1 97.56 99 ARG B C 1
ATOM 3215 O O . ARG B 1 99 ? 13.273 17.812 -5.254 1 97.56 99 ARG B O 1
ATOM 3222 N N . TYR B 1 100 ? 11.906 16.938 -3.748 1 97.69 100 TYR B N 1
ATOM 3223 C CA . TYR B 1 100 ? 10.758 16.875 -4.645 1 97.69 100 TYR B CA 1
ATOM 3224 C C . TYR B 1 100 ? 9.516 17.484 -3.988 1 97.69 100 TYR B C 1
ATOM 3226 O O . TYR B 1 100 ? 9.273 17.266 -2.801 1 97.69 100 TYR B O 1
ATOM 3234 N N . THR B 1 101 ? 8.805 18.281 -4.773 1 97.06 101 THR B N 1
ATOM 3235 C CA . THR B 1 101 ? 7.566 18.875 -4.27 1 97.06 101 THR B CA 1
ATOM 3236 C C . THR B 1 101 ? 6.375 17.969 -4.586 1 97.06 101 THR B C 1
ATOM 3238 O O . THR B 1 101 ? 5.988 17.844 -5.746 1 97.06 101 THR B O 1
ATOM 3241 N N . PHE B 1 102 ? 5.789 17.484 -3.518 1 97.12 102 PHE B N 1
ATOM 3242 C CA . PHE B 1 102 ? 4.645 16.594 -3.658 1 97.12 102 PHE B CA 1
ATOM 3243 C C . PHE B 1 102 ? 3.354 17.391 -3.805 1 97.12 102 PHE B C 1
ATOM 3245 O O . PHE B 1 102 ? 3.256 18.516 -3.314 1 97.12 102 PHE B O 1
ATOM 3252 N N . SER B 1 103 ? 2.398 16.797 -4.492 1 95.94 103 SER B N 1
ATOM 3253 C CA . SER B 1 103 ? 1.026 17.281 -4.555 1 95.94 103 SER B CA 1
ATOM 3254 C C . SER B 1 103 ? 0.025 16.141 -4.449 1 95.94 103 SER B C 1
ATOM 3256 O O . SER B 1 103 ? 0.323 15.008 -4.84 1 95.94 103 SER B O 1
ATOM 3258 N N . PHE B 1 104 ? -1.094 16.453 -3.822 1 95.94 104 PHE B N 1
ATOM 3259 C CA . PHE B 1 104 ? -2.195 15.5 -3.793 1 95.94 104 PHE B CA 1
ATOM 3260 C C . PHE B 1 104 ? -3.109 15.695 -4.996 1 95.94 104 PHE B C 1
ATOM 3262 O O . PHE B 1 104 ? -3.262 16.812 -5.496 1 95.94 104 PHE B O 1
ATOM 3269 N N . GLU B 1 105 ? -3.648 14.578 -5.414 1 96.5 105 GLU B N 1
ATOM 3270 C CA . GLU B 1 105 ? -4.648 14.609 -6.477 1 96.5 105 GLU B CA 1
ATOM 3271 C C . GLU B 1 105 ? -5.812 13.672 -6.168 1 96.5 105 GLU B C 1
ATOM 3273 O O . GLU B 1 105 ? -5.625 12.633 -5.535 1 96.5 105 GLU B O 1
ATOM 3278 N N . LYS B 1 106 ? -6.965 14.102 -6.586 1 95.38 106 LYS B N 1
ATOM 3279 C CA . LYS B 1 106 ? -8.109 13.203 -6.551 1 95.38 106 LYS B CA 1
ATOM 3280 C C . LYS B 1 106 ? -8.109 12.258 -7.75 1 95.38 106 LYS B C 1
ATOM 3282 O O . LYS B 1 106 ? -8.055 12.703 -8.898 1 95.38 106 LYS B O 1
ATOM 3287 N N . VAL B 1 107 ? -8.094 11 -7.457 1 96.31 107 VAL B N 1
ATOM 3288 C CA . VAL B 1 107 ? -8.047 9.992 -8.508 1 96.31 107 VAL B CA 1
ATOM 3289 C C . VAL B 1 107 ? -9.242 9.047 -8.367 1 96.31 107 VAL B C 1
ATOM 3291 O O . VAL B 1 107 ? -9.531 8.562 -7.273 1 96.31 107 VAL B O 1
ATOM 3294 N N . PHE B 1 108 ? -9.953 8.852 -9.5 1 95.06 108 PHE B N 1
ATOM 3295 C CA . PHE B 1 108 ? -10.984 7.82 -9.516 1 95.06 108 PHE B CA 1
ATOM 3296 C C . PHE B 1 108 ? -10.383 6.469 -9.891 1 95.06 108 PHE B C 1
ATOM 3298 O O . PHE B 1 108 ? -9.961 6.273 -11.031 1 95.06 108 PHE B O 1
ATOM 3305 N N . HIS B 1 109 ? -10.352 5.582 -8.945 1 94.62 109 HIS B N 1
ATOM 3306 C CA . HIS B 1 109 ? -9.859 4.23 -9.195 1 94.62 109 HIS B CA 1
ATOM 3307 C C . HIS B 1 109 ? -10.977 3.33 -9.719 1 94.62 109 HIS B C 1
ATOM 3309 O O . HIS B 1 109 ? -11.977 3.111 -9.031 1 94.62 109 HIS B O 1
ATOM 3315 N N . LYS B 1 110 ? -10.75 2.85 -10.906 1 92.75 110 LYS B N 1
ATOM 3316 C CA . LYS B 1 110 ? -11.625 1.812 -11.445 1 92.75 110 LYS B CA 1
ATOM 3317 C C . LYS B 1 110 ? -11.125 0.421 -11.055 1 92.75 110 LYS B C 1
ATOM 3319 O O . LYS B 1 110 ? -9.984 0.061 -11.344 1 92.75 110 LYS B O 1
ATOM 3324 N N . ASN B 1 111 ? -11.969 -0.339 -10.359 1 90.25 111 ASN B N 1
ATOM 3325 C CA . ASN B 1 111 ? -11.516 -1.66 -9.938 1 90.25 111 ASN B CA 1
ATOM 3326 C C . ASN B 1 111 ? -12.656 -2.672 -9.93 1 90.25 111 ASN B C 1
ATOM 3328 O O . ASN B 1 111 ? -12.812 -3.428 -8.969 1 90.25 111 ASN B O 1
ATOM 3332 N N . GLU B 1 112 ? -13.414 -2.656 -10.992 1 87.12 112 GLU B N 1
ATOM 3333 C CA . GLU B 1 112 ? -14.438 -3.68 -11.18 1 87.12 112 GLU B CA 1
ATOM 3334 C C . GLU B 1 112 ? -13.812 -5.055 -11.383 1 87.12 112 GLU B C 1
ATOM 3336 O O . GLU B 1 112 ? -12.641 -5.16 -11.75 1 87.12 112 GLU B O 1
ATOM 3341 N N . LEU B 1 113 ? -14.539 -6.047 -11.125 1 84.56 113 LEU B N 1
ATOM 3342 C CA . LEU B 1 113 ? -14.008 -7.398 -11.242 1 84.56 113 LEU B CA 1
ATOM 3343 C C . LEU B 1 113 ? -13.555 -7.684 -12.672 1 84.56 113 LEU B C 1
ATOM 3345 O O . LEU B 1 113 ? -12.461 -8.211 -12.883 1 84.56 113 LEU B O 1
ATOM 3349 N N . LEU B 1 114 ? -14.391 -7.293 -13.633 1 83.5 114 LEU B N 1
ATOM 3350 C CA . LEU B 1 114 ? -13.992 -7.434 -15.023 1 83.5 114 LEU B CA 1
ATOM 3351 C C . LEU B 1 114 ? -13.453 -6.117 -15.57 1 83.5 114 LEU B C 1
ATOM 3353 O O . LEU B 1 114 ? -14.008 -5.051 -15.297 1 83.5 114 LEU B O 1
ATOM 3357 N N . SER B 1 115 ? -12.336 -6.238 -16.219 1 87.75 115 SER B N 1
ATOM 3358 C CA . SER B 1 115 ? -11.703 -5.031 -16.75 1 87.75 115 SER B CA 1
ATOM 3359 C C . SER B 1 115 ? -10.922 -5.332 -18.016 1 87.75 115 SER B C 1
ATOM 3361 O O . SER B 1 115 ? -10.297 -6.387 -18.125 1 87.75 115 SER B O 1
ATOM 3363 N N . ASP B 1 116 ? -10.969 -4.328 -18.891 1 87.94 116 ASP B N 1
ATOM 3364 C CA . ASP B 1 116 ? -10.188 -4.449 -20.109 1 87.94 116 ASP B CA 1
ATOM 3365 C C . ASP B 1 116 ? -8.891 -3.646 -20.016 1 87.94 116 ASP B C 1
ATOM 3367 O O . ASP B 1 116 ? -8.203 -3.443 -21.031 1 87.94 116 ASP B O 1
ATOM 3371 N N . ASP B 1 117 ? -8.586 -3.225 -18.875 1 93.44 117 ASP B N 1
ATOM 3372 C CA . ASP B 1 117 ? -7.336 -2.506 -18.672 1 93.44 117 ASP B CA 1
ATOM 3373 C C . ASP B 1 117 ? -6.137 -3.369 -19.047 1 93.44 117 ASP B C 1
ATOM 3375 O O . ASP B 1 117 ? -6.105 -4.562 -18.734 1 93.44 117 ASP B O 1
ATOM 3379 N N . VAL B 1 118 ? -5.152 -2.797 -19.672 1 96.75 118 VAL B N 1
ATOM 3380 C CA . VAL B 1 118 ? -3.986 -3.512 -20.172 1 96.75 118 VAL B CA 1
ATOM 3381 C C . VAL B 1 118 ? -3.264 -4.203 -19.016 1 96.75 118 VAL B C 1
ATOM 3383 O O . VAL B 1 118 ? -2.715 -5.293 -19.188 1 96.75 118 VAL B O 1
ATOM 3386 N N . LEU B 1 119 ? -3.279 -3.625 -17.828 1 97 119 LEU B N 1
ATOM 3387 C CA . LEU B 1 119 ? -2.57 -4.176 -16.688 1 97 119 LEU B CA 1
ATOM 3388 C C . LEU B 1 119 ? -3.338 -5.344 -16.078 1 97 119 LEU B C 1
ATOM 3390 O O . LEU B 1 119 ? -2.811 -6.066 -15.234 1 97 119 LEU B O 1
ATOM 3394 N N . ARG B 1 120 ? -4.578 -5.594 -16.578 1 95.5 120 ARG B N 1
ATOM 3395 C CA . ARG B 1 120 ? -5.453 -6.617 -16.031 1 95.5 120 ARG B CA 1
ATOM 3396 C C . ARG B 1 120 ? -5.582 -7.805 -16.984 1 95.5 120 ARG B C 1
ATOM 3398 O O . ARG B 1 120 ? -6.402 -8.695 -16.75 1 95.5 120 ARG B O 1
ATOM 3405 N N . GLN B 1 121 ? -4.738 -7.773 -18 1 95.19 121 GLN B N 1
ATOM 3406 C CA . GLN B 1 121 ? -4.832 -8.836 -19 1 95.19 121 GLN B CA 1
ATOM 3407 C C . GLN B 1 121 ? -3.805 -9.93 -18.734 1 95.19 121 GLN B C 1
ATOM 3409 O O . GLN B 1 121 ? -2.787 -9.695 -18.078 1 95.19 121 GLN B O 1
ATOM 3414 N N . ARG B 1 122 ? -4.191 -11.133 -19.25 1 95.19 122 ARG B N 1
ATOM 3415 C CA . ARG B 1 122 ? -3.229 -12.227 -19.25 1 95.19 122 ARG B CA 1
ATOM 3416 C C . ARG B 1 122 ? -2.008 -11.891 -20.094 1 95.19 122 ARG B C 1
ATOM 3418 O O . ARG B 1 122 ? -2.025 -10.922 -20.859 1 95.19 122 ARG B O 1
ATOM 3425 N N . PRO B 1 123 ? -0.952 -12.695 -19.969 1 96.81 123 PRO B N 1
ATOM 3426 C CA . PRO B 1 123 ? 0.303 -12.336 -20.625 1 96.81 123 PRO B CA 1
ATOM 3427 C C . PRO B 1 123 ? 0.14 -12.148 -22.141 1 96.81 123 PRO B C 1
ATOM 3429 O O . PRO B 1 123 ? -0.387 -13.031 -22.812 1 96.81 123 PRO B O 1
ATOM 3432 N N . ASN B 1 124 ? 0.49 -11.047 -22.641 1 97.19 124 ASN B N 1
ATOM 3433 C CA . ASN B 1 124 ? 0.651 -10.672 -24.047 1 97.19 124 ASN B CA 1
ATOM 3434 C C . ASN B 1 124 ? 1.646 -9.523 -24.203 1 97.19 124 ASN B C 1
ATOM 3436 O O . ASN B 1 124 ? 2.115 -8.961 -23.219 1 97.19 124 ASN B O 1
ATOM 3440 N N . ASN B 1 125 ? 1.998 -9.156 -25.344 1 97.62 125 ASN B N 1
ATOM 3441 C CA . ASN B 1 125 ? 3.064 -8.18 -25.578 1 97.62 125 ASN B CA 1
ATOM 3442 C C . ASN B 1 125 ? 2.729 -6.828 -24.953 1 97.62 125 ASN B C 1
ATOM 3444 O O . ASN B 1 125 ? 3.566 -6.219 -24.297 1 97.62 125 ASN B O 1
ATOM 3448 N N . ALA B 1 126 ? 1.52 -6.383 -25.172 1 98.06 126 ALA B N 1
ATOM 3449 C CA . ALA B 1 126 ? 1.116 -5.074 -24.656 1 98.06 126 ALA B CA 1
ATOM 3450 C C . ALA B 1 126 ? 1.133 -5.051 -23.141 1 98.06 126 ALA B C 1
ATOM 3452 O O . ALA B 1 126 ? 1.604 -4.086 -22.531 1 98.06 126 ALA B O 1
ATOM 3453 N N . THR B 1 127 ? 0.644 -6.109 -22.5 1 98 127 THR B N 1
ATOM 3454 C CA . THR B 1 127 ? 0.608 -6.227 -21.047 1 98 127 THR B CA 1
ATOM 3455 C C . THR B 1 127 ? 2.021 -6.301 -20.484 1 98 127 THR B C 1
ATOM 3457 O O . THR B 1 127 ? 2.324 -5.656 -19.469 1 98 127 THR B O 1
ATOM 3460 N N . GLU B 1 128 ? 2.898 -7.008 -21.172 1 97.94 128 GLU B N 1
ATOM 3461 C CA . GLU B 1 128 ? 4.285 -7.133 -20.719 1 97.94 128 GLU B CA 1
ATOM 3462 C C . GLU B 1 128 ? 5 -5.785 -20.766 1 97.94 128 GLU B C 1
ATOM 3464 O O . GLU B 1 128 ? 5.727 -5.434 -19.828 1 97.94 128 GLU B O 1
ATOM 3469 N N . GLU B 1 129 ? 4.785 -5.098 -21.781 1 98.06 129 GLU B N 1
ATOM 3470 C CA . GLU B 1 129 ? 5.414 -3.787 -21.922 1 98.06 129 GLU B CA 1
ATOM 3471 C C . GLU B 1 129 ? 4.91 -2.82 -20.844 1 98.06 129 GLU B C 1
ATOM 3473 O O . GLU B 1 129 ? 5.691 -2.074 -20.266 1 98.06 129 GLU B O 1
ATOM 3478 N N . ALA B 1 130 ? 3.611 -2.844 -20.609 1 98.31 130 ALA B N 1
ATOM 3479 C CA . ALA B 1 130 ? 3.014 -1.953 -19.609 1 98.31 130 ALA B CA 1
ATOM 3480 C C . ALA B 1 130 ? 3.545 -2.258 -18.219 1 98.31 130 ALA B C 1
ATOM 3482 O O . ALA B 1 130 ? 3.916 -1.344 -17.469 1 98.31 130 ALA B O 1
ATOM 3483 N N . TRP B 1 131 ? 3.609 -3.527 -17.891 1 98.38 131 TRP B N 1
ATOM 3484 C CA . TRP B 1 131 ? 4.102 -3.92 -16.578 1 98.38 131 TRP B CA 1
ATOM 3485 C C . TRP B 1 131 ? 5.594 -3.641 -16.438 1 98.38 131 TRP B C 1
ATOM 3487 O O . TRP B 1 131 ? 6.066 -3.246 -15.375 1 98.38 131 TRP B O 1
ATOM 3497 N N . HIS B 1 132 ? 6.324 -3.865 -17.516 1 96.25 132 HIS B N 1
ATOM 3498 C CA . HIS B 1 132 ? 7.754 -3.588 -17.5 1 96.25 132 HIS B CA 1
ATOM 3499 C C . HIS B 1 132 ? 8.031 -2.117 -17.203 1 96.25 132 HIS B C 1
ATOM 3501 O O . HIS B 1 132 ? 8.883 -1.795 -16.375 1 96.25 132 HIS B O 1
ATOM 3507 N N . GLU B 1 133 ? 7.344 -1.265 -17.797 1 96.06 133 GLU B N 1
ATOM 3508 C CA . GLU B 1 133 ? 7.516 0.169 -17.594 1 96.06 133 GLU B CA 1
ATOM 3509 C C . GLU B 1 133 ? 7.09 0.574 -16.188 1 96.06 133 GLU B C 1
ATOM 3511 O O . GLU B 1 133 ? 7.781 1.345 -15.516 1 96.06 133 GLU B O 1
ATOM 3516 N N . LEU B 1 134 ? 6 0.055 -15.75 1 97.56 134 LEU B N 1
ATOM 3517 C CA . LEU B 1 134 ? 5.43 0.428 -14.453 1 97.56 134 LEU B CA 1
ATOM 3518 C C . LEU B 1 134 ? 6.32 -0.05 -13.312 1 97.56 134 LEU B C 1
ATOM 3520 O O . LEU B 1 134 ? 6.465 0.642 -12.305 1 97.56 134 LEU B O 1
ATOM 3524 N N . SER B 1 135 ? 6.938 -1.21 -13.492 1 97.12 135 SER B N 1
ATOM 3525 C CA . SER B 1 135 ? 7.625 -1.856 -12.383 1 97.12 135 SER B CA 1
ATOM 3526 C C . SER B 1 135 ? 9.133 -1.654 -12.477 1 97.12 135 SER B C 1
ATOM 3528 O O . SER B 1 135 ? 9.898 -2.344 -11.797 1 97.12 135 SER B O 1
ATOM 3530 N N . LYS B 1 136 ? 9.531 -0.762 -13.32 1 94.69 136 LYS B N 1
ATOM 3531 C CA . LYS B 1 136 ? 10.961 -0.451 -13.422 1 94.69 136 LYS B CA 1
ATOM 3532 C C . LYS B 1 136 ? 11.508 0.043 -12.086 1 94.69 136 LYS B C 1
ATOM 3534 O O . LYS B 1 136 ? 10.914 0.92 -11.453 1 94.69 136 LYS B O 1
ATOM 3539 N N . LEU B 1 137 ? 12.602 -0.572 -11.727 1 94.5 137 LEU B N 1
ATOM 3540 C CA . LEU B 1 137 ? 13.273 -0.146 -10.5 1 94.5 137 LEU B CA 1
ATOM 3541 C C . LE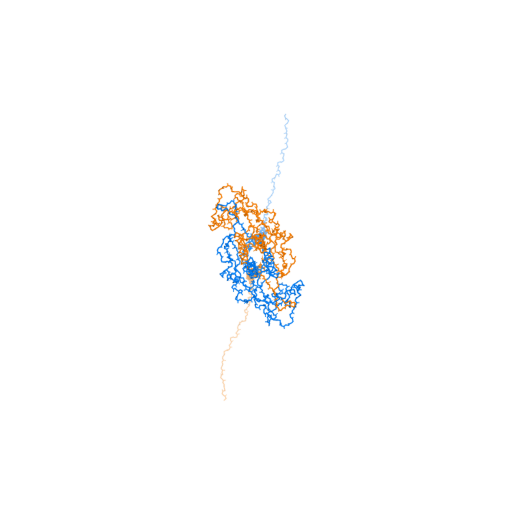U B 1 137 ? 14.148 1.072 -10.758 1 94.5 137 LEU B C 1
ATOM 3543 O O . LEU B 1 137 ? 14.852 1.138 -11.766 1 94.5 137 LEU B O 1
ATOM 3547 N N . SER B 1 138 ? 14.023 2.016 -9.914 1 91.5 138 SER B N 1
ATOM 3548 C CA . SER B 1 138 ? 14.852 3.213 -10.023 1 91.5 138 SER B CA 1
ATOM 3549 C C . SER B 1 138 ? 15.57 3.51 -8.711 1 91.5 138 SER B C 1
ATOM 3551 O O . SER B 1 138 ? 15.023 3.277 -7.629 1 91.5 138 SER B O 1
ATOM 3553 N N . THR B 1 139 ? 16.766 3.994 -8.914 1 97.06 139 THR B N 1
ATOM 3554 C CA . THR B 1 139 ? 17.656 4.273 -7.789 1 97.06 139 THR B CA 1
ATOM 3555 C C . THR B 1 139 ? 18.125 5.727 -7.816 1 97.06 139 THR B C 1
ATOM 3557 O O . THR B 1 139 ? 18.422 6.266 -8.883 1 97.06 139 THR B O 1
ATOM 3560 N N . ILE B 1 140 ? 18.094 6.363 -6.656 1 98.38 140 ILE B N 1
ATOM 3561 C CA . ILE B 1 140 ? 18.672 7.691 -6.52 1 98.38 140 ILE B CA 1
ATOM 3562 C C . ILE B 1 140 ? 19.922 7.617 -5.648 1 98.38 140 ILE B C 1
ATOM 3564 O O . ILE B 1 140 ? 20.219 6.578 -5.055 1 98.38 140 ILE B O 1
ATOM 3568 N N . THR B 1 141 ? 20.641 8.742 -5.645 1 98.56 141 THR B N 1
ATOM 3569 C CA . THR B 1 141 ? 21.797 8.836 -4.758 1 98.56 141 THR B CA 1
ATOM 3570 C C . THR B 1 141 ? 21.469 9.695 -3.537 1 98.56 141 THR B C 1
ATOM 3572 O O . THR B 1 141 ? 20.766 10.703 -3.65 1 98.56 141 THR B O 1
ATOM 3575 N N . ILE B 1 142 ? 21.984 9.273 -2.385 1 98.69 142 ILE B N 1
ATOM 3576 C CA . ILE B 1 142 ? 21.797 10.055 -1.166 1 98.69 142 ILE B CA 1
ATOM 3577 C C . ILE B 1 142 ? 23.141 10.281 -0.478 1 98.69 142 ILE B C 1
ATOM 3579 O O . ILE B 1 142 ? 24.141 9.656 -0.832 1 98.69 142 ILE B O 1
ATOM 3583 N N . SER B 1 143 ? 23.156 11.172 0.477 1 98.56 143 SER B N 1
ATOM 3584 C CA . SER B 1 143 ? 24.406 11.555 1.149 1 98.56 143 SER B CA 1
ATOM 3585 C C . SER B 1 143 ? 24.641 10.688 2.383 1 98.56 143 SER B C 1
ATOM 3587 O O . SER B 1 143 ? 23.75 9.969 2.834 1 98.56 143 SER B O 1
ATOM 3589 N N . ALA B 1 144 ? 25.891 10.797 2.869 1 98.5 144 ALA B N 1
ATOM 3590 C CA . ALA B 1 144 ? 26.219 10.133 4.129 1 98.5 144 ALA B CA 1
ATOM 3591 C C . ALA B 1 144 ? 25.344 10.648 5.266 1 98.5 144 ALA B C 1
ATOM 3593 O O . ALA B 1 144 ? 24.953 9.875 6.152 1 98.5 144 ALA B O 1
ATOM 3594 N N . ASP B 1 145 ? 25.062 11.875 5.23 1 98.31 145 ASP B N 1
ATOM 3595 C CA . ASP B 1 145 ? 24.188 12.453 6.246 1 98.31 145 ASP B CA 1
ATOM 3596 C C . ASP B 1 145 ? 22.797 11.836 6.18 1 98.31 145 ASP B C 1
ATOM 3598 O O . ASP B 1 145 ? 22.188 11.555 7.215 1 98.31 145 ASP B O 1
ATOM 3602 N N . ASP B 1 146 ? 22.297 11.633 4.988 1 98.44 146 ASP B N 1
ATOM 3603 C CA . ASP B 1 146 ? 21.016 10.961 4.82 1 98.44 146 ASP B CA 1
ATOM 3604 C C . ASP B 1 146 ? 21.047 9.555 5.41 1 98.44 146 ASP B C 1
ATOM 3606 O O . ASP B 1 146 ? 20.109 9.141 6.086 1 98.44 146 ASP B O 1
ATOM 3610 N N . VAL B 1 147 ? 22.094 8.797 5.125 1 98.31 147 VAL B N 1
ATOM 3611 C CA . VAL B 1 147 ? 22.25 7.445 5.652 1 98.31 147 VAL B CA 1
ATOM 3612 C C . VAL B 1 147 ? 22.219 7.477 7.176 1 98.31 147 VAL B C 1
ATOM 3614 O O . VAL B 1 147 ? 21.562 6.652 7.809 1 98.31 147 VAL B O 1
ATOM 3617 N N . ARG B 1 148 ? 22.875 8.438 7.785 1 97.88 148 ARG B N 1
ATOM 3618 C CA . ARG B 1 148 ? 22.891 8.578 9.242 1 97.88 148 ARG B CA 1
ATOM 3619 C C . ARG B 1 148 ? 21.5 8.891 9.773 1 97.88 148 ARG B C 1
ATOM 3621 O O . ARG B 1 148 ? 21.094 8.375 10.82 1 97.88 148 ARG B O 1
ATOM 3628 N N . LYS B 1 149 ? 20.781 9.703 9.07 1 97.06 149 LYS B N 1
ATOM 3629 C CA . LYS B 1 149 ? 19.422 10.055 9.484 1 97.06 149 LYS B CA 1
ATOM 3630 C C . LYS B 1 149 ? 18.5 8.852 9.422 1 97.06 149 LYS B C 1
ATOM 3632 O O . LYS B 1 149 ? 17.453 8.828 10.086 1 97.06 149 LYS B O 1
ATOM 3637 N N . LEU B 1 150 ? 18.875 7.879 8.617 1 96.44 150 LEU B N 1
ATOM 3638 C CA . LEU B 1 150 ? 18.109 6.633 8.539 1 96.44 150 LEU B CA 1
ATOM 3639 C C . LEU B 1 150 ? 18.516 5.684 9.664 1 96.44 150 LEU B C 1
ATOM 3641 O O . LEU B 1 150 ? 18 4.566 9.758 1 96.44 150 LEU B O 1
ATOM 3645 N N . GLY B 1 151 ? 19.422 6.117 10.477 1 94.25 151 GLY B N 1
ATOM 3646 C CA . GLY B 1 151 ? 19.875 5.309 11.594 1 94.25 151 GLY B CA 1
ATOM 3647 C C . GLY B 1 151 ? 20.922 4.281 11.195 1 94.25 151 GLY B C 1
ATOM 3648 O O . GLY B 1 151 ? 21.125 3.287 11.898 1 94.25 151 GLY B O 1
ATOM 3649 N N . GLN B 1 152 ? 21.516 4.508 10.047 1 95.94 152 GLN B N 1
ATOM 3650 C CA . GLN B 1 152 ? 22.516 3.551 9.555 1 95.94 152 GLN B CA 1
ATOM 3651 C C . GLN B 1 152 ? 23.906 4.164 9.539 1 95.94 152 GLN B C 1
ATOM 3653 O O . GLN B 1 152 ? 24.047 5.387 9.609 1 95.94 152 GLN B O 1
ATOM 3658 N N . ASP B 1 153 ? 24.891 3.279 9.539 1 97.06 153 ASP B N 1
ATOM 3659 C CA . ASP B 1 153 ? 26.281 3.689 9.477 1 97.06 153 ASP B CA 1
ATOM 3660 C C . ASP B 1 153 ? 26.797 3.707 8.039 1 97.06 153 ASP B C 1
ATOM 3662 O O . ASP B 1 153 ? 26.953 2.652 7.418 1 97.06 153 ASP B O 1
ATOM 3666 N N . PRO B 1 154 ? 27.172 4.867 7.578 1 97.69 154 PRO B N 1
ATOM 3667 C CA . PRO B 1 154 ? 27.625 4.945 6.188 1 97.69 154 PRO B CA 1
ATOM 3668 C C . PRO B 1 154 ? 28.797 4.012 5.902 1 97.69 154 PRO B C 1
ATOM 3670 O O . PRO B 1 154 ? 28.953 3.527 4.777 1 97.69 154 PRO B O 1
ATOM 3673 N N . ALA B 1 155 ? 29.562 3.717 6.879 1 96.69 155 ALA B N 1
ATOM 3674 C CA . ALA B 1 155 ? 30.734 2.859 6.688 1 96.69 155 ALA B CA 1
ATOM 3675 C C . ALA B 1 155 ? 30.312 1.427 6.371 1 96.69 155 ALA B C 1
ATOM 3677 O O . ALA B 1 155 ? 31.125 0.631 5.887 1 96.69 155 ALA B O 1
ATOM 3678 N N . LYS B 1 156 ? 29.062 1.12 6.578 1 97.25 156 LYS B N 1
ATOM 3679 C CA . LYS B 1 156 ? 28.594 -0.257 6.414 1 97.25 156 LYS B CA 1
ATOM 3680 C C . LYS B 1 156 ? 27.625 -0.378 5.25 1 97.25 156 LYS B C 1
ATOM 3682 O O . LYS B 1 156 ? 26.969 -1.411 5.086 1 97.25 156 LYS B O 1
ATOM 3687 N N . ILE B 1 157 ? 27.453 0.672 4.539 1 97.88 157 ILE B N 1
ATOM 3688 C CA . ILE B 1 157 ? 26.516 0.719 3.42 1 97.88 157 ILE B CA 1
ATOM 3689 C C . ILE B 1 157 ? 27.297 0.797 2.104 1 97.88 157 ILE B C 1
ATOM 3691 O O . ILE B 1 157 ? 28.312 1.471 2.02 1 97.88 157 ILE B O 1
ATOM 3695 N N . THR B 1 158 ? 26.812 0.106 1.106 1 97.88 158 THR B N 1
ATOM 3696 C CA . THR B 1 158 ? 27.422 0.168 -0.218 1 97.88 158 THR B CA 1
ATOM 3697 C C . THR B 1 158 ? 27.344 1.585 -0.781 1 97.88 158 THR B C 1
ATOM 3699 O O . THR B 1 158 ? 26.25 2.158 -0.892 1 97.88 158 THR B O 1
ATOM 3702 N N . HIS B 1 159 ? 28.5 2.143 -1.086 1 97.75 159 HIS B N 1
ATOM 3703 C CA . HIS B 1 159 ? 28.547 3.486 -1.651 1 97.75 159 HIS B CA 1
ATOM 3704 C C . HIS B 1 159 ? 28.734 3.443 -3.164 1 97.75 159 HIS B C 1
ATOM 3706 O O . HIS B 1 159 ? 29.016 2.381 -3.729 1 97.75 159 HIS B O 1
ATOM 3712 N N . MET B 1 160 ? 28.531 4.609 -3.826 1 97.44 160 MET B N 1
ATOM 3713 C CA . MET B 1 160 ? 28.766 4.746 -5.262 1 97.44 160 MET B CA 1
ATOM 3714 C C . MET B 1 160 ? 30.234 4.504 -5.59 1 97.44 160 MET B C 1
ATOM 3716 O O . MET B 1 160 ? 31.125 4.945 -4.859 1 97.44 160 MET B O 1
ATOM 3720 N N . PRO B 1 161 ? 30.438 3.732 -6.707 1 95.75 161 PRO B N 1
ATOM 3721 C CA . PRO B 1 161 ? 31.844 3.539 -7.086 1 95.75 161 PRO B CA 1
ATOM 3722 C C . PRO B 1 161 ? 32.594 4.855 -7.219 1 95.75 161 PRO B C 1
ATOM 3724 O O . PRO B 1 161 ? 32.125 5.781 -7.883 1 95.75 161 PRO B O 1
ATOM 3727 N N . GLY B 1 162 ? 33.719 4.914 -6.527 1 94.81 162 GLY B N 1
ATOM 3728 C CA . GLY B 1 162 ? 34.594 6.07 -6.621 1 94.81 162 GLY B CA 1
ATOM 3729 C C . GLY B 1 162 ? 34.156 7.223 -5.738 1 94.81 162 GLY B C 1
ATOM 3730 O O . GLY B 1 162 ? 34.812 8.258 -5.688 1 94.81 162 GLY B O 1
ATOM 3731 N N . ASP B 1 163 ? 33.031 7.105 -5.062 1 95.56 163 ASP B N 1
ATOM 3732 C CA . ASP B 1 163 ? 32.531 8.18 -4.195 1 95.56 163 ASP B CA 1
ATOM 3733 C C . ASP B 1 163 ? 32.031 7.617 -2.877 1 95.56 163 ASP B C 1
ATOM 3735 O O . ASP B 1 163 ? 30.828 7.328 -2.75 1 95.56 163 ASP B O 1
ATOM 3739 N N . PRO B 1 164 ? 32.812 7.621 -1.869 1 94.44 164 PRO B N 1
ATOM 3740 C CA . PRO B 1 164 ? 32.438 7.016 -0.589 1 94.44 164 PRO B CA 1
ATOM 3741 C C . PRO B 1 164 ? 31.406 7.852 0.177 1 94.44 164 PRO B C 1
ATOM 3743 O O . PRO B 1 164 ? 30.906 7.422 1.223 1 94.44 164 PRO B O 1
ATOM 3746 N N . ASN B 1 165 ? 31.016 8.977 -0.336 1 95.5 165 ASN B N 1
ATOM 3747 C CA . ASN B 1 165 ? 30.062 9.828 0.364 1 95.5 165 ASN B CA 1
ATOM 3748 C C . ASN B 1 165 ? 28.719 9.859 -0.354 1 95.5 165 ASN B C 1
ATOM 3750 O O . ASN B 1 165 ? 27.844 10.648 0.002 1 95.5 165 ASN B O 1
ATOM 3754 N N . SER B 1 166 ? 28.609 9.023 -1.344 1 98 166 SER B N 1
ATOM 3755 C CA . SER B 1 166 ? 27.375 8.906 -2.111 1 98 166 SER B CA 1
ATOM 3756 C C . SER B 1 166 ? 26.859 7.473 -2.135 1 98 166 SER B C 1
ATOM 3758 O O . SER B 1 166 ? 27.641 6.539 -2.354 1 98 166 SER B O 1
ATOM 3760 N N . PHE B 1 167 ? 25.578 7.336 -1.892 1 98.69 167 PHE B N 1
ATOM 3761 C CA . PHE B 1 167 ? 25.016 6 -1.694 1 98.69 167 PHE B CA 1
ATOM 3762 C C . PHE B 1 167 ? 23.812 5.777 -2.588 1 98.69 167 PHE B C 1
ATOM 3764 O O . PHE B 1 167 ? 22.938 6.645 -2.686 1 98.69 167 PHE B O 1
ATOM 3771 N N . PRO B 1 168 ? 23.75 4.59 -3.273 1 98.62 168 PRO B N 1
ATOM 3772 C CA . PRO B 1 168 ? 22.531 4.258 -4.008 1 98.62 168 PRO B CA 1
ATOM 3773 C C . PRO B 1 168 ? 21.359 3.889 -3.088 1 98.62 168 PRO B C 1
ATOM 3775 O O . PRO B 1 168 ? 21.562 3.207 -2.08 1 98.62 168 PRO B O 1
ATOM 3778 N N . ALA B 1 169 ? 20.188 4.379 -3.375 1 98.5 169 ALA B N 1
ATOM 3779 C CA . ALA B 1 169 ? 18.984 4.094 -2.605 1 98.5 169 ALA B CA 1
ATOM 3780 C C . ALA B 1 169 ? 17.781 3.873 -3.525 1 98.5 169 ALA B C 1
ATOM 3782 O O . ALA B 1 169 ? 17.5 4.703 -4.391 1 98.5 169 ALA B O 1
ATOM 3783 N N . MET B 1 170 ? 17.156 2.746 -3.324 1 97.62 170 MET B N 1
ATOM 3784 C CA . MET B 1 170 ? 15.938 2.424 -4.074 1 97.62 170 MET B CA 1
ATOM 3785 C C . MET B 1 170 ? 14.695 2.898 -3.328 1 97.62 170 MET B C 1
ATOM 3787 O O . MET B 1 170 ? 14.633 2.816 -2.1 1 97.62 170 MET B O 1
ATOM 3791 N N . LEU B 1 171 ? 13.734 3.355 -4.066 1 96.81 171 LEU B N 1
ATOM 3792 C CA . LEU B 1 171 ? 12.5 3.812 -3.436 1 96.81 171 LEU B CA 1
ATOM 3793 C C . LEU B 1 171 ? 11.547 2.643 -3.184 1 96.81 171 LEU B C 1
ATOM 3795 O O . LEU B 1 171 ? 11.406 1.763 -4.035 1 96.81 171 LEU B O 1
ATOM 3799 N N . SER B 1 172 ? 10.852 2.732 -2.07 1 97.12 172 SER B N 1
ATOM 3800 C CA . SER B 1 172 ? 9.93 1.68 -1.661 1 97.12 172 SER B CA 1
ATOM 3801 C C . SER B 1 172 ? 8.828 1.473 -2.699 1 97.12 172 SER B C 1
ATOM 3803 O O . SER B 1 172 ? 8.461 0.336 -2.998 1 97.12 172 SER B O 1
ATOM 3805 N N . VAL B 1 173 ? 8.305 2.521 -3.289 1 98.12 173 VAL B N 1
ATOM 3806 C CA . VAL B 1 173 ? 7.195 2.391 -4.23 1 98.12 173 VAL B CA 1
ATOM 3807 C C . VAL B 1 173 ? 7.648 1.604 -5.457 1 98.12 173 VAL B C 1
ATOM 3809 O O . VAL B 1 173 ? 6.887 0.801 -6.004 1 98.12 173 VAL B O 1
ATOM 3812 N N . THR B 1 174 ? 8.867 1.816 -5.934 1 97.56 174 THR B N 1
ATOM 3813 C CA . THR B 1 174 ? 9.328 1.078 -7.102 1 97.56 174 THR B CA 1
ATOM 3814 C C . THR B 1 174 ? 9.5 -0.403 -6.777 1 97.56 174 THR B C 1
ATOM 3816 O O . THR B 1 174 ? 9.18 -1.266 -7.598 1 97.56 174 THR B O 1
ATOM 3819 N N . HIS B 1 175 ? 9.961 -0.663 -5.582 1 97.44 175 HIS B N 1
ATOM 3820 C CA . HIS B 1 175 ? 10.086 -2.059 -5.176 1 97.44 175 HIS B CA 1
ATOM 3821 C C . HIS B 1 175 ? 8.711 -2.705 -5.012 1 97.44 175 HIS B C 1
ATOM 3823 O O . HIS B 1 175 ? 8.531 -3.873 -5.367 1 97.44 175 HIS B O 1
ATOM 3829 N N . GLN B 1 176 ? 7.742 -1.974 -4.43 1 98.44 176 GLN B N 1
ATOM 3830 C CA . GLN B 1 176 ? 6.379 -2.486 -4.324 1 98.44 176 GLN B CA 1
ATOM 3831 C C . GLN B 1 176 ? 5.832 -2.891 -5.688 1 98.44 176 GLN B C 1
ATOM 3833 O O . GLN B 1 176 ? 5.309 -3.994 -5.852 1 98.44 176 GLN B O 1
ATOM 3838 N N . LEU B 1 177 ? 6.02 -2.031 -6.637 1 98.69 177 LEU B N 1
ATOM 3839 C CA . LEU B 1 177 ? 5.512 -2.289 -7.98 1 98.69 177 LEU B CA 1
ATOM 3840 C C . LEU B 1 177 ? 6.254 -3.451 -8.633 1 98.69 177 LEU B C 1
ATOM 3842 O O . LEU B 1 177 ? 5.652 -4.258 -9.344 1 98.69 177 LEU B O 1
ATOM 3846 N N . HIS B 1 178 ? 7.516 -3.514 -8.398 1 98 178 HIS B N 1
ATOM 3847 C CA . HIS B 1 178 ? 8.305 -4.648 -8.852 1 98 178 HIS B CA 1
ATOM 3848 C C . HIS B 1 178 ? 7.785 -5.957 -8.266 1 98 178 HIS B C 1
ATOM 3850 O O . HIS B 1 178 ? 7.617 -6.945 -8.984 1 98 178 HIS B O 1
ATOM 3856 N N . CYS B 1 179 ? 7.512 -5.941 -6.965 1 98.38 179 CYS B N 1
ATOM 3857 C CA . CYS B 1 179 ? 6.98 -7.117 -6.285 1 98.38 179 CYS B CA 1
ATOM 3858 C C . CYS B 1 179 ? 5.629 -7.52 -6.863 1 98.38 179 CYS B C 1
ATOM 3860 O O . CYS B 1 179 ? 5.363 -8.703 -7.078 1 98.38 179 CYS B O 1
ATOM 3862 N N . ILE B 1 180 ? 4.746 -6.551 -7.102 1 98.88 180 ILE B N 1
ATOM 3863 C CA . ILE B 1 180 ? 3.42 -6.848 -7.633 1 98.88 180 ILE B CA 1
ATOM 3864 C C . ILE B 1 180 ? 3.551 -7.496 -9.008 1 98.88 180 ILE B C 1
ATOM 3866 O O . ILE B 1 180 ? 2.869 -8.477 -9.305 1 98.88 180 ILE B O 1
ATOM 3870 N N . ASN B 1 181 ? 4.441 -6.957 -9.805 1 98.62 181 ASN B N 1
ATOM 3871 C CA . ASN B 1 181 ? 4.68 -7.562 -11.117 1 98.62 181 ASN B CA 1
ATOM 3872 C C . ASN B 1 181 ? 5.242 -8.977 -10.984 1 98.62 181 ASN B C 1
ATOM 3874 O O . ASN B 1 181 ? 4.871 -9.867 -11.75 1 98.62 181 ASN B O 1
ATOM 3878 N N . HIS B 1 182 ? 6.129 -9.164 -10.039 1 98.06 182 HIS B N 1
ATOM 3879 C CA . HIS B 1 182 ? 6.695 -10.492 -9.836 1 98.06 182 HIS B CA 1
ATOM 3880 C C . HIS B 1 182 ? 5.629 -11.484 -9.398 1 98.06 182 HIS B C 1
ATOM 3882 O O . HIS B 1 182 ? 5.637 -12.641 -9.82 1 98.06 182 HIS B O 1
ATOM 3888 N N . LEU B 1 183 ? 4.73 -11.062 -8.57 1 98.69 183 LEU B N 1
ATOM 3889 C CA . LEU B 1 183 ? 3.609 -11.906 -8.172 1 98.69 183 LEU B CA 1
ATOM 3890 C C . LEU B 1 183 ? 2.734 -12.25 -9.367 1 98.69 183 LEU B C 1
ATOM 3892 O O . LEU B 1 183 ? 2.295 -13.391 -9.516 1 98.69 183 LEU B O 1
ATOM 3896 N N . ARG B 1 184 ? 2.465 -11.211 -10.211 1 98.62 184 ARG B N 1
ATOM 3897 C CA . ARG B 1 184 ? 1.707 -11.445 -11.43 1 98.62 184 ARG B CA 1
ATOM 3898 C C . ARG B 1 184 ? 2.357 -12.539 -12.273 1 98.62 184 ARG B C 1
ATOM 3900 O O . ARG B 1 184 ? 1.686 -13.477 -12.711 1 98.62 184 ARG B O 1
ATOM 3907 N N . MET B 1 185 ? 3.633 -12.438 -12.484 1 97.94 185 MET B N 1
ATOM 3908 C CA . MET B 1 185 ? 4.363 -13.43 -13.273 1 97.94 185 MET B CA 1
ATOM 3909 C C . MET B 1 185 ? 4.355 -14.789 -12.586 1 97.94 185 MET B C 1
ATOM 3911 O O . MET B 1 185 ? 4.301 -15.828 -13.25 1 97.94 185 MET B O 1
ATOM 3915 N N . GLY B 1 186 ? 4.418 -14.742 -11.242 1 97.88 186 GLY B N 1
ATOM 3916 C CA . GLY B 1 186 ? 4.34 -15.977 -10.484 1 97.88 186 GLY B CA 1
ATOM 3917 C C . GLY B 1 186 ? 3.021 -16.703 -10.664 1 97.88 186 GLY B C 1
ATOM 3918 O O . GLY B 1 186 ? 2.992 -17.938 -10.75 1 97.88 186 GLY B O 1
ATOM 3919 N N . LEU B 1 187 ? 1.95 -15.984 -10.672 1 97.75 187 LEU B N 1
ATOM 3920 C CA . LEU B 1 187 ? 0.622 -16.547 -10.867 1 97.75 187 LEU B CA 1
ATOM 3921 C C . LEU B 1 187 ? 0.512 -17.219 -12.234 1 97.75 187 LEU B C 1
ATOM 3923 O O . LEU B 1 187 ? -0.164 -18.234 -12.383 1 97.75 187 LEU B O 1
ATOM 3927 N N . GLU B 1 188 ? 1.23 -16.641 -13.203 1 96.56 188 GLU B N 1
ATOM 3928 C CA . GLU B 1 188 ? 1.26 -17.156 -14.562 1 96.56 188 GLU B CA 1
ATOM 3929 C C . GLU B 1 188 ? 2.453 -18.078 -14.773 1 96.56 188 GLU B C 1
ATOM 3931 O O . GLU B 1 188 ? 3.123 -18.016 -15.812 1 96.56 188 GLU B O 1
ATOM 3936 N N . GLY B 1 189 ? 2.756 -18.875 -13.766 1 93.44 189 GLY B N 1
ATOM 3937 C CA . GLY B 1 189 ? 3.918 -19.75 -13.789 1 93.44 189 GLY B CA 1
ATOM 3938 C C . GLY B 1 189 ? 3.996 -20.609 -15.031 1 93.44 189 GLY B C 1
ATOM 3939 O O . GLY B 1 189 ? 5.078 -20.828 -15.586 1 93.44 189 GLY B O 1
ATOM 3940 N N . ALA B 1 190 ? 2.848 -21.156 -15.508 1 91.06 190 ALA B N 1
ATOM 3941 C CA . ALA B 1 190 ? 2.842 -22 -16.703 1 91.06 190 ALA B CA 1
ATOM 3942 C C . ALA B 1 190 ? 3.434 -21.25 -17.906 1 91.06 190 ALA B C 1
ATOM 3944 O O . ALA B 1 190 ? 4.148 -21.844 -18.719 1 91.06 190 ALA B O 1
ATOM 3945 N N . HIS B 1 191 ? 3.148 -20 -17.969 1 93.94 191 HIS B N 1
ATOM 3946 C CA . HIS B 1 191 ? 3.637 -19.172 -19.078 1 93.94 191 HIS B CA 1
ATOM 3947 C C . HIS B 1 191 ? 5.125 -18.875 -18.922 1 93.94 191 HIS B C 1
ATOM 3949 O O . HIS B 1 191 ? 5.895 -19.047 -19.875 1 93.94 191 HIS B O 1
ATOM 3955 N N . TYR B 1 192 ? 5.574 -18.578 -17.734 1 95.25 192 TYR B N 1
ATOM 3956 C CA . TYR B 1 192 ? 6.906 -18 -17.562 1 95.25 192 TYR B CA 1
ATOM 3957 C C . TYR B 1 192 ? 7.93 -19.078 -17.25 1 95.25 192 TYR B C 1
ATOM 3959 O O . TYR B 1 192 ? 9.117 -18.922 -17.531 1 95.25 192 TYR B O 1
ATOM 3967 N N . LEU B 1 193 ? 7.449 -20.141 -16.656 1 93.56 193 LEU B N 1
ATOM 3968 C CA . LEU B 1 193 ? 8.383 -21.219 -16.328 1 93.56 193 LEU B CA 1
ATOM 3969 C C . LEU B 1 193 ? 8.492 -22.219 -17.469 1 93.56 193 LEU B C 1
ATOM 3971 O O . LEU B 1 193 ? 9.367 -23.078 -17.453 1 93.56 193 LEU B O 1
ATOM 3975 N N . ARG B 1 194 ? 7.582 -22.125 -18.406 1 92.25 194 ARG B N 1
ATOM 3976 C CA . ARG B 1 194 ? 7.602 -22.953 -19.625 1 92.25 194 ARG B CA 1
ATOM 3977 C C . ARG B 1 194 ? 7.719 -24.438 -19.281 1 92.25 194 ARG B C 1
ATOM 3979 O O . ARG B 1 194 ? 8.562 -25.141 -19.828 1 92.25 194 ARG B O 1
ATOM 3986 N N . GLY B 1 195 ? 6.973 -24.891 -18.281 1 87.56 195 GLY B N 1
ATOM 3987 C CA . GLY B 1 195 ? 6.891 -26.312 -17.953 1 87.56 195 GLY B CA 1
ATOM 3988 C C . GLY B 1 195 ? 7.852 -26.719 -16.859 1 87.56 195 GLY B C 1
ATOM 3989 O O . GLY B 1 195 ? 7.82 -27.859 -16.391 1 87.56 195 GLY B O 1
ATOM 3990 N N . LYS B 1 196 ? 8.664 -25.859 -16.391 1 91.69 196 LYS B N 1
ATOM 3991 C CA . LYS B 1 196 ? 9.602 -26.156 -15.305 1 91.69 196 LYS B CA 1
ATOM 3992 C C . LYS B 1 196 ? 8.961 -25.906 -13.945 1 91.69 196 LYS B C 1
ATOM 3994 O O . LYS B 1 196 ? 8.016 -25.125 -13.828 1 91.69 196 LYS B O 1
ATOM 3999 N N . GLU B 1 197 ? 9.539 -26.688 -13.023 1 90.44 197 GLU B N 1
ATOM 4000 C CA . GLU B 1 197 ? 9.109 -26.438 -11.648 1 90.44 197 GLU B CA 1
ATOM 4001 C C . GLU B 1 197 ? 9.727 -25.172 -11.094 1 90.44 197 GLU B C 1
ATOM 4003 O O . GLU B 1 197 ? 10.859 -24.812 -11.43 1 90.44 197 GLU B O 1
ATOM 4008 N N . ARG B 1 198 ? 8.977 -24.562 -10.234 1 92 198 ARG B N 1
ATOM 4009 C CA . ARG B 1 198 ? 9.484 -23.344 -9.594 1 92 198 ARG B CA 1
ATOM 4010 C C . ARG B 1 198 ? 10.602 -23.672 -8.609 1 92 198 ARG B C 1
ATOM 4012 O O . ARG B 1 198 ? 10.469 -24.578 -7.793 1 92 198 ARG B O 1
ATOM 4019 N N . SER B 1 199 ? 11.68 -22.906 -8.68 1 87.88 199 SER B N 1
ATOM 4020 C CA . SER B 1 199 ? 12.805 -23.141 -7.77 1 87.88 199 SER B CA 1
ATOM 4021 C C . SER B 1 199 ? 12.477 -22.641 -6.363 1 87.88 199 SER B C 1
ATOM 4023 O O . SER B 1 199 ? 11.602 -21.797 -6.184 1 87.88 199 SER B O 1
ATOM 4025 N N . ARG B 1 200 ? 13.156 -23.125 -5.383 1 86.06 200 ARG B N 1
ATOM 4026 C CA . ARG B 1 200 ? 13.016 -22.641 -4.016 1 86.06 200 ARG B CA 1
ATOM 4027 C C . ARG B 1 200 ? 13.312 -21.141 -3.939 1 86.06 200 ARG B C 1
ATOM 4029 O O . ARG B 1 200 ? 12.641 -20.406 -3.217 1 86.06 200 ARG B O 1
ATOM 4036 N N . HIS B 1 201 ? 14.328 -20.719 -4.664 1 86.81 201 HIS B N 1
ATOM 4037 C CA . HIS B 1 201 ? 14.711 -19.312 -4.699 1 86.81 201 HIS B CA 1
ATOM 4038 C C . HIS B 1 201 ? 13.562 -18.438 -5.203 1 86.81 201 HIS B C 1
ATOM 4040 O O . HIS B 1 201 ? 13.281 -17.375 -4.641 1 86.81 201 HIS B O 1
ATOM 4046 N N . ASP B 1 202 ? 12.945 -18.922 -6.215 1 91.56 202 ASP B N 1
ATOM 4047 C CA . ASP B 1 202 ? 11.805 -18.188 -6.762 1 91.56 202 ASP B CA 1
ATOM 4048 C C . ASP B 1 202 ? 10.656 -18.141 -5.762 1 91.56 202 ASP B C 1
ATOM 4050 O O . ASP B 1 202 ? 10 -17.094 -5.609 1 91.56 202 ASP B O 1
ATOM 4054 N N . TRP B 1 203 ? 10.414 -19.25 -5.051 1 93.06 203 TRP B N 1
ATOM 4055 C CA . TRP B 1 203 ? 9.391 -19.266 -4.016 1 93.06 203 TRP B CA 1
ATOM 4056 C C . TRP B 1 203 ? 9.719 -18.266 -2.908 1 93.06 203 TRP B C 1
ATOM 4058 O O . TRP B 1 203 ? 8.844 -17.531 -2.447 1 93.06 203 TRP B O 1
ATOM 4068 N N . GLU B 1 204 ? 10.961 -18.219 -2.521 1 91.06 204 GLU B N 1
ATOM 4069 C CA . GLU B 1 204 ? 11.375 -17.281 -1.477 1 91.06 204 GLU B CA 1
ATOM 4070 C C . GLU B 1 204 ? 11.156 -15.836 -1.913 1 91.06 204 GLU B C 1
ATOM 4072 O O . GLU B 1 204 ? 10.773 -14.992 -1.104 1 91.06 204 GLU B O 1
ATOM 4077 N N . HIS B 1 205 ? 11.391 -15.617 -3.203 1 93.62 205 HIS B N 1
ATOM 4078 C CA . HIS B 1 205 ? 11.164 -14.273 -3.727 1 93.62 205 HIS B CA 1
ATOM 4079 C C . HIS B 1 205 ? 9.68 -13.922 -3.701 1 93.62 205 HIS B C 1
ATOM 4081 O O . HIS B 1 205 ? 9.312 -12.812 -3.314 1 93.62 205 HIS B O 1
ATOM 4087 N N . LEU B 1 206 ? 8.859 -14.844 -4.086 1 97.31 206 LEU B N 1
ATOM 4088 C CA . LEU B 1 206 ? 7.418 -14.609 -4.09 1 97.31 206 LEU B CA 1
ATOM 4089 C C . LEU B 1 206 ? 6.906 -14.344 -2.678 1 97.31 206 LEU B C 1
ATOM 4091 O O . LEU B 1 206 ? 6.137 -13.406 -2.457 1 97.31 206 LEU B O 1
ATOM 4095 N N . TYR B 1 207 ? 7.387 -15.109 -1.735 1 96.56 207 TYR B N 1
ATOM 4096 C CA . TYR B 1 207 ? 6.938 -14.93 -0.36 1 96.56 207 TYR B CA 1
ATOM 4097 C C . TYR B 1 207 ? 7.535 -13.664 0.249 1 96.56 207 TYR B C 1
ATOM 4099 O O . TYR B 1 207 ? 6.914 -13.023 1.102 1 96.56 207 TYR B O 1
ATOM 4107 N N . HIS B 1 208 ? 8.719 -13.305 -0.17 1 95.81 208 HIS B N 1
ATOM 4108 C CA . HIS B 1 208 ? 9.266 -11.992 0.174 1 95.81 208 HIS B CA 1
ATOM 4109 C C . HIS B 1 208 ? 8.336 -10.875 -0.287 1 95.81 208 HIS B C 1
ATOM 4111 O O . HIS B 1 208 ? 8.055 -9.945 0.471 1 95.81 208 HIS B O 1
ATOM 4117 N N . CYS B 1 209 ? 7.871 -10.984 -1.557 1 98.06 209 CYS B N 1
ATOM 4118 C CA . CYS B 1 209 ? 6.984 -9.969 -2.125 1 98.06 209 CYS B CA 1
ATOM 4119 C C . CYS B 1 209 ? 5.676 -9.898 -1.349 1 98.06 209 CYS B C 1
ATOM 4121 O O . CYS B 1 209 ? 5.211 -8.812 -1.004 1 98.06 209 CYS B O 1
ATOM 4123 N N . LEU B 1 210 ? 5.098 -11.07 -0.991 1 98.56 210 LEU B N 1
ATOM 4124 C CA . LEU B 1 210 ? 3.854 -11.117 -0.235 1 98.56 210 LEU B CA 1
ATOM 4125 C C . LEU B 1 210 ? 4.023 -10.477 1.14 1 98.56 210 LEU B C 1
ATOM 4127 O O . LEU B 1 210 ? 3.191 -9.672 1.562 1 98.56 210 LEU B O 1
ATOM 4131 N N . HIS B 1 211 ? 5.07 -10.797 1.74 1 97.88 211 HIS B N 1
ATOM 4132 C CA . HIS B 1 211 ? 5.328 -10.297 3.084 1 97.88 211 HIS B CA 1
ATOM 4133 C C . HIS B 1 211 ? 5.586 -8.789 3.072 1 97.88 211 HIS B C 1
ATOM 4135 O O . HIS B 1 211 ? 5.082 -8.062 3.928 1 97.88 211 HIS B O 1
ATOM 4141 N N . PHE B 1 212 ? 6.371 -8.375 2.135 1 98.06 212 PHE B N 1
ATOM 4142 C CA . PHE B 1 212 ? 6.676 -6.957 2.012 1 98.06 212 PHE B CA 1
ATOM 4143 C C . PHE B 1 212 ? 5.398 -6.148 1.799 1 98.06 212 PHE B C 1
ATOM 4145 O O . PHE B 1 212 ? 5.18 -5.141 2.475 1 98.06 212 PHE B O 1
ATOM 4152 N N . LEU B 1 213 ? 4.508 -6.594 0.917 1 98.75 213 LEU B N 1
ATOM 4153 C CA . LEU B 1 213 ? 3.254 -5.898 0.646 1 98.75 213 LEU B CA 1
ATOM 4154 C C . LEU B 1 213 ? 2.34 -5.93 1.865 1 98.75 213 LEU B C 1
ATOM 4156 O O . LEU B 1 213 ? 1.599 -4.977 2.115 1 98.75 213 LEU B O 1
ATOM 4160 N N . THR B 1 214 ? 2.371 -7.031 2.648 1 98.75 214 THR B N 1
ATOM 4161 C CA . THR B 1 214 ? 1.622 -7.113 3.896 1 98.75 214 THR B CA 1
ATOM 4162 C C . THR B 1 214 ? 2.098 -6.051 4.883 1 98.75 214 THR B C 1
ATOM 4164 O O . THR B 1 214 ? 1.284 -5.355 5.496 1 98.75 214 THR B O 1
ATOM 4167 N N . GLN B 1 215 ? 3.404 -5.922 4.969 1 98.19 215 GLN B N 1
ATOM 4168 C CA . GLN B 1 215 ? 3.982 -4.926 5.867 1 98.19 215 GLN B CA 1
ATOM 4169 C C . GLN B 1 215 ? 3.609 -3.51 5.43 1 98.19 215 GLN B C 1
ATOM 4171 O O . GLN B 1 215 ? 3.289 -2.664 6.266 1 98.19 215 GLN B O 1
ATOM 4176 N N . ILE B 1 216 ? 3.594 -3.285 4.121 1 98.56 216 ILE B N 1
ATOM 4177 C CA . ILE B 1 216 ? 3.232 -1.974 3.596 1 98.56 216 ILE B CA 1
ATOM 4178 C C . ILE B 1 216 ? 1.758 -1.691 3.879 1 98.56 216 ILE B C 1
ATOM 4180 O O . ILE B 1 216 ? 1.404 -0.601 4.332 1 98.56 216 ILE B O 1
ATOM 4184 N N . ALA B 1 217 ? 0.881 -2.678 3.658 1 98.69 217 ALA B N 1
A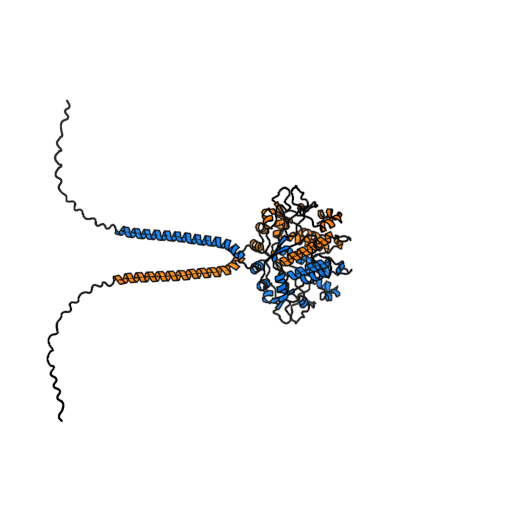TOM 4185 C CA . ALA B 1 217 ? -0.553 -2.51 3.877 1 98.69 217 ALA B CA 1
ATOM 4186 C C . ALA B 1 217 ? -0.854 -2.213 5.344 1 98.69 217 ALA B C 1
ATOM 4188 O O . ALA B 1 217 ? -1.598 -1.279 5.652 1 98.69 217 ALA B O 1
ATOM 4189 N N . THR B 1 218 ? -0.248 -2.965 6.27 1 98.38 218 THR B N 1
ATOM 4190 C CA . THR B 1 218 ? -0.503 -2.76 7.691 1 98.38 218 THR B CA 1
ATOM 4191 C C . THR B 1 218 ? 0.134 -1.46 8.172 1 98.38 218 THR B C 1
ATOM 4193 O O . THR B 1 218 ? -0.396 -0.797 9.07 1 98.38 218 THR B O 1
ATOM 4196 N N . CYS B 1 219 ? 1.241 -1.077 7.551 1 98.5 219 CYS B N 1
ATOM 4197 C CA . CYS B 1 219 ? 1.904 0.165 7.93 1 98.5 219 CYS B CA 1
ATOM 4198 C C . CYS B 1 219 ? 1.031 1.371 7.605 1 98.5 219 CYS B C 1
ATOM 4200 O O . CYS B 1 219 ? 0.896 2.283 8.422 1 98.5 219 CYS B O 1
ATOM 4202 N N . HIS B 1 220 ? 0.424 1.369 6.449 1 98.06 220 HIS B N 1
ATOM 4203 C CA . HIS B 1 220 ? -0.422 2.484 6.043 1 98.06 220 HIS B CA 1
ATOM 4204 C C . HIS B 1 220 ? -1.783 2.424 6.727 1 98.06 220 HIS B C 1
ATOM 4206 O O . HIS B 1 220 ? -2.34 3.457 7.102 1 98.06 220 HIS B O 1
ATOM 4212 N N . SER B 1 221 ? -2.322 1.15 6.875 1 98 221 SER B N 1
ATOM 4213 C CA . SER B 1 221 ? -3.613 0.945 7.523 1 98 221 SER B CA 1
ATOM 4214 C C . SER B 1 221 ? -4.676 1.879 6.949 1 98 221 SER B C 1
ATOM 4216 O O . SER B 1 221 ? -5.348 2.596 7.695 1 98 221 SER B O 1
ATOM 4218 N N . ASP B 1 222 ? -4.895 1.743 5.641 1 97.75 222 ASP B N 1
ATOM 4219 C CA . ASP B 1 222 ? -5.789 2.629 4.902 1 97.75 222 ASP B CA 1
ATOM 4220 C C . ASP B 1 222 ? -7.234 2.465 5.375 1 97.75 222 ASP B C 1
ATOM 4222 O O . ASP B 1 222 ? -7.75 1.347 5.438 1 97.75 222 ASP B O 1
ATOM 4226 N N . VAL B 1 223 ? -7.891 3.615 5.59 1 97.94 223 VAL B N 1
ATOM 4227 C CA . VAL B 1 223 ? -9.266 3.541 6.074 1 97.94 223 VAL B CA 1
ATOM 4228 C C . VAL B 1 223 ? -10.211 4.145 5.039 1 97.94 223 VAL B C 1
ATOM 4230 O O . VAL B 1 223 ? -11.289 4.637 5.383 1 97.94 223 VAL B O 1
ATOM 4233 N N . ASP B 1 224 ? -9.75 4.207 3.799 1 97.25 224 ASP B N 1
ATOM 4234 C CA . ASP B 1 224 ? -10.711 4.43 2.727 1 97.25 224 ASP B CA 1
ATOM 4235 C C . ASP B 1 224 ? -11.812 3.371 2.75 1 97.25 224 ASP B C 1
ATOM 4237 O O . ASP B 1 224 ? -11.594 2.25 3.215 1 97.25 224 ASP B O 1
ATOM 4241 N N . LEU B 1 225 ? -12.977 3.77 2.229 1 97.5 225 LEU B N 1
ATOM 4242 C CA . LEU B 1 225 ? -14.133 2.898 2.441 1 97.5 225 LEU B CA 1
ATOM 4243 C C . LEU B 1 225 ? -14.602 2.295 1.123 1 97.5 225 LEU B C 1
ATOM 4245 O O . LEU B 1 225 ? -14.602 2.967 0.09 1 97.5 225 LEU B O 1
ATOM 4249 N N . ILE B 1 226 ? -15.008 1.053 1.197 1 97.31 226 ILE B N 1
ATOM 4250 C CA . ILE B 1 226 ? -15.664 0.328 0.115 1 97.31 226 ILE B CA 1
ATOM 4251 C C . ILE B 1 226 ? -17.125 0.079 0.474 1 97.31 226 ILE B C 1
ATOM 4253 O O . ILE B 1 226 ? -17.422 -0.569 1.48 1 97.31 226 ILE B O 1
ATOM 4257 N N . LEU B 1 227 ? -18 0.643 -0.342 1 97.94 227 LEU B N 1
ATOM 4258 C CA . LEU B 1 227 ? -19.422 0.501 -0.099 1 97.94 227 LEU B CA 1
ATOM 4259 C C . LEU B 1 227 ? -20 -0.662 -0.9 1 97.94 227 LEU B C 1
ATOM 4261 O O . LEU B 1 227 ? -19.25 -1.429 -1.513 1 97.94 227 LEU B O 1
ATOM 4265 N N . TRP B 1 228 ? -21.328 -0.849 -0.78 1 97.44 228 TRP B N 1
ATOM 4266 C CA . TRP B 1 228 ? -22 -2.004 -1.363 1 97.44 228 TRP B CA 1
ATOM 4267 C C . TRP B 1 228 ? -23.156 -1.564 -2.256 1 97.44 228 TRP B C 1
ATOM 4269 O O . TRP B 1 228 ? -23.859 -0.6 -1.945 1 97.44 228 TRP B O 1
ATOM 4279 N N . HIS B 1 229 ? -23.328 -2.328 -3.32 1 96.25 229 HIS B N 1
ATOM 4280 C CA . HIS B 1 229 ? -24.391 -2.041 -4.285 1 96.25 229 HIS B CA 1
ATOM 4281 C C . HIS B 1 229 ? -25.25 -3.275 -4.543 1 96.25 229 HIS B C 1
ATOM 4283 O O . HIS B 1 229 ? -24.75 -4.402 -4.52 1 96.25 229 HIS B O 1
ATOM 4289 N N . TRP B 1 230 ? -26.5 -3.01 -4.75 1 95.5 230 TRP B N 1
ATOM 4290 C CA . TRP B 1 230 ? -27.359 -4.008 -5.387 1 95.5 230 TRP B CA 1
ATOM 4291 C C . TRP B 1 230 ? -27.25 -3.926 -6.906 1 95.5 230 TRP B C 1
ATOM 4293 O O . TRP B 1 230 ? -27.219 -2.83 -7.473 1 95.5 230 TRP B O 1
ATOM 4303 N N . TYR B 1 231 ? -27.078 -5.051 -7.512 1 91.44 231 TYR B N 1
ATOM 4304 C CA . TYR B 1 231 ? -27.047 -5.105 -8.969 1 91.44 231 TYR B CA 1
ATOM 4305 C C . TYR B 1 231 ? -28.234 -5.883 -9.516 1 91.44 231 TYR B C 1
ATOM 4307 O O . TYR B 1 231 ? -28.719 -6.816 -8.875 1 91.44 231 TYR B O 1
ATOM 4315 N N . GLU B 1 232 ? -28.531 -5.43 -10.727 1 88.62 232 GLU B N 1
ATOM 4316 C CA . GLU B 1 232 ? -29.625 -6.129 -11.406 1 88.62 232 GLU B CA 1
ATOM 4317 C C . GLU B 1 232 ? -29.312 -7.617 -11.555 1 88.62 232 GLU B C 1
ATOM 4319 O O . GLU B 1 232 ? -28.172 -7.992 -11.852 1 88.62 232 GLU B O 1
ATOM 4324 N N . ASN B 1 233 ? -30.297 -8.445 -11.258 1 79.56 233 ASN B N 1
ATOM 4325 C CA . ASN B 1 233 ? -30.266 -9.891 -11.477 1 79.56 233 ASN B CA 1
ATOM 4326 C C . ASN B 1 233 ? -29.281 -10.57 -10.531 1 79.56 233 ASN B C 1
ATOM 4328 O O . ASN B 1 233 ? -28.812 -11.68 -10.805 1 79.56 233 ASN B O 1
ATOM 4332 N N . MET B 1 234 ? -28.875 -9.852 -9.5 1 83.31 234 MET B N 1
ATOM 4333 C CA . MET B 1 234 ? -28.047 -10.484 -8.484 1 83.31 234 MET B CA 1
ATOM 4334 C C . MET B 1 234 ? -28.797 -10.586 -7.156 1 83.31 234 MET B C 1
ATOM 4336 O O . MET B 1 234 ? -29.531 -9.664 -6.781 1 83.31 234 MET B O 1
ATOM 4340 N N . ILE B 1 235 ? -28.562 -11.633 -6.504 1 83.81 235 ILE B N 1
ATOM 4341 C CA . ILE B 1 235 ? -29.281 -11.922 -5.273 1 83.81 235 ILE B CA 1
ATOM 4342 C C . ILE B 1 235 ? -28.609 -11.227 -4.098 1 83.81 235 ILE B C 1
ATOM 4344 O O . ILE B 1 235 ? -29.281 -10.68 -3.219 1 83.81 235 ILE B O 1
ATOM 4348 N N . GLN B 1 236 ? -27.328 -11.203 -4.141 1 90.12 236 GLN B N 1
ATOM 4349 C CA . GLN B 1 236 ? -26.562 -10.617 -3.043 1 90.12 236 GLN B CA 1
ATOM 4350 C C . GLN B 1 236 ? -25.984 -9.258 -3.441 1 90.12 236 GLN B C 1
ATOM 4352 O O . GLN B 1 236 ? -25.672 -9.031 -4.609 1 90.12 236 GLN B O 1
ATOM 4357 N N . PRO B 1 237 ? -25.906 -8.383 -2.445 1 94.94 237 PRO B N 1
ATOM 4358 C CA . PRO B 1 237 ? -25.172 -7.16 -2.766 1 94.94 237 PRO B CA 1
ATOM 4359 C C . PRO B 1 237 ? -23.688 -7.426 -3.051 1 94.94 237 PRO B C 1
ATOM 4361 O O . PRO B 1 237 ? -23.141 -8.43 -2.586 1 94.94 237 PRO B O 1
ATOM 4364 N N . GLN B 1 238 ? -23.156 -6.543 -3.857 1 92.12 238 GLN B N 1
ATOM 4365 C CA . GLN B 1 238 ? -21.734 -6.668 -4.219 1 92.12 238 GLN B CA 1
ATOM 4366 C C . GLN B 1 238 ? -20.938 -5.453 -3.76 1 92.12 238 GLN B C 1
ATOM 4368 O O . GLN B 1 238 ? -21.438 -4.324 -3.805 1 92.12 238 GLN B O 1
ATOM 4373 N N . PRO B 1 239 ? -19.719 -5.723 -3.32 1 94.75 239 PRO B N 1
ATOM 4374 C CA . PRO B 1 239 ? -18.875 -4.562 -3.008 1 94.75 239 PRO B CA 1
ATOM 4375 C C . PRO B 1 239 ? -18.547 -3.73 -4.242 1 94.75 239 PRO B C 1
ATOM 4377 O O . PRO B 1 239 ? -18.328 -4.285 -5.324 1 94.75 239 PRO B O 1
ATOM 4380 N N . GLU B 1 240 ? -18.547 -2.455 -4.047 1 94.06 240 GLU B N 1
ATOM 4381 C CA . GLU B 1 240 ? -18.109 -1.533 -5.09 1 94.06 240 GLU B CA 1
ATOM 4382 C C . GLU B 1 240 ? -16.672 -1.077 -4.859 1 94.06 240 GLU B C 1
ATOM 4384 O O . GLU B 1 240 ? -16.422 -0.177 -4.055 1 94.06 240 GLU B O 1
ATOM 4389 N N . PHE B 1 241 ? -15.766 -1.579 -5.66 1 93.69 241 PHE B N 1
ATOM 4390 C CA . PHE B 1 241 ? -14.352 -1.371 -5.402 1 93.69 241 PHE B CA 1
ATOM 4391 C C . PHE B 1 241 ? -13.859 -0.087 -6.059 1 93.69 241 PHE B C 1
ATOM 4393 O O . PHE B 1 241 ? -12.766 0.395 -5.758 1 93.69 241 PHE B O 1
ATOM 4400 N N . SER B 1 242 ? -14.656 0.438 -6.992 1 93.38 242 SER B N 1
ATOM 4401 C CA . SER B 1 242 ? -14.281 1.69 -7.637 1 93.38 242 SER B CA 1
ATOM 4402 C C . SER B 1 242 ? -14.695 2.893 -6.797 1 93.38 242 SER B C 1
ATOM 4404 O O . SER B 1 242 ? -15.719 2.859 -6.117 1 93.38 242 SER B O 1
ATOM 4406 N N . GLY B 1 243 ? -13.891 3.926 -6.844 1 92.62 243 GLY B N 1
ATOM 4407 C CA . GLY B 1 243 ? -14.219 5.125 -6.086 1 92.62 243 GLY B CA 1
ATOM 4408 C C . GLY B 1 243 ? -13.117 6.168 -6.113 1 92.62 243 GLY B C 1
ATOM 4409 O O . GLY B 1 243 ? -12.086 5.973 -6.762 1 92.62 243 GLY B O 1
ATOM 4410 N N . ASP B 1 244 ? -13.414 7.234 -5.383 1 93.12 244 ASP B N 1
ATOM 4411 C CA . ASP B 1 244 ? -12.477 8.352 -5.328 1 93.12 244 ASP B CA 1
ATOM 4412 C C . ASP B 1 244 ? -11.453 8.156 -4.215 1 93.12 244 ASP B C 1
ATOM 4414 O O . ASP B 1 244 ? -11.805 7.754 -3.104 1 93.12 244 ASP B O 1
ATOM 4418 N N . PHE B 1 245 ? -10.25 8.43 -4.594 1 95.56 245 PHE B N 1
ATOM 4419 C CA . PHE B 1 245 ? -9.133 8.414 -3.654 1 95.56 245 PHE B CA 1
ATOM 4420 C C . PHE B 1 245 ? -8.359 9.719 -3.705 1 95.56 245 PHE B C 1
ATOM 4422 O O . PHE B 1 245 ? -8.383 10.422 -4.719 1 95.56 245 PHE B O 1
ATOM 4429 N N . GLN B 1 246 ? -7.77 10.055 -2.58 1 96.81 246 GLN B N 1
ATOM 4430 C CA . GLN B 1 246 ? -6.754 11.102 -2.561 1 96.81 246 GLN B CA 1
ATOM 4431 C C . GLN B 1 246 ? -5.348 10.508 -2.617 1 96.81 246 GLN B C 1
ATOM 4433 O O . GLN B 1 246 ? -4.93 9.805 -1.698 1 96.81 246 GLN B O 1
ATOM 4438 N N . CYS B 1 247 ? -4.715 10.844 -3.732 1 98.06 247 CYS B N 1
ATOM 4439 C CA . CYS B 1 247 ? -3.438 10.18 -3.979 1 98.06 247 CYS B CA 1
ATOM 4440 C C . CYS B 1 247 ? -2.312 11.195 -4.121 1 98.06 247 CYS B C 1
ATOM 4442 O O . CYS B 1 247 ? -2.551 12.344 -4.504 1 98.06 247 CYS B O 1
ATOM 4444 N N . ARG B 1 248 ? -1.09 10.742 -3.688 1 97.69 248 ARG B N 1
ATOM 4445 C CA . ARG B 1 248 ? 0.094 11.469 -4.133 1 97.69 248 ARG B CA 1
ATOM 4446 C C . ARG B 1 248 ? 0.26 11.367 -5.645 1 97.69 248 ARG B C 1
ATOM 4448 O O . ARG B 1 248 ? -0.123 10.367 -6.254 1 97.69 248 ARG B O 1
ATOM 4455 N N . ASN B 1 249 ? 0.797 12.414 -6.266 1 97.56 249 ASN B N 1
ATOM 4456 C CA . ASN B 1 249 ? 1.018 12.398 -7.711 1 97.56 249 ASN B CA 1
ATOM 4457 C C . ASN B 1 249 ? 2.168 11.477 -8.094 1 97.56 249 ASN B C 1
ATOM 4459 O O . ASN B 1 249 ? 3.324 11.906 -8.148 1 97.56 249 ASN B O 1
ATOM 4463 N N . PHE B 1 250 ? 1.859 10.266 -8.422 1 98.06 250 PHE B N 1
ATOM 4464 C CA . PHE B 1 250 ? 2.859 9.242 -8.727 1 98.06 250 PHE B CA 1
ATOM 4465 C C . PHE B 1 250 ? 3.596 9.586 -10.016 1 98.06 250 PHE B C 1
ATOM 4467 O O . PHE B 1 250 ? 4.816 9.414 -10.102 1 98.06 250 PHE B O 1
ATOM 4474 N N . ASP B 1 251 ? 2.855 9.984 -11.047 1 97.31 251 ASP B N 1
ATOM 4475 C CA . ASP B 1 251 ? 3.471 10.281 -12.336 1 97.31 251 ASP B CA 1
ATOM 4476 C C . ASP B 1 251 ? 4.535 11.367 -12.203 1 97.31 251 ASP B C 1
ATOM 4478 O O . ASP B 1 251 ? 5.602 11.273 -12.805 1 97.31 251 ASP B O 1
ATOM 4482 N N . GLY B 1 252 ? 4.223 12.391 -11.422 1 97.75 252 GLY B N 1
ATOM 4483 C CA . GLY B 1 252 ? 5.215 13.422 -11.156 1 97.75 252 GLY B CA 1
ATOM 4484 C C . GLY B 1 252 ? 6.445 12.898 -10.445 1 97.75 252 GLY B C 1
ATOM 4485 O O . GLY B 1 252 ? 7.57 13.227 -10.812 1 97.75 252 GLY B O 1
ATOM 4486 N N . LEU B 1 253 ? 6.223 12.086 -9.422 1 97.94 253 LEU B N 1
ATOM 4487 C CA . LEU B 1 253 ? 7.336 11.5 -8.68 1 97.94 253 LEU B CA 1
ATOM 4488 C C . LEU B 1 253 ? 8.188 10.617 -9.586 1 97.94 253 LEU B C 1
ATOM 4490 O O . LEU B 1 253 ? 9.414 10.719 -9.578 1 97.94 253 LEU B O 1
ATOM 4494 N N . LYS B 1 254 ? 7.52 9.773 -10.328 1 97.12 254 LYS B N 1
ATOM 4495 C CA . LYS B 1 254 ? 8.227 8.867 -11.227 1 97.12 254 LYS B CA 1
ATOM 4496 C C . LYS B 1 254 ? 9.078 9.633 -12.227 1 97.12 254 LYS B C 1
ATOM 4498 O O . LYS B 1 254 ? 10.234 9.281 -12.469 1 97.12 254 LYS B O 1
ATOM 4503 N N . SER B 1 255 ? 8.531 10.625 -12.828 1 96.69 255 SER B N 1
ATOM 4504 C CA . SER B 1 255 ? 9.273 11.461 -13.766 1 96.69 255 SER B CA 1
ATOM 4505 C C . SER B 1 255 ? 10.5 12.086 -13.102 1 96.69 255 SER B C 1
ATOM 4507 O O . SER B 1 255 ? 11.578 12.117 -13.695 1 96.69 255 SER B O 1
ATOM 4509 N N . TRP B 1 256 ? 10.312 12.578 -11.938 1 98.06 256 TRP B N 1
ATOM 4510 C CA . TRP B 1 256 ? 11.422 13.18 -11.211 1 98.06 256 TRP B CA 1
ATOM 4511 C C . TRP B 1 256 ? 12.5 12.148 -10.906 1 98.06 256 TRP B C 1
ATOM 4513 O O . TRP B 1 256 ? 13.688 12.391 -11.141 1 98.06 256 TRP B O 1
ATOM 4523 N N . VAL B 1 257 ? 12.117 10.977 -10.414 1 97.25 257 VAL B N 1
ATOM 4524 C CA . VAL B 1 257 ? 13.062 9.922 -10.078 1 97.25 257 VAL B CA 1
ATOM 4525 C C . VAL B 1 257 ? 13.844 9.508 -11.32 1 97.25 257 VAL B C 1
ATOM 4527 O O . VAL B 1 257 ? 15.055 9.305 -11.266 1 97.25 257 VAL B O 1
ATOM 4530 N N . ASP B 1 258 ? 13.18 9.43 -12.422 1 94.31 258 ASP B N 1
ATOM 4531 C CA . ASP B 1 258 ? 13.82 9.047 -13.672 1 94.31 258 ASP B CA 1
ATOM 4532 C C . ASP B 1 258 ? 14.812 10.109 -14.125 1 94.31 258 ASP B C 1
ATOM 4534 O O . ASP B 1 258 ? 15.812 9.797 -14.781 1 94.31 258 ASP B O 1
ATOM 4538 N N . SER B 1 259 ? 14.57 11.297 -13.82 1 96.31 259 SER B N 1
ATOM 4539 C CA . SER B 1 259 ? 15.422 12.398 -14.258 1 96.31 259 SER B CA 1
ATOM 4540 C C . SER B 1 259 ? 16.688 12.484 -13.414 1 96.31 259 SER B C 1
ATOM 4542 O O . SER B 1 259 ? 17.766 12.828 -13.922 1 96.31 259 SER B O 1
ATOM 4544 N N . VAL B 1 260 ? 16.594 12.172 -12.125 1 96.88 260 VAL B N 1
ATOM 4545 C CA . VAL B 1 260 ? 17.719 12.414 -11.234 1 96.88 260 VAL B CA 1
ATOM 4546 C C . VAL B 1 260 ? 18.422 11.094 -10.922 1 96.88 260 VAL B C 1
ATOM 4548 O O . VAL B 1 260 ? 19.547 11.094 -10.43 1 96.88 260 VAL B O 1
ATOM 4551 N N . GLY B 1 261 ? 17.703 10 -11.156 1 96.56 261 GLY B N 1
ATOM 4552 C CA . GLY B 1 261 ? 18.219 8.703 -10.742 1 96.56 261 GLY B CA 1
ATOM 4553 C C . GLY B 1 261 ? 18.844 7.93 -11.883 1 96.56 261 GLY B C 1
ATOM 4554 O O . GLY B 1 261 ? 19.312 8.516 -12.867 1 96.56 261 GLY B O 1
ATOM 4555 N N . PHE B 1 262 ? 19.062 6.629 -11.648 1 96 262 PHE B N 1
ATOM 4556 C CA . PHE B 1 262 ? 19.625 5.719 -12.633 1 96 262 PHE B CA 1
ATOM 4557 C C . PHE B 1 262 ? 19.062 4.312 -12.453 1 96 262 PHE B C 1
ATOM 4559 O O . PHE B 1 262 ? 18.438 4.012 -11.438 1 96 262 PHE B O 1
ATOM 4566 N N . PRO B 1 263 ? 19.234 3.469 -13.477 1 93.62 263 PRO B N 1
ATOM 4567 C CA . PRO B 1 263 ? 18.688 2.111 -13.375 1 93.62 263 PRO B CA 1
ATOM 4568 C C . PRO B 1 263 ? 19.281 1.32 -12.211 1 93.62 263 PRO B C 1
ATOM 4570 O O . PRO B 1 263 ? 20.516 1.274 -12.062 1 93.62 263 PRO B O 1
ATOM 4573 N N . THR B 1 264 ? 18.359 0.736 -11.461 1 95.12 264 THR B N 1
ATOM 4574 C CA . THR B 1 264 ? 18.797 -0.046 -10.305 1 95.12 264 THR B CA 1
ATOM 4575 C C . THR B 1 264 ? 19.719 -1.182 -10.734 1 95.12 264 THR B C 1
ATOM 4577 O O . THR B 1 264 ? 20.609 -1.589 -9.984 1 95.12 264 THR B O 1
ATOM 4580 N N . SER B 1 265 ? 19.578 -1.687 -11.938 1 92.31 265 SER B N 1
ATOM 4581 C CA . SER B 1 265 ? 20.391 -2.779 -12.453 1 92.31 265 SER B CA 1
ATOM 4582 C C . SER B 1 265 ? 21.875 -2.42 -12.438 1 92.31 265 SER B C 1
ATOM 4584 O O . SER B 1 265 ? 22.734 -3.299 -12.328 1 92.31 265 SER B O 1
ATOM 4586 N N . ASP B 1 266 ? 22.188 -1.162 -12.469 1 94.75 266 ASP B N 1
ATOM 4587 C CA . ASP B 1 266 ? 23.578 -0.718 -12.469 1 94.75 266 ASP B CA 1
ATOM 4588 C C . ASP B 1 266 ? 24.25 -1.03 -11.133 1 94.75 266 ASP B C 1
ATOM 4590 O O . ASP B 1 266 ? 25.469 -1.223 -11.07 1 94.75 266 ASP B O 1
ATOM 4594 N N . VAL B 1 267 ? 23.484 -1.057 -10.094 1 95.81 267 VAL B N 1
ATOM 4595 C CA . VAL B 1 267 ? 24.047 -1.28 -8.766 1 95.81 267 VAL B CA 1
ATOM 4596 C C . VAL B 1 267 ? 24.609 -2.693 -8.68 1 95.81 267 VAL B C 1
ATOM 4598 O O . VAL B 1 267 ? 25.641 -2.914 -8.047 1 95.81 267 VAL B O 1
ATOM 4601 N N . TRP B 1 268 ? 24 -3.568 -9.344 1 91.62 268 TRP B N 1
ATOM 4602 C CA . TRP B 1 268 ? 24.438 -4.961 -9.305 1 91.62 268 TRP B CA 1
ATOM 4603 C C . TRP B 1 268 ? 25.781 -5.129 -10.008 1 91.62 268 TRP B C 1
ATOM 4605 O O . TRP B 1 268 ? 26.438 -6.164 -9.859 1 91.62 268 TRP B O 1
ATOM 4615 N N . TYR B 1 269 ? 26.203 -4.105 -10.734 1 92 269 TYR B N 1
ATOM 4616 C CA . TYR B 1 269 ? 27.469 -4.176 -11.438 1 92 269 TYR B CA 1
ATOM 4617 C C . TYR B 1 269 ? 28.562 -3.426 -10.68 1 92 269 TYR B C 1
ATOM 4619 O O . TYR B 1 269 ? 29.688 -3.316 -11.156 1 92 269 TYR B O 1
ATOM 4627 N N . PHE B 1 270 ? 28.203 -2.943 -9.539 1 95.69 270 PHE B N 1
ATOM 4628 C CA . PHE B 1 270 ? 29.234 -2.314 -8.734 1 95.69 270 PHE B CA 1
ATOM 4629 C C . PHE B 1 270 ? 30.344 -3.312 -8.398 1 95.69 270 PHE B C 1
ATOM 4631 O O . PHE B 1 270 ? 30.062 -4.484 -8.141 1 95.69 270 PHE B O 1
ATOM 4638 N N . LYS B 1 271 ? 31.578 -2.836 -8.484 1 93.25 271 LYS B N 1
ATOM 4639 C CA . LYS B 1 271 ? 32.75 -3.639 -8.086 1 93.25 271 LYS B CA 1
ATOM 4640 C C . LYS B 1 271 ? 33.312 -3.166 -6.754 1 93.25 271 LYS B C 1
ATOM 4642 O O . LYS B 1 271 ? 33.312 -1.969 -6.461 1 93.25 271 LYS B O 1
ATOM 4647 N N . ARG B 1 272 ? 33.781 -4.121 -6.055 1 92.88 272 ARG B N 1
ATOM 4648 C CA . ARG B 1 272 ? 34.438 -3.791 -4.793 1 92.88 272 ARG B CA 1
ATOM 4649 C C . ARG B 1 272 ? 35.719 -3 -5.027 1 92.88 272 ARG B C 1
ATOM 4651 O O . ARG B 1 272 ? 36.469 -3.281 -5.969 1 92.88 272 ARG B O 1
ATOM 4658 N N . GLU B 1 273 ? 35.906 -2.008 -4.195 1 91.94 273 GLU B N 1
ATOM 4659 C CA . GLU B 1 273 ? 37.094 -1.167 -4.305 1 91.94 273 GLU B CA 1
ATOM 4660 C C . GLU B 1 273 ? 38.094 -1.448 -3.168 1 91.94 273 GLU B C 1
ATOM 4662 O O . GLU B 1 273 ? 39.188 -0.895 -3.143 1 91.94 273 GLU B O 1
ATOM 4667 N N . GLY B 1 274 ? 37.719 -2.301 -2.311 1 90.75 274 GLY B N 1
ATOM 4668 C CA . GLY B 1 274 ? 38.531 -2.588 -1.144 1 90.75 274 GLY B CA 1
ATOM 4669 C C . GLY B 1 274 ? 38.125 -1.805 0.087 1 90.75 274 GLY B C 1
ATOM 4670 O O . GLY B 1 274 ? 37.75 -0.629 -0.012 1 90.75 274 GLY B O 1
ATOM 4671 N N . GLY B 1 275 ? 38.062 -2.459 1.214 1 89.25 275 GLY B N 1
ATOM 4672 C CA . GLY B 1 275 ? 37.781 -1.794 2.477 1 89.25 275 GLY B CA 1
ATOM 4673 C C . GLY B 1 275 ? 36.312 -1.783 2.828 1 89.25 275 GLY B C 1
ATOM 4674 O O . GLY B 1 275 ? 35.938 -1.268 3.879 1 89.25 275 GLY B O 1
ATOM 4675 N N . GLU B 1 276 ? 35.469 -2.312 1.998 1 92.31 276 GLU B N 1
ATOM 4676 C CA . GLU B 1 276 ? 34.031 -2.352 2.27 1 92.31 276 GLU B CA 1
ATOM 4677 C C . GLU B 1 276 ? 33.719 -3.271 3.447 1 92.31 276 GLU B C 1
ATOM 4679 O O . GLU B 1 276 ? 34.406 -4.254 3.68 1 92.31 276 GLU B O 1
ATOM 4684 N N . HIS B 1 277 ? 32.719 -2.848 4.172 1 94.88 277 HIS B N 1
ATOM 4685 C CA . HIS B 1 277 ? 32.219 -3.727 5.219 1 94.88 277 HIS B CA 1
ATOM 4686 C C . HIS B 1 277 ? 31.422 -4.891 4.629 1 94.88 277 HIS B C 1
ATOM 4688 O O . HIS B 1 277 ? 30.516 -4.684 3.812 1 94.88 277 HIS B O 1
ATOM 4694 N N . ASP B 1 278 ? 31.734 -6.125 5.102 1 94.44 278 ASP B N 1
ATOM 4695 C CA . ASP B 1 278 ? 31.016 -7.324 4.684 1 94.44 278 ASP B CA 1
ATOM 4696 C C . ASP B 1 278 ? 30.047 -7.789 5.762 1 94.44 278 ASP B C 1
ATOM 4698 O O . ASP B 1 278 ? 30.453 -8.234 6.832 1 94.44 278 ASP B O 1
ATOM 4702 N N . TRP B 1 279 ? 28.781 -7.73 5.438 1 94.12 279 TRP B N 1
ATOM 4703 C CA . TRP B 1 279 ? 27.781 -8.273 6.355 1 94.12 279 TRP B CA 1
ATOM 4704 C C . TRP B 1 279 ? 27.781 -9.797 6.312 1 94.12 279 TRP B C 1
ATOM 4706 O O . TRP B 1 279 ? 28.047 -10.398 5.27 1 94.12 279 TRP B O 1
ATOM 4716 N N . PRO B 1 280 ? 27.484 -10.383 7.465 1 89.88 280 PRO B N 1
ATOM 4717 C CA . PRO B 1 280 ? 27.391 -11.844 7.43 1 89.88 280 PRO B CA 1
ATOM 4718 C C . PRO B 1 280 ? 26.156 -12.336 6.66 1 89.88 280 PRO B C 1
ATOM 4720 O O . PRO B 1 280 ? 25.109 -11.68 6.672 1 89.88 280 PRO B O 1
ATOM 4723 N N . VAL B 1 281 ? 26.344 -13.414 5.961 1 85.19 281 VAL B N 1
ATOM 4724 C CA . VAL B 1 281 ? 25.234 -14.039 5.246 1 85.19 281 VAL B CA 1
ATOM 4725 C C . VAL B 1 281 ? 24.5 -15 6.172 1 85.19 281 VAL B C 1
ATOM 4727 O O . VAL B 1 281 ? 25.109 -15.672 7 1 85.19 281 VAL B O 1
ATOM 4730 N N . ASP B 1 282 ? 23.203 -14.898 6.012 1 79.38 282 ASP B N 1
ATOM 4731 C CA . ASP B 1 282 ? 22.422 -15.914 6.727 1 79.38 282 ASP B CA 1
ATOM 4732 C C . ASP B 1 282 ? 22.938 -17.312 6.406 1 79.38 282 ASP B C 1
ATOM 4734 O O . ASP B 1 282 ? 22.984 -17.719 5.238 1 79.38 282 ASP B O 1
ATOM 4738 N N . PRO B 1 283 ? 23.25 -18.031 7.453 1 79.12 283 PRO B N 1
ATOM 4739 C CA . PRO B 1 283 ? 23.797 -19.375 7.223 1 79.12 283 PRO B CA 1
ATOM 4740 C C . PRO B 1 283 ? 22.875 -20.25 6.387 1 79.12 283 PRO B C 1
ATOM 4742 O O . PRO B 1 283 ? 23.328 -21.047 5.562 1 79.12 283 PRO B O 1
ATOM 4745 N N . ALA B 1 284 ? 21.641 -20.078 6.668 1 75.94 284 ALA B N 1
ATOM 4746 C CA . ALA B 1 284 ? 20.688 -20.875 5.898 1 75.94 284 ALA B CA 1
ATOM 4747 C C . ALA B 1 284 ? 20.75 -20.531 4.414 1 75.94 284 ALA B C 1
ATOM 4749 O O . ALA B 1 284 ? 20.641 -21.406 3.557 1 75.94 284 ALA B O 1
ATOM 4750 N N . TYR B 1 285 ? 20.953 -19.359 4.133 1 77.94 285 TYR B N 1
ATOM 4751 C CA . TYR B 1 285 ? 21.047 -18.922 2.742 1 77.94 285 TYR B CA 1
ATOM 4752 C C . TYR B 1 285 ? 22.344 -19.391 2.107 1 77.94 285 TYR B C 1
ATOM 4754 O O . TYR B 1 285 ? 22.359 -19.812 0.947 1 77.94 285 TYR B O 1
ATOM 4762 N N . LEU B 1 286 ? 23.359 -19.391 2.893 1 76 286 LEU B N 1
ATOM 4763 C CA . LEU B 1 286 ? 24.641 -19.875 2.41 1 76 286 LEU B CA 1
ATOM 4764 C C . LEU B 1 286 ? 24.562 -21.359 2.055 1 76 286 LEU B C 1
ATOM 4766 O O . LEU B 1 286 ? 25.109 -21.781 1.033 1 76 286 LEU B O 1
ATOM 4770 N N . GLU B 1 287 ? 23.922 -22 2.971 1 78.31 287 GLU B N 1
ATOM 4771 C CA . GLU B 1 287 ? 23.75 -23.422 2.713 1 78.31 287 GLU B CA 1
ATOM 4772 C C . GLU B 1 287 ? 22.922 -23.656 1.449 1 78.31 287 GLU B C 1
ATOM 4774 O O . GLU B 1 287 ? 23.234 -24.547 0.654 1 78.31 287 GLU B O 1
ATOM 4779 N N . TYR B 1 288 ? 21.953 -22.891 1.266 1 76.5 288 TYR B N 1
ATOM 4780 C CA . TYR B 1 288 ? 21.125 -23 0.066 1 76.5 288 TYR B CA 1
ATOM 4781 C C . TYR B 1 288 ? 21.953 -22.703 -1.185 1 76.5 288 TYR B C 1
ATOM 4783 O O . TYR B 1 288 ? 21.859 -23.438 -2.176 1 76.5 288 TYR B O 1
ATOM 4791 N N . LEU B 1 289 ? 22.719 -21.688 -1.157 1 74.62 289 LEU B N 1
ATOM 4792 C CA . LEU B 1 289 ? 23.547 -21.312 -2.307 1 74.62 289 LEU B CA 1
ATOM 4793 C C . LEU B 1 289 ? 24.562 -22.406 -2.613 1 74.62 289 LEU B C 1
ATOM 4795 O O . LEU B 1 289 ? 24.891 -22.641 -3.779 1 74.62 289 LEU B O 1
ATOM 4799 N N . ARG B 1 290 ? 25 -23.047 -1.581 1 76.94 290 ARG B N 1
ATOM 4800 C CA . ARG B 1 290 ? 25.969 -24.125 -1.759 1 76.94 290 ARG B CA 1
ATOM 4801 C C . ARG B 1 290 ? 25.312 -25.312 -2.471 1 76.94 290 ARG B C 1
ATOM 4803 O O . ARG B 1 290 ? 25.953 -25.953 -3.318 1 76.94 290 ARG B O 1
ATOM 4810 N N . GLN B 1 291 ? 24.109 -25.5 -2.146 1 79.25 291 GLN B N 1
ATOM 4811 C CA . GLN B 1 291 ? 23.391 -26.656 -2.695 1 79.25 291 GLN B CA 1
ATOM 4812 C C . GLN B 1 291 ? 22.891 -26.359 -4.102 1 79.25 291 GLN B C 1
ATOM 4814 O O . GLN B 1 291 ? 22.562 -27.281 -4.855 1 79.25 291 GLN B O 1
ATOM 4819 N N . HIS B 1 292 ? 22.797 -25.125 -4.418 1 76.62 292 HIS B N 1
ATOM 4820 C CA . HIS B 1 292 ? 22.266 -24.719 -5.719 1 76.62 292 HIS B CA 1
ATOM 4821 C C . HIS B 1 292 ? 23.203 -23.734 -6.41 1 76.62 292 HIS B C 1
ATOM 4823 O O . HIS B 1 292 ? 22.812 -22.594 -6.688 1 76.62 292 HIS B O 1
ATOM 4829 N N . PRO B 1 293 ? 24.375 -24.172 -6.824 1 70.88 293 PRO B N 1
ATOM 4830 C CA . PRO B 1 293 ? 25.375 -23.25 -7.391 1 70.88 293 PRO B CA 1
ATOM 4831 C C . PRO B 1 293 ? 24.906 -22.578 -8.672 1 70.88 293 PRO B C 1
ATOM 4833 O O . PRO B 1 293 ? 25.391 -21.5 -9.023 1 70.88 293 PRO B O 1
ATOM 4836 N N . GLU B 1 294 ? 23.953 -23.219 -9.312 1 65.25 294 GLU B N 1
ATOM 4837 C CA . GLU B 1 294 ? 23.406 -22.641 -10.539 1 65.25 294 GLU B CA 1
ATOM 4838 C C . GLU B 1 294 ? 22.656 -21.344 -10.25 1 65.25 294 GLU B C 1
ATOM 4840 O O . GLU B 1 294 ? 22.516 -20.484 -11.125 1 65.25 294 GLU B O 1
ATOM 4845 N N . GLU B 1 295 ? 22.203 -21.281 -9.055 1 60.81 295 GLU B N 1
ATOM 4846 C CA . GLU B 1 295 ? 21.422 -20.109 -8.68 1 60.81 295 GLU B CA 1
ATOM 4847 C C . GLU B 1 295 ? 22.328 -18.922 -8.336 1 60.81 295 GLU B C 1
ATOM 4849 O O . GLU B 1 295 ? 21.891 -17.781 -8.305 1 60.81 295 GLU B O 1
ATOM 4854 N N . ASN B 1 296 ? 23.516 -19.156 -7.852 1 55.75 296 ASN B N 1
ATOM 4855 C CA . ASN B 1 296 ? 24.469 -18.094 -7.551 1 55.75 296 ASN B CA 1
ATOM 4856 C C . ASN B 1 296 ? 24.719 -17.219 -8.766 1 55.75 296 ASN B C 1
ATOM 4858 O O . ASN B 1 296 ? 25.016 -16.031 -8.617 1 55.75 296 ASN B O 1
ATOM 4862 N N . LYS B 1 297 ? 24.656 -17.828 -10.055 1 47.97 297 LYS B N 1
ATOM 4863 C CA . LYS B 1 297 ? 24.969 -17.109 -11.281 1 47.97 297 LYS B CA 1
ATOM 4864 C C . LYS B 1 297 ? 23.75 -16.375 -11.812 1 47.97 297 LYS B C 1
ATOM 4866 O O . LYS B 1 297 ? 23.859 -15.516 -12.703 1 47.97 297 LYS B O 1
ATOM 4871 N N . SER B 1 298 ? 22.609 -16.781 -11.539 1 45.44 298 SER B N 1
ATOM 4872 C CA . SER B 1 298 ? 21.406 -16.391 -12.25 1 45.44 298 SER B CA 1
ATOM 4873 C C . SER B 1 298 ? 20.844 -15.086 -11.688 1 45.44 298 SER B C 1
ATOM 4875 O O . SER B 1 298 ? 19.938 -14.484 -12.281 1 45.44 298 SER B O 1
ATOM 4877 N N . ASP B 1 299 ? 20.938 -14.688 -10.477 1 46.5 299 ASP B N 1
ATOM 4878 C CA . ASP B 1 299 ? 20.312 -13.453 -9.992 1 46.5 299 ASP B CA 1
ATOM 4879 C C . ASP B 1 299 ? 20.781 -12.25 -10.812 1 46.5 299 ASP B C 1
ATOM 4881 O O . ASP B 1 299 ? 20.297 -11.141 -10.609 1 46.5 299 ASP B O 1
ATOM 4885 N N . SER B 1 300 ? 21.859 -12.32 -11.617 1 40.81 300 SER B N 1
ATOM 4886 C CA . SER B 1 300 ? 22.391 -11.188 -12.375 1 40.81 300 SER B CA 1
ATOM 4887 C C . SER B 1 300 ? 21.531 -10.875 -13.586 1 40.81 300 SER B C 1
ATOM 4889 O O . SER B 1 300 ? 21.484 -9.734 -14.047 1 40.81 300 SER B O 1
ATOM 4891 N N . GLU B 1 301 ? 20.938 -11.875 -14.312 1 38.56 301 GLU B N 1
ATOM 4892 C CA . GLU B 1 301 ? 20.469 -11.625 -15.672 1 38.56 301 GLU B CA 1
ATOM 4893 C C . GLU B 1 301 ? 18.969 -11.375 -15.703 1 38.56 301 GLU B C 1
ATOM 4895 O O . GLU B 1 301 ? 18.438 -10.812 -16.656 1 38.56 301 GLU B O 1
ATOM 4900 N N . GLU B 1 302 ? 18.094 -12.008 -14.844 1 40.28 302 GLU B N 1
ATOM 4901 C CA . GLU B 1 302 ? 16.688 -12.078 -15.227 1 40.28 302 GLU B CA 1
ATOM 4902 C C . GLU B 1 302 ? 15.844 -11.094 -14.414 1 40.28 302 GLU B C 1
ATOM 4904 O O . GLU B 1 302 ? 14.633 -11.008 -14.594 1 40.28 302 GLU B O 1
ATOM 4909 N N . ASP B 1 303 ? 16.25 -10.672 -13.289 1 38.31 303 ASP B N 1
ATOM 4910 C CA . ASP B 1 303 ? 15.258 -9.789 -12.664 1 38.31 303 ASP B CA 1
ATOM 4911 C C . ASP B 1 303 ? 15.414 -8.352 -13.156 1 38.31 303 ASP B C 1
ATOM 4913 O O . ASP B 1 303 ? 16.531 -7.852 -13.281 1 38.31 303 ASP B O 1
#

Secondary structure (DSSP, 8-state):
---------TTGGGGG--------------THHHHHHHHHHHHHHHHHHHHHHHHHHHHHHHHHHHHHHHHHHHHHHHHHS-HHHHHHHHS---THHHHS---EEEEEE---SS---GGGSPS-HHHHHHHHHHT--EEEEEEHHHHHHTT--GGGSPPBTTBTTEEEEEEHHHHHHHHHHHHHHHHTHHHHHTTPPPPHHHHHHHHHHHHHHHHHHHHH----EEEEEEETT-SS-EEE--EEEEEE-HHHHHHHHHHH-EEGGGGGG----S---EEPPPHHHHHHHHH-HHHHTGGGT--/------------------------------THHHHHHHHHHHHHHHHHHHHHHHHHHHHHHHHHHHHHHHHHHHHHHHHHS-HHHHHHHHS---THHHHS---EEEEEE---SS---GGGSPS-HHHHHHHHHHT--EEEEEEHHHHHHTT--GGGSPPBTTBTTEEEEEEHHHHHHHHHHHHHHHHTHHHHHTTPPPPHHHHHHHHHHHHHHHHHHHHH----EEEEEEETT-SS-EEE--EEEEEE-HHHHHHHHHHH-EEGGGGGG----S---EEPPPHHHHHHHHH-HHHHTGGGT--

Sequence (606 aa):
MPSFVRSSAYAALAKQDEDDASSTETLMPMSTERTRHSRLVWCSIMLIAVNSILLVILVGAVLVLFSIQRSSQQQSLLDTINTNSLLQKASGYSPVFDRYTFSFEKVFHKNELLSDDVLRQRPNNATEEAWHELSKLSTITISADDVRKLGQDPAKITHMPGDPNSFPAMLSVTHQLHCINHLRMGLEGAHYLRGKERSRHDWEHLYHCLHFLTQIATCHSDVDLILWHWYENMIQPQPEFSGDFQCRNFDGLKSWVDSVGFPTSDVWYFKREGGEHDWPVDPAYLEYLRQHPEENKSDSEEDMPSFVRSSAYAALAKQDEDDASSTETLMPMSTERTRHSRLVWCSIMLIAVNSILLVILVGAVLVLFSIQRSSQQQSLLDTINTNSLLQKASGYSPVFDRYTFSFEKVFHKNELLSDDVLRQRPNNATEEAWHELSKLSTITISADDVRKLGQDPAKITHMPGDPNSFPAMLSVTHQLHCINHLRMGLEGAHYLRGKERSRHDWEHLYHCLHFLTQIATCHSDVDLILWHWYENMIQPQPEFSGDFQCRNFDGLKSWVDSVGFPTSDVWYFKREGGEHDWPVDPAYLEYLRQHPEENKSDSEED

Foldseek 3Di:
DPCDDDDPPDPDDPDDDDDPDPPPPDPDCPPPPVVVVVVVVVVVVVVVVVVVVVVVVVVVVVVVCVVCCVVCVVVVVVVVDFPLVVVPVLDADDCCSVVDRKDKDKDWDDDDPDDPDLCPDDDDDSNVVVLCVQLFWWKFKDFQVSCVSNVHHLLAADADVPDSGIHIDTDPNSVLSNLVVLLSVVVVCCVPVVPDDDDPVSVVSNVVSVVSVVCVCVSCVDPDDWDWDDDPPDDDIDTDPIDIDIDMPVVRVVVVRVVRIDGPLVVVVDDDPDSHHDDDDDPVVVVVCVVPVVVVPPVNPDD/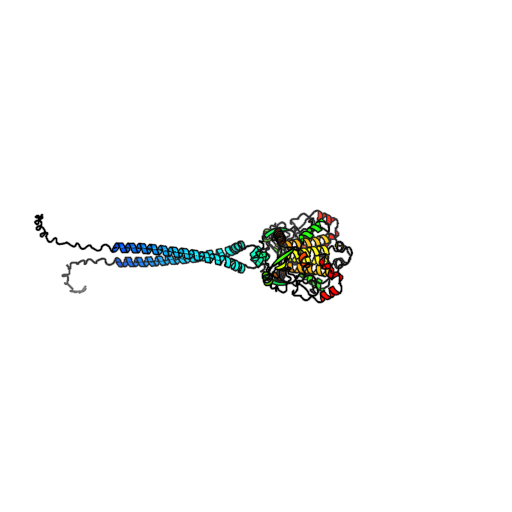DDDDDDDDDPDDDPDDPDDDDDPPPDPDCPPPPVVVVVVVVVVVVVVVVVVVVVVVVVVVVVVVVVVCCVVVVVVVVVVVDFPLVVVPVLDADDCCSVVDRKDKDKDWDDDDPDDPDLCPDDDDDSNVVVLCVQLFWWKFKDFQVSCVSNVHHLLAADADVPDSGIHIDTDPNSVLSNLVVLLSVVVVCCVPVVPDDDDPVSVVSNVVSVVSVVCVCVSCVDPDDWDWDDDPPDDDIDTDPIDIDIDMPVVRVVVVRVVRIDGPLVVVVDDDPDSHDDDDDDPVVVVVCVVPVVVVPPVNPDD

Radius of gyration: 47.18 Å; Cα contacts (8 Å, |Δi|>4): 702; chains: 2; bounding box: 134×158×120 Å